Protein AF-A0A817XVI5-F1 (afdb_monomer)

Secondary structure (DSSP, 8-state):
-HHHHTTTT-EEE-SS-EEEES-HHHHHHTT--S---TT---EEEEEE--TTT-SS--EEE-TTTSSSTTS-EEEEPTT-EEEEEEEEE-TTS-EEEEEEEPPTT-HHHHHHHHHHHHHH-S----HHHHHHHHHHTT-HHHHHHHHHHHHHHS-TT-THHHHHHHHHHHHHHHHT-HHHHHHHHHHHHHHHHHHHHHTT-PPPPPP----------------------TTHHHHHHHHHHH-TTSPPPPHHHHHTS-HHHHHHHHHHIIIIIT-PEEEHHHIIIIIIT---B--TT--GGGGEEEETTEEEE-TT-BS-EEEEEPPTTS---HHHHHHHHHHTT--EEEEE-SSEEEEEE-TTSTT--EEEEEE-TTS--TTTSS--BGGGSEEE-TT-TT--EESS--SSTTT---HHHHHHHHHTTEE-B-S---SSHHHHHHHHHHHHHHHTT-EE-SSPPPP------S---EEEEEPPTTSHHHHHHHHHHHHHTTTS-------EEEEEHHHHHHHHHHHHHHHHHSSSTT-S---------HHHHHHHHHH-S-GGG---BTTB-

Solvent-accessible surface area (backbone atoms only — not comparable to full-atom values): 33348 Å² total; per-residue (Å²): 109,80,72,62,62,72,39,55,72,33,80,47,73,40,92,48,68,49,75,49,50,81,41,66,68,62,60,48,60,75,67,66,67,88,83,73,55,96,90,65,80,52,71,48,78,46,75,49,70,61,75,90,68,31,88,64,82,53,57,44,82,37,27,91,74,42,97,52,65,85,51,44,31,32,41,36,42,54,66,42,40,28,31,31,68,44,76,47,72,47,96,83,67,34,31,40,34,34,29,35,57,62,36,86,82,42,68,64,60,46,48,51,54,48,47,50,41,63,78,68,40,96,58,76,93,44,66,63,59,53,18,51,52,33,39,75,70,68,38,49,70,61,14,48,52,40,42,55,49,47,58,72,71,49,62,97,84,45,75,63,52,42,54,45,24,43,54,49,14,51,48,25,49,75,75,67,40,53,69,58,13,51,52,27,45,48,52,23,48,52,53,52,51,52,53,34,65,75,67,75,56,83,79,82,83,79,87,80,83,85,84,89,87,84,91,82,88,89,84,84,89,79,84,86,78,77,88,71,69,92,52,53,72,35,30,52,46,36,29,67,30,10,42,61,85,54,79,77,79,56,33,78,60,40,57,76,35,53,43,69,59,39,50,40,51,50,46,19,45,40,14,44,73,59,53,13,39,38,28,30,57,28,41,33,31,37,40,67,38,68,43,80,38,66,60,81,100,54,58,57,74,65,39,56,42,75,56,96,89,40,78,40,72,43,82,51,40,33,53,47,41,41,42,30,35,42,41,54,84,54,90,78,53,68,67,58,53,51,50,57,42,42,64,38,62,48,49,75,49,81,42,82,54,101,68,34,41,41,33,39,33,31,65,92,38,95,59,33,59,40,37,36,40,40,34,50,60,61,55,54,45,84,77,67,69,58,46,52,30,58,49,47,30,40,27,44,39,58,64,41,33,76,55,75,46,62,80,60,86,42,58,49,83,90,59,55,49,53,70,69,54,38,52,51,25,38,65,68,34,34,35,41,41,25,54,71,72,55,103,46,86,64,17,58,56,52,52,55,50,49,52,51,40,41,76,70,65,36,42,78,46,89,73,62,43,74,56,73,71,74,78,87,62,74,83,71,70,60,47,79,44,76,53,53,80,85,36,71,65,44,47,53,50,50,53,50,50,50,62,76,39,66,93,52,96,79,81,83,87,80,54,66,47,81,44,38,70,64,57,50,43,39,48,55,44,53,46,53,54,43,22,73,75,39,95,40,87,75,42,79,74,78,94,78,90,83,90,73,57,73,77,45,45,55,44,35,72,75,63,38,78,25,77,84,68,62,70,86,52,100,84,47,126

Structure (mmCIF, N/CA/C/O backbone):
data_AF-A0A817XVI5-F1
#
_entry.id   AF-A0A817XVI5-F1
#
loop_
_atom_site.group_PDB
_atom_site.id
_atom_site.type_symbol
_atom_site.label_atom_id
_atom_site.label_alt_id
_atom_site.label_comp_id
_atom_site.label_asym_id
_atom_site.label_entity_id
_atom_site.label_seq_id
_atom_site.pdbx_PDB_ins_code
_atom_site.Cartn_x
_atom_site.Cartn_y
_atom_site.Cartn_z
_atom_site.occupancy
_atom_site.B_iso_or_equiv
_atom_site.auth_seq_id
_atom_site.auth_comp_id
_atom_site.auth_asym_id
_atom_site.auth_atom_id
_atom_site.pdbx_PDB_model_num
ATOM 1 N N . MET A 1 1 ? -29.904 26.966 14.222 1.00 72.25 1 MET A N 1
ATOM 2 C CA . MET A 1 1 ? -31.316 26.604 14.518 1.00 72.25 1 MET A CA 1
ATOM 3 C C . MET A 1 1 ? -32.397 27.458 13.842 1.00 72.25 1 MET A C 1
ATOM 5 O O . MET A 1 1 ? -33.464 26.925 13.546 1.00 72.25 1 MET A O 1
ATOM 9 N N . SER A 1 2 ? -32.171 28.745 13.553 1.00 69.69 2 SER A N 1
ATOM 10 C CA . SER A 1 2 ? -33.170 29.629 12.912 1.00 69.69 2 SER A CA 1
ATOM 11 C C . SER A 1 2 ? -33.692 29.122 11.555 1.00 69.69 2 SER A C 1
ATOM 13 O O . SER A 1 2 ? -34.890 29.207 11.296 1.00 69.69 2 SER A O 1
ATOM 15 N N . SER A 1 3 ? -32.832 28.537 10.716 1.00 74.25 3 SER A N 1
ATOM 16 C CA . SER A 1 3 ? -33.233 27.940 9.430 1.00 74.25 3 SER A CA 1
ATOM 17 C C . SER A 1 3 ? -34.029 26.638 9.588 1.00 74.25 3 SER A C 1
ATOM 19 O O . SER A 1 3 ? -35.000 26.422 8.868 1.00 74.25 3 SER A O 1
ATOM 21 N N . LEU A 1 4 ? -33.682 25.795 10.567 1.00 79.44 4 LEU A N 1
ATOM 22 C CA . LEU A 1 4 ? -34.356 24.509 10.786 1.00 79.44 4 LEU A CA 1
ATOM 23 C C . LEU A 1 4 ? -35.785 24.699 11.317 1.00 79.44 4 LEU A C 1
ATOM 25 O O . LEU A 1 4 ? -36.696 24.001 10.890 1.00 79.44 4 LEU A O 1
ATOM 29 N N . ARG A 1 5 ? -36.019 25.719 12.157 1.00 81.12 5 ARG A N 1
ATOM 30 C CA . ARG A 1 5 ? -37.372 26.101 12.609 1.00 81.12 5 ARG A CA 1
ATOM 31 C C . ARG A 1 5 ? -38.315 26.470 11.455 1.00 81.12 5 ARG A C 1
ATOM 33 O O . ARG A 1 5 ? -39.514 26.245 11.569 1.00 81.12 5 ARG A O 1
ATOM 40 N N . LYS A 1 6 ? -37.795 26.983 10.331 1.00 85.44 6 LYS A N 1
ATOM 41 C CA . LYS A 1 6 ? -38.595 27.246 9.116 1.00 85.44 6 LYS A CA 1
ATOM 42 C C . LYS A 1 6 ? -39.004 25.964 8.377 1.00 85.44 6 LYS A C 1
ATOM 44 O O . LYS A 1 6 ? -39.845 26.025 7.492 1.00 85.44 6 LYS A O 1
ATOM 49 N N . SER A 1 7 ? -38.425 24.822 8.750 1.00 85.50 7 SER A N 1
ATOM 50 C CA . SER A 1 7 ? -38.657 23.513 8.129 1.00 85.50 7 SER A CA 1
ATOM 51 C C . SER A 1 7 ? -39.705 22.674 8.874 1.00 85.50 7 SER A C 1
ATOM 53 O O . SER A 1 7 ? -39.844 21.483 8.613 1.00 85.50 7 SER A O 1
ATOM 55 N N . ILE A 1 8 ? -40.464 23.265 9.806 1.00 90.88 8 ILE A N 1
ATOM 56 C CA . ILE A 1 8 ? -41.610 22.587 10.429 1.00 90.88 8 ILE A CA 1
ATOM 57 C C . ILE A 1 8 ? -42.630 22.221 9.338 1.00 90.88 8 ILE A C 1
ATOM 59 O O . ILE A 1 8 ? -42.925 23.020 8.451 1.00 90.88 8 ILE A O 1
ATOM 63 N N . ASN A 1 9 ? -43.155 20.999 9.411 1.00 85.94 9 ASN A N 1
ATOM 64 C CA . ASN A 1 9 ? -43.980 20.307 8.416 1.00 85.94 9 ASN A CA 1
ATOM 65 C C . ASN A 1 9 ? -43.289 19.963 7.087 1.00 85.94 9 ASN A C 1
ATOM 67 O O . ASN A 1 9 ? -43.934 19.374 6.219 1.00 85.94 9 ASN A O 1
ATOM 71 N N . GLN A 1 10 ? -41.994 20.255 6.934 1.00 86.12 10 GLN A N 1
ATOM 72 C CA . GLN A 1 10 ? -41.209 19.818 5.779 1.00 86.12 10 GLN A CA 1
ATOM 73 C C . GLN A 1 10 ? -40.643 18.408 5.988 1.00 86.12 10 GLN A C 1
ATOM 75 O O . GLN A 1 10 ? -40.609 17.879 7.106 1.00 86.12 10 GLN A O 1
ATOM 80 N N . LEU A 1 11 ? -40.215 17.802 4.880 1.00 85.50 11 LEU A N 1
ATOM 81 C CA . LEU A 1 11 ? -39.578 16.491 4.857 1.00 85.50 11 LEU A CA 1
ATOM 82 C C . LEU A 1 11 ? -38.071 16.619 5.101 1.00 85.50 11 LEU A C 1
ATOM 84 O O . LEU A 1 11 ? -37.419 17.513 4.565 1.00 85.50 11 LEU A O 1
ATOM 88 N N . ILE A 1 12 ? -37.522 15.689 5.875 1.00 85.81 12 ILE A N 1
ATOM 89 C CA . ILE A 1 12 ? -36.091 15.502 6.087 1.00 85.81 12 ILE A CA 1
ATOM 90 C C . ILE A 1 12 ? -35.729 14.053 5.761 1.00 85.81 12 ILE A C 1
ATOM 92 O O . ILE A 1 12 ? -36.416 13.123 6.176 1.00 85.81 12 ILE A O 1
ATOM 96 N N . SER A 1 13 ? -34.656 13.868 4.997 1.00 83.62 13 SER A N 1
ATOM 97 C CA . SER A 1 13 ? -34.097 12.553 4.680 1.00 83.62 13 SER A CA 1
ATOM 98 C C . SER A 1 13 ? -32.762 12.387 5.384 1.00 83.62 13 SER A C 1
ATOM 100 O O . SER A 1 13 ? -31.985 13.338 5.483 1.00 83.62 13 SER A O 1
ATOM 102 N N . ILE A 1 14 ? -32.481 11.167 5.826 1.00 81.31 14 ILE A N 1
ATOM 103 C CA . ILE A 1 14 ? -31.183 10.795 6.388 1.00 81.31 14 ILE A CA 1
ATOM 104 C C . ILE A 1 14 ? -30.305 10.080 5.359 1.00 81.31 14 ILE A C 1
ATOM 106 O O . ILE A 1 14 ? -30.768 9.234 4.594 1.00 81.31 14 ILE A O 1
ATOM 110 N N . ASN A 1 15 ? -29.012 10.405 5.368 1.00 74.62 15 ASN A N 1
ATOM 111 C CA . ASN A 1 15 ? -28.037 9.912 4.385 1.00 74.62 15 ASN A CA 1
ATOM 112 C C . ASN A 1 15 ? -27.099 8.829 4.948 1.00 74.62 15 ASN A C 1
ATOM 114 O O . ASN A 1 15 ? -26.115 8.473 4.307 1.00 74.62 15 ASN A O 1
ATOM 118 N N . SER A 1 16 ? -27.387 8.321 6.145 1.00 74.69 16 SER A N 1
ATOM 119 C CA . SER A 1 16 ? -26.633 7.260 6.814 1.00 74.69 16 SER A CA 1
ATOM 120 C C . SER A 1 16 ? -27.590 6.376 7.606 1.00 74.69 16 SER A C 1
ATOM 122 O O . SER A 1 16 ? -28.704 6.799 7.916 1.00 74.69 16 SER A O 1
ATOM 124 N N . PHE A 1 17 ? -27.146 5.172 7.956 1.00 80.44 17 PHE A N 1
ATOM 125 C CA . PHE A 1 17 ? -27.757 4.425 9.049 1.00 80.44 17 PHE A CA 1
ATOM 126 C C . PHE A 1 17 ? -27.572 5.204 10.354 1.00 80.44 17 PHE A C 1
ATOM 128 O O . PHE A 1 17 ? -26.506 5.787 10.575 1.00 80.44 17 PHE A O 1
ATOM 135 N N . PHE A 1 18 ? -28.590 5.201 11.208 1.00 84.69 18 PHE A N 1
ATOM 136 C CA . PHE A 1 18 ? -28.460 5.647 12.591 1.00 84.69 18 PHE A CA 1
ATOM 137 C C . PHE A 1 18 ? -29.233 4.700 13.502 1.00 84.69 18 PHE A C 1
ATOM 139 O O . PHE A 1 18 ? -30.298 4.200 13.125 1.00 84.69 18 PHE A O 1
ATOM 146 N N . SER A 1 19 ? -28.694 4.454 14.690 1.00 87.00 19 SER A N 1
ATOM 147 C CA . SER A 1 19 ? -29.403 3.747 15.747 1.00 87.00 19 SER A CA 1
ATOM 148 C C . SER A 1 19 ? -30.002 4.723 16.754 1.00 87.00 19 SER A C 1
ATOM 150 O O . SER A 1 19 ? -29.569 5.868 16.897 1.00 87.00 19 SER A O 1
ATOM 152 N N . THR A 1 20 ? -31.073 4.287 17.400 1.00 88.81 20 THR A N 1
ATOM 153 C CA . THR A 1 20 ? -31.781 5.011 18.454 1.00 88.81 20 THR A CA 1
ATOM 154 C C . THR A 1 20 ? -32.331 4.015 19.476 1.00 88.81 20 THR A C 1
ATOM 156 O O . THR A 1 20 ? -32.097 2.816 19.362 1.00 88.81 20 THR A O 1
ATOM 159 N N . SER A 1 21 ? -33.043 4.491 20.493 1.00 88.69 21 SER A N 1
ATOM 160 C CA . SER A 1 21 ? -33.540 3.673 21.599 1.00 88.69 21 SER A CA 1
ATOM 161 C C . SER A 1 21 ? -35.011 3.957 21.878 1.00 88.69 21 SER A C 1
ATOM 163 O O . SER A 1 21 ? -35.448 5.106 21.812 1.00 88.69 21 SER A O 1
ATOM 165 N N . PHE A 1 22 ? -35.761 2.930 22.291 1.00 85.50 22 PHE A N 1
ATOM 166 C CA . PHE A 1 22 ? -37.090 3.121 22.892 1.00 85.50 22 PHE A CA 1
ATOM 167 C C . PHE A 1 22 ? -37.042 3.854 24.243 1.00 85.50 22 PHE A C 1
ATOM 169 O O . PHE A 1 22 ? -38.059 4.367 24.712 1.00 85.50 22 PHE A O 1
ATOM 176 N N . LYS A 1 23 ? -35.880 3.885 24.906 1.00 85.94 23 LYS A N 1
ATOM 177 C CA . LYS A 1 23 ? -35.706 4.465 26.238 1.00 85.94 23 LYS A CA 1
ATOM 178 C C . LYS A 1 23 ? -35.180 5.890 26.131 1.00 85.94 23 LYS A C 1
ATOM 180 O O . LYS A 1 23 ? -34.004 6.114 25.850 1.00 85.94 23 LYS A O 1
ATOM 185 N N . GLN A 1 24 ? -36.039 6.855 26.454 1.00 83.50 24 GLN A N 1
ATOM 186 C CA . GLN A 1 24 ? -35.682 8.276 26.465 1.00 83.50 24 GLN A CA 1
ATOM 187 C C . GLN A 1 24 ? -34.466 8.575 27.360 1.00 83.50 24 GLN A C 1
ATOM 189 O O . GLN A 1 24 ? -33.627 9.394 26.996 1.00 83.50 24 GLN A O 1
ATOM 194 N N . GLU A 1 25 ? -34.341 7.896 28.504 1.00 82.62 25 GLU A N 1
ATOM 195 C CA . GLU A 1 25 ? -33.207 8.058 29.427 1.00 82.62 25 GLU A CA 1
ATOM 196 C C . GLU A 1 25 ? -31.865 7.712 28.768 1.00 82.62 25 GLU A C 1
ATOM 198 O O . GLU A 1 25 ? -30.892 8.438 28.953 1.00 82.62 25 GLU A O 1
ATOM 203 N N . GLN A 1 26 ? -31.831 6.670 27.928 1.00 82.38 26 GLN A N 1
ATOM 204 C CA . GLN A 1 26 ? -30.620 6.285 27.199 1.00 82.38 26 GLN A CA 1
ATOM 205 C C . GLN A 1 26 ? -30.260 7.329 26.143 1.00 82.38 26 GLN A C 1
ATOM 207 O O . GLN A 1 26 ? -29.107 7.736 26.054 1.00 82.38 26 GLN A O 1
ATOM 212 N N . ALA A 1 27 ? -31.246 7.839 25.398 1.00 82.12 27 ALA A N 1
ATOM 213 C CA . ALA A 1 27 ? -31.021 8.911 24.427 1.00 82.12 27 ALA A CA 1
ATOM 214 C C . ALA A 1 27 ? -30.511 10.208 25.090 1.00 82.12 27 ALA A C 1
ATOM 216 O O . ALA A 1 27 ? -29.664 10.901 24.530 1.00 82.12 27 ALA A O 1
ATOM 217 N N . LEU A 1 28 ? -30.993 10.526 26.297 1.00 82.12 28 LEU A N 1
ATOM 218 C CA . LEU A 1 28 ? -30.542 11.684 27.073 1.00 82.12 28 LEU A CA 1
ATOM 219 C C . LEU A 1 28 ? -29.136 11.499 27.662 1.00 82.12 28 LEU A C 1
ATOM 221 O O . LEU A 1 28 ? -28.400 12.480 27.742 1.00 82.12 28 LEU A O 1
ATOM 225 N N . ALA A 1 29 ? -28.738 10.277 28.027 1.00 80.19 29 ALA A N 1
ATOM 226 C CA . ALA A 1 29 ? -27.387 9.990 28.516 1.00 80.19 29 ALA A CA 1
ATOM 227 C C . ALA A 1 29 ? -26.299 10.275 27.458 1.00 80.19 29 ALA A C 1
ATOM 229 O O . ALA A 1 29 ? -25.194 10.699 27.795 1.00 80.19 29 ALA A O 1
ATOM 230 N N . TYR A 1 30 ? -26.616 10.142 26.164 1.00 76.94 30 TYR A N 1
ATOM 231 C CA . TYR A 1 30 ? -25.713 10.568 25.083 1.00 76.94 30 TYR A CA 1
ATOM 232 C C . TYR A 1 30 ? -25.605 12.095 24.939 1.00 76.94 30 TYR A C 1
ATOM 234 O O . TYR A 1 30 ? -24.698 12.587 24.274 1.00 76.94 30 TYR A O 1
ATOM 242 N N . LEU A 1 31 ? -26.507 12.863 25.560 1.00 75.50 31 LEU A N 1
ATOM 243 C CA . LEU A 1 31 ? -26.502 14.330 25.535 1.00 75.50 31 LEU A CA 1
ATOM 244 C C . LEU A 1 31 ? -25.814 14.957 26.758 1.00 75.50 31 LEU A C 1
ATOM 246 O O . LEU A 1 31 ? -25.713 16.185 26.820 1.00 75.50 31 LEU A O 1
ATOM 250 N N . SER A 1 32 ? -25.365 14.155 27.732 1.00 66.38 32 SER A N 1
ATOM 251 C CA . SER A 1 32 ? -24.735 14.616 28.981 1.00 66.38 32 SER A CA 1
ATOM 252 C C . SER A 1 32 ? -23.211 14.795 28.922 1.00 66.38 32 SER A C 1
ATOM 254 O O . SER A 1 32 ? -22.594 14.942 29.967 1.00 66.38 32 SER A O 1
ATOM 256 N N . ASP A 1 33 ? -22.600 14.830 27.735 1.00 61.56 33 ASP A N 1
ATOM 257 C CA . ASP A 1 33 ? -21.172 15.155 27.608 1.00 61.56 33 ASP A CA 1
ATOM 258 C C . ASP A 1 33 ? -20.900 16.627 27.998 1.00 61.56 33 ASP A C 1
ATOM 260 O O . ASP A 1 33 ? -21.613 17.550 27.577 1.00 61.56 33 ASP A O 1
ATOM 264 N N . ASP A 1 34 ? -19.878 16.847 28.824 1.00 58.00 34 ASP A N 1
ATOM 265 C CA . ASP A 1 34 ? -19.483 18.151 29.367 1.00 58.00 34 ASP A CA 1
ATOM 266 C C . ASP A 1 34 ? -18.552 18.937 28.418 1.00 58.00 34 ASP A C 1
ATOM 268 O O . ASP A 1 34 ? -18.284 20.118 28.648 1.00 58.00 34 ASP A O 1
ATOM 272 N N . HIS A 1 35 ? -18.095 18.338 27.310 1.00 59.19 35 HIS A N 1
ATOM 273 C CA . HIS A 1 35 ? -17.122 18.938 26.380 1.00 59.19 35 HIS A CA 1
ATOM 274 C C . HIS A 1 35 ? -17.714 19.546 25.097 1.00 59.19 35 HIS A C 1
ATOM 276 O O . HIS A 1 35 ? -17.078 19.553 24.041 1.00 59.19 35 HIS A O 1
ATOM 282 N N . ILE A 1 36 ? -18.920 20.112 25.161 1.00 61.41 36 ILE A N 1
ATOM 283 C CA . ILE A 1 36 ? -19.540 20.716 23.973 1.00 61.41 36 ILE A CA 1
ATOM 284 C C . ILE A 1 36 ? -18.884 22.064 23.644 1.00 61.41 36 ILE A C 1
ATOM 286 O O . ILE A 1 36 ? -18.916 23.012 24.431 1.00 61.41 36 ILE A O 1
ATOM 290 N N . SER A 1 37 ? -18.295 22.142 22.449 1.00 60.56 37 SER A N 1
ATOM 291 C CA . SER A 1 37 ? -17.772 23.382 21.873 1.00 60.56 37 SER A CA 1
ATOM 292 C C . SER A 1 37 ? -18.866 24.454 21.780 1.00 60.56 37 SER A C 1
ATOM 294 O O . SER A 1 37 ? -20.040 24.151 21.576 1.00 60.56 37 SER A O 1
ATOM 296 N N . HIS A 1 38 ? -18.492 25.726 21.928 1.00 61.56 38 HIS A N 1
ATOM 297 C CA . HIS A 1 38 ? -19.439 26.849 22.023 1.00 61.56 38 HIS A CA 1
ATOM 298 C C . HIS A 1 38 ? -20.243 27.106 20.731 1.00 61.56 38 HIS A C 1
ATOM 300 O O . HIS A 1 38 ? -21.156 27.928 20.729 1.00 61.56 38 HIS A O 1
ATOM 306 N N . ASP A 1 39 ? -19.909 26.423 19.635 1.00 74.75 39 ASP A N 1
ATOM 307 C CA . ASP A 1 39 ? -20.574 26.486 18.332 1.00 74.75 39 ASP A CA 1
ATOM 308 C C . ASP A 1 39 ? -21.577 25.341 18.084 1.00 74.75 39 ASP A C 1
ATOM 310 O O . ASP A 1 39 ? -22.225 25.315 17.034 1.00 74.75 39 ASP A O 1
ATOM 314 N N . LEU A 1 40 ? -21.742 24.414 19.035 1.00 77.44 40 LEU A N 1
ATOM 315 C CA . LEU A 1 40 ? -22.626 23.252 18.913 1.00 77.44 40 LEU A CA 1
ATOM 316 C C . LEU A 1 40 ? -23.834 23.328 19.858 1.00 77.44 40 LEU A C 1
ATOM 318 O O . LEU A 1 40 ? -23.761 23.807 20.985 1.00 77.44 40 LEU A O 1
ATOM 322 N N . GLU A 1 41 ? -24.968 22.806 19.388 1.00 81.44 41 GLU A N 1
ATOM 323 C CA . GLU A 1 41 ? -26.253 22.806 20.098 1.00 81.44 41 GLU A CA 1
ATOM 324 C C . GLU A 1 41 ? -26.665 21.369 20.441 1.00 81.44 41 GLU A C 1
ATOM 326 O O . GLU A 1 41 ? -26.560 20.473 19.600 1.00 81.44 41 GLU A O 1
ATOM 331 N N . ARG A 1 42 ? -27.187 21.134 21.653 1.00 85.94 42 ARG A N 1
ATOM 332 C CA . ARG A 1 42 ? -27.700 19.811 22.059 1.00 85.94 42 ARG A CA 1
ATOM 333 C C . ARG A 1 42 ? -29.065 19.572 21.427 1.00 85.94 42 ARG A C 1
ATOM 335 O O . ARG A 1 42 ? -29.965 20.393 21.600 1.00 85.94 42 ARG A O 1
ATOM 342 N N . VAL A 1 43 ? -29.246 18.444 20.740 1.00 88.12 43 VAL A N 1
ATOM 343 C CA . VAL A 1 43 ? -30.503 18.112 20.054 1.00 88.12 43 VAL A CA 1
ATOM 344 C C . VAL A 1 43 ? -30.956 16.699 20.411 1.00 88.12 43 VAL A C 1
ATOM 346 O O . VAL A 1 43 ? -30.223 15.741 20.202 1.00 88.12 43 VAL A O 1
ATOM 349 N N . LEU A 1 44 ? -32.186 16.575 20.901 1.00 90.19 44 LEU A N 1
ATOM 350 C CA . LEU A 1 44 ? -32.897 15.317 21.082 1.00 90.19 44 LEU A CA 1
ATOM 351 C C . LEU A 1 44 ? -33.910 15.140 19.947 1.00 90.19 44 LEU A C 1
ATOM 353 O O . LEU A 1 44 ? -34.781 15.993 19.755 1.00 90.19 44 LEU A O 1
ATOM 357 N N . PHE A 1 45 ? -33.819 14.022 19.232 1.00 91.38 45 PHE A N 1
ATOM 358 C CA . PHE A 1 45 ? -34.808 13.619 18.236 1.00 91.38 45 PHE A CA 1
ATOM 359 C C . PHE A 1 45 ? -35.791 12.618 18.849 1.00 91.38 45 PHE A C 1
ATOM 361 O O . PHE A 1 45 ? -35.383 11.576 19.351 1.00 91.38 45 PHE A O 1
ATOM 368 N N . GLU A 1 46 ? -37.083 12.928 18.780 1.00 92.44 46 GLU A N 1
ATOM 369 C CA . GLU A 1 46 ? -38.174 12.010 19.116 1.00 92.44 46 GLU A CA 1
ATOM 370 C C . GLU A 1 46 ? -38.824 11.558 17.810 1.00 92.44 46 GLU A C 1
ATOM 372 O O . GLU A 1 46 ? -39.337 12.381 17.043 1.00 92.44 46 GLU A O 1
ATOM 377 N N . ILE A 1 47 ? -38.760 10.255 17.542 1.00 92.62 47 ILE A N 1
ATOM 378 C CA . ILE A 1 47 ? -39.208 9.659 16.286 1.00 92.62 47 ILE A CA 1
ATOM 379 C C . ILE A 1 47 ? -40.481 8.859 16.541 1.00 92.62 47 ILE A C 1
ATOM 381 O O . ILE A 1 47 ? -40.462 7.863 17.257 1.00 92.62 47 ILE A O 1
ATOM 385 N N . ASP A 1 48 ? -41.570 9.275 15.909 1.00 90.88 48 ASP A N 1
ATOM 386 C CA . ASP A 1 48 ? -42.801 8.498 15.819 1.00 90.88 48 ASP A CA 1
ATOM 387 C C . ASP A 1 48 ? -42.750 7.637 14.549 1.00 90.88 48 ASP A C 1
ATOM 389 O O . ASP A 1 48 ? -42.743 8.152 13.424 1.00 90.88 48 ASP A O 1
ATOM 393 N N . ALA A 1 49 ? -42.631 6.324 14.730 1.00 88.12 49 ALA A N 1
ATOM 394 C CA . ALA A 1 49 ? -42.493 5.354 13.654 1.00 88.12 49 ALA A CA 1
ATOM 395 C C . ALA A 1 49 ? -43.468 4.192 13.864 1.00 88.12 49 ALA A C 1
ATOM 397 O O . ALA A 1 49 ? -43.175 3.238 14.583 1.00 88.12 49 ALA A O 1
ATOM 398 N N . ASP A 1 50 ? -44.624 4.269 13.206 1.00 84.88 50 ASP A N 1
ATOM 399 C CA . ASP A 1 50 ? -45.633 3.214 13.249 1.00 84.88 50 ASP A CA 1
ATOM 400 C C . ASP A 1 50 ? -45.358 2.146 12.166 1.00 84.88 50 ASP A C 1
ATOM 402 O O . ASP A 1 50 ? -45.518 2.423 10.967 1.00 84.88 50 ASP A O 1
ATOM 406 N N . PRO A 1 51 ? -44.971 0.910 12.544 1.00 79.81 51 PRO A N 1
ATOM 407 C CA . PRO A 1 51 ? -44.713 -0.164 11.588 1.00 79.81 51 PRO A CA 1
ATOM 408 C C . PRO A 1 51 ? -45.972 -0.612 10.827 1.00 79.81 51 PRO A C 1
ATOM 410 O O . PRO A 1 51 ? -45.844 -1.253 9.787 1.00 79.81 51 PRO A O 1
ATOM 413 N N . ALA A 1 52 ? -47.181 -0.288 11.302 1.00 79.50 52 ALA A N 1
ATOM 414 C CA . ALA A 1 52 ? -48.426 -0.594 10.597 1.00 79.50 52 ALA A CA 1
ATOM 415 C C . ALA A 1 52 ? -48.715 0.386 9.444 1.00 79.50 52 ALA A C 1
ATOM 417 O O . ALA A 1 52 ? -49.449 0.053 8.510 1.00 79.50 52 ALA A O 1
ATOM 418 N N . VAL A 1 53 ? -48.140 1.593 9.492 1.00 72.94 53 VAL A N 1
ATOM 419 C CA . VAL A 1 53 ? -48.351 2.649 8.488 1.00 72.94 53 VAL A CA 1
ATOM 420 C C . VAL A 1 53 ? -47.364 2.530 7.323 1.00 72.94 53 VAL A C 1
ATOM 422 O O . VAL A 1 53 ? -47.688 2.912 6.192 1.00 72.94 53 VAL A O 1
ATOM 425 N N . VAL A 1 54 ? -46.173 1.977 7.566 1.00 70.19 54 VAL A N 1
ATOM 426 C CA . VAL A 1 54 ? -45.093 1.896 6.575 1.00 70.19 54 VAL A CA 1
ATOM 427 C C . VAL A 1 54 ? -45.042 0.508 5.929 1.00 70.19 54 VAL A C 1
ATOM 429 O O . VAL A 1 54 ? -44.942 -0.512 6.598 1.00 70.19 54 VAL A O 1
ATOM 432 N N . THR A 1 55 ? -45.137 0.466 4.597 1.00 65.38 55 THR A N 1
ATOM 433 C CA . THR A 1 55 ? -45.154 -0.772 3.792 1.00 65.38 55 THR A CA 1
ATOM 434 C C . THR A 1 55 ? -43.765 -1.360 3.556 1.00 65.38 55 THR A C 1
ATOM 436 O O . THR A 1 55 ? -43.620 -2.570 3.385 1.00 65.38 55 THR A O 1
ATOM 439 N N . THR A 1 56 ? -42.738 -0.516 3.554 1.00 64.31 56 THR A N 1
ATOM 440 C CA . THR A 1 56 ? -41.331 -0.916 3.592 1.00 64.31 56 THR A CA 1
ATOM 441 C C . THR A 1 56 ? -40.909 -1.135 5.048 1.00 64.31 56 THR A C 1
ATOM 443 O O . THR A 1 56 ? -41.556 -0.630 5.960 1.00 64.31 56 THR A O 1
ATOM 446 N N . LYS A 1 57 ? -39.840 -1.898 5.308 1.00 65.06 57 LYS A N 1
ATOM 447 C CA . LYS A 1 57 ? -39.262 -2.039 6.660 1.00 65.06 57 LYS A CA 1
ATOM 448 C C . LYS A 1 57 ? -38.035 -1.125 6.808 1.00 65.06 57 LYS A C 1
ATOM 450 O O . LYS A 1 57 ? -36.920 -1.634 6.735 1.00 65.06 57 LYS A O 1
ATOM 455 N N . PRO A 1 58 ? -38.187 0.208 6.953 1.00 74.75 58 PRO A N 1
ATOM 456 C CA . PRO A 1 58 ? -37.046 1.118 7.019 1.00 74.75 58 PRO A CA 1
ATOM 457 C C . PRO A 1 58 ? -36.372 1.133 8.394 1.00 74.75 58 PRO A C 1
ATOM 459 O O . PRO A 1 58 ? -35.347 1.787 8.548 1.00 74.75 58 PRO A O 1
ATOM 462 N N . PHE A 1 59 ? -36.918 0.431 9.388 1.00 87.81 59 PHE A N 1
ATOM 463 C CA . PHE A 1 59 ? -36.290 0.263 10.691 1.00 87.81 59 PHE A CA 1
ATOM 464 C C . PHE A 1 59 ? -36.511 -1.143 11.247 1.00 87.81 59 PHE A C 1
ATOM 466 O O . PHE A 1 59 ? -37.443 -1.846 10.846 1.00 87.81 59 PHE A O 1
ATOM 473 N N . ALA A 1 60 ? -35.638 -1.546 12.165 1.00 87.00 60 ALA A N 1
ATOM 474 C CA . ALA A 1 60 ? -35.718 -2.818 12.866 1.00 87.00 60 ALA A CA 1
ATOM 475 C C . ALA A 1 60 ? -35.355 -2.644 14.341 1.00 87.00 60 ALA A C 1
ATOM 477 O O . ALA A 1 60 ? -34.401 -1.940 14.669 1.00 87.00 60 ALA A O 1
ATOM 478 N N . ASP A 1 61 ? -36.098 -3.324 15.213 1.00 87.81 61 ASP A N 1
ATOM 479 C CA . ASP A 1 61 ? -35.659 -3.583 16.581 1.00 87.81 61 ASP A CA 1
ATOM 480 C C . ASP A 1 61 ? -34.498 -4.584 16.523 1.00 87.81 61 ASP A C 1
ATOM 482 O O . ASP A 1 61 ? -34.661 -5.720 16.068 1.00 87.81 61 ASP A O 1
ATOM 486 N N . ILE A 1 62 ? -33.317 -4.128 16.931 1.00 88.56 62 ILE A N 1
ATOM 487 C CA . ILE A 1 62 ? -32.089 -4.921 16.964 1.00 88.56 62 ILE A CA 1
ATOM 488 C C . ILE A 1 62 ? -31.618 -5.157 18.398 1.00 88.56 62 ILE A C 1
ATOM 490 O O . ILE A 1 62 ? -30.470 -5.538 18.607 1.00 88.56 62 ILE A O 1
ATOM 494 N N . SER A 1 63 ? -32.498 -5.003 19.391 1.00 83.81 63 SER A N 1
ATOM 495 C CA . SER A 1 63 ? -32.174 -5.190 20.810 1.00 83.81 63 SER A CA 1
ATOM 496 C C . SER A 1 63 ? -31.518 -6.544 21.102 1.00 83.81 63 SER A C 1
ATOM 498 O O . SER A 1 63 ? -30.639 -6.629 21.954 1.00 83.81 63 SER A O 1
ATOM 500 N N . SER A 1 64 ? -31.897 -7.603 20.373 1.00 83.12 64 SER A N 1
ATOM 501 C CA . SER A 1 64 ? -31.307 -8.946 20.499 1.00 83.12 64 SER A CA 1
ATOM 502 C C . SER A 1 64 ? -29.897 -9.079 19.916 1.00 83.12 64 SER A C 1
ATOM 504 O O . SER A 1 64 ? -29.201 -10.043 20.223 1.00 83.12 64 SER A O 1
ATOM 506 N N . TYR A 1 65 ? -29.500 -8.154 19.044 1.00 79.31 65 TYR A N 1
ATOM 507 C CA . TYR A 1 65 ? -28.192 -8.108 18.387 1.00 79.31 65 TYR A CA 1
ATOM 508 C C . TYR A 1 65 ? -27.310 -6.973 18.917 1.00 79.31 65 TYR A C 1
ATOM 510 O O . TYR A 1 65 ? -26.127 -6.916 18.583 1.00 79.31 65 TYR A O 1
ATOM 518 N N . SER A 1 66 ? -27.876 -6.080 19.731 1.00 73.69 66 SER A N 1
ATOM 519 C CA . SER A 1 66 ? -27.150 -4.980 20.346 1.00 73.69 66 SER A CA 1
ATOM 520 C C . SER A 1 66 ? -26.087 -5.515 21.303 1.00 73.69 66 SER A C 1
ATOM 522 O O . SER A 1 66 ? -26.323 -6.449 22.074 1.00 73.69 66 SER A O 1
ATOM 524 N N . ALA A 1 67 ? -24.910 -4.887 21.292 1.00 69.19 67 ALA A N 1
ATOM 525 C CA . ALA A 1 67 ? -23.842 -5.183 22.246 1.00 69.19 67 ALA A CA 1
ATOM 526 C C . ALA A 1 67 ? -24.281 -4.925 23.703 1.00 69.19 67 ALA A C 1
ATOM 528 O O . ALA A 1 67 ? -23.697 -5.483 24.634 1.00 69.19 67 ALA A O 1
ATOM 529 N N . PHE A 1 68 ? -25.329 -4.115 23.893 1.00 68.81 68 PHE A N 1
ATOM 530 C CA . PHE A 1 68 ? -25.930 -3.795 25.179 1.00 68.81 68 PHE A CA 1
ATOM 531 C C . PHE A 1 68 ? -27.432 -4.090 25.127 1.00 68.81 68 PHE A C 1
ATOM 533 O O . PHE A 1 68 ? -28.248 -3.232 24.806 1.00 68.81 68 PHE A O 1
ATOM 540 N N . GLY A 1 69 ? -27.831 -5.305 25.512 1.00 67.62 69 GLY A N 1
ATOM 541 C CA . GLY A 1 69 ? -29.243 -5.728 25.477 1.00 67.62 69 GLY A CA 1
ATOM 542 C C . GLY A 1 69 ? -30.210 -4.866 26.311 1.00 67.62 69 GLY A C 1
ATOM 543 O O . GLY A 1 69 ? -31.425 -5.010 26.200 1.00 67.62 69 GLY A O 1
ATOM 544 N N . THR A 1 70 ? -29.703 -3.952 27.144 1.00 74.31 70 THR A N 1
ATOM 545 C CA . THR A 1 70 ? -30.498 -2.987 27.915 1.00 74.31 70 THR A CA 1
ATOM 546 C C . THR A 1 70 ? -30.847 -1.711 27.145 1.00 74.31 70 THR A C 1
ATOM 548 O O . THR A 1 70 ? -31.713 -0.967 27.613 1.00 74.31 70 THR A O 1
ATOM 551 N N . GLU A 1 71 ? -30.225 -1.448 25.993 1.00 77.88 71 GLU A N 1
ATOM 552 C CA . GLU A 1 71 ? -30.403 -0.212 25.218 1.00 77.88 71 GLU A CA 1
ATOM 553 C C . GLU A 1 71 ? -31.701 -0.178 24.413 1.00 77.88 71 GLU A C 1
ATOM 555 O O . GLU A 1 71 ? -32.119 0.907 24.025 1.00 77.88 71 GLU A O 1
ATOM 560 N N . ALA A 1 72 ? -32.395 -1.309 24.240 1.00 84.31 72 ALA A N 1
ATOM 561 C CA . ALA A 1 72 ? -33.633 -1.380 23.457 1.00 84.31 72 ALA A CA 1
ATOM 562 C C . ALA A 1 72 ? -33.464 -0.715 22.070 1.00 84.31 72 ALA A C 1
ATOM 564 O O . ALA A 1 72 ? -34.190 0.221 21.719 1.00 84.31 72 ALA A O 1
ATOM 565 N N . GLU A 1 73 ? -32.402 -1.119 21.370 1.00 87.81 73 GLU A N 1
ATOM 566 C CA . GLU A 1 73 ? -31.865 -0.433 20.199 1.00 87.81 73 GLU A CA 1
ATOM 567 C C . GLU A 1 73 ? -32.725 -0.664 18.949 1.00 87.81 73 GLU A C 1
ATOM 569 O O . GLU A 1 73 ? -33.082 -1.790 18.601 1.00 87.81 73 GLU A O 1
ATOM 574 N N . VAL A 1 74 ? -33.007 0.425 18.238 1.00 89.06 74 VAL A N 1
ATOM 575 C CA . VAL A 1 74 ? -33.730 0.449 16.967 1.00 89.06 74 VAL A CA 1
ATOM 576 C C . VAL A 1 74 ? -32.823 1.048 15.902 1.00 89.06 74 VAL A C 1
ATOM 578 O O . VAL A 1 74 ? -32.347 2.173 16.042 1.00 89.06 74 VAL A O 1
ATOM 581 N N . LEU A 1 75 ? -32.601 0.316 14.813 1.00 89.56 75 LEU A N 1
ATOM 582 C CA . LEU A 1 75 ? -31.775 0.757 13.691 1.00 89.56 75 LEU A CA 1
ATOM 583 C C . LEU A 1 75 ? -32.650 1.264 12.548 1.00 89.56 75 LEU A C 1
ATOM 585 O O . LEU A 1 75 ? -33.503 0.523 12.062 1.00 89.56 75 LEU A O 1
ATOM 589 N N . PHE A 1 76 ? -32.394 2.484 12.076 1.00 90.00 76 PHE A N 1
ATOM 590 C CA . PHE A 1 76 ? -33.013 3.047 10.876 1.00 90.00 76 PHE A CA 1
ATOM 591 C C . PHE A 1 76 ? -32.085 2.917 9.666 1.00 90.00 76 PHE A C 1
ATOM 593 O O . PHE A 1 76 ? -30.885 3.194 9.729 1.00 90.00 76 PHE A O 1
ATOM 600 N N . MET A 1 77 ? -32.660 2.514 8.536 1.00 82.19 77 MET A N 1
ATOM 601 C CA . MET A 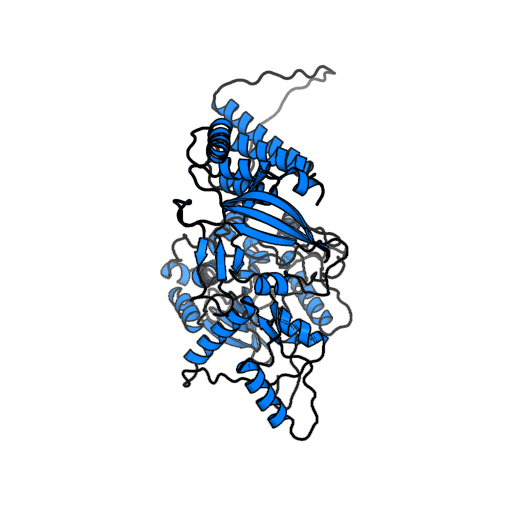1 77 ? -31.974 2.412 7.256 1.00 82.19 77 MET A CA 1
ATOM 602 C C . MET A 1 77 ? -31.721 3.790 6.647 1.00 82.19 77 MET A C 1
ATOM 604 O O . MET A 1 77 ? -32.570 4.684 6.730 1.00 82.19 77 MET A O 1
ATOM 608 N N . TYR A 1 78 ? -30.586 3.928 5.956 1.00 79.25 78 TYR A N 1
ATOM 609 C CA . TYR A 1 78 ? -30.319 5.082 5.097 1.00 79.25 78 TYR A CA 1
ATOM 610 C C . TYR A 1 78 ? -31.475 5.304 4.105 1.00 79.25 78 TYR A C 1
ATOM 612 O O . TYR A 1 78 ? -32.068 4.350 3.600 1.00 79.25 78 TYR A O 1
ATOM 620 N N . GLY A 1 79 ? -31.810 6.567 3.835 1.00 74.12 79 GLY A N 1
ATOM 621 C CA . GLY A 1 79 ? -32.945 6.921 2.979 1.00 74.12 79 GLY A CA 1
ATOM 622 C C . GLY A 1 79 ? -34.307 6.907 3.678 1.00 74.12 79 GLY A C 1
ATOM 623 O O . GLY A 1 79 ? -35.318 7.129 3.016 1.00 74.12 79 GLY A O 1
ATOM 624 N N . SER A 1 80 ? -34.363 6.690 4.998 1.00 85.44 80 SER A N 1
ATOM 625 C CA . SER A 1 80 ? -35.587 6.936 5.770 1.00 85.44 80 SER A CA 1
ATOM 626 C C . SER A 1 80 ? -35.960 8.421 5.713 1.00 85.44 80 SER A C 1
ATOM 628 O O . SER A 1 80 ? -35.115 9.298 5.923 1.00 85.44 80 SER A O 1
ATOM 630 N N . ILE A 1 81 ? -37.232 8.699 5.427 1.00 86.44 81 ILE A N 1
ATOM 631 C CA . ILE A 1 81 ? -37.766 10.056 5.289 1.00 86.44 81 ILE A CA 1
ATOM 632 C C . ILE A 1 81 ? -38.716 10.332 6.444 1.00 86.44 81 ILE A C 1
ATOM 634 O O . ILE A 1 81 ? -39.614 9.542 6.733 1.00 86.44 81 ILE A O 1
ATOM 638 N N . PHE A 1 82 ? -38.551 11.490 7.067 1.00 89.12 82 PHE A N 1
ATOM 639 C CA . PHE A 1 82 ? -39.356 11.921 8.194 1.00 89.12 82 PHE A CA 1
ATOM 640 C C . PHE A 1 82 ? -39.949 13.297 7.944 1.00 89.12 82 PHE A C 1
ATOM 642 O O . PHE A 1 82 ? -39.385 14.115 7.222 1.00 89.12 82 PHE A O 1
ATOM 649 N N . ARG A 1 83 ? -41.072 13.586 8.590 1.00 89.81 83 ARG A N 1
ATOM 650 C CA . ARG A 1 83 ? -41.651 14.925 8.630 1.00 89.81 83 ARG A CA 1
ATOM 651 C C . ARG A 1 83 ? -41.403 15.546 9.982 1.00 89.81 83 ARG A C 1
ATOM 653 O O . ARG A 1 83 ? -41.796 14.981 11.000 1.00 89.81 83 ARG A O 1
ATOM 660 N N . ILE A 1 84 ? -40.821 16.738 9.984 1.00 92.19 84 ILE A N 1
ATOM 661 C CA . ILE A 1 84 ? -40.599 17.506 11.208 1.00 92.19 84 ILE A CA 1
ATOM 662 C C . ILE A 1 84 ? -41.950 18.045 11.685 1.00 92.19 84 ILE A C 1
ATOM 664 O O . ILE A 1 84 ? -42.598 18.806 10.972 1.00 92.19 84 ILE A O 1
ATOM 668 N N . ARG A 1 85 ? -42.389 17.678 12.888 1.00 93.12 85 ARG A N 1
ATOM 669 C CA . ARG A 1 85 ? -43.659 18.144 13.472 1.00 93.12 85 ARG A CA 1
ATOM 670 C C . ARG A 1 85 ? -43.481 19.340 14.385 1.00 93.12 85 ARG A C 1
ATOM 672 O O . ARG A 1 85 ? -44.283 20.267 14.344 1.00 93.12 85 ARG A O 1
ATOM 679 N N . SER A 1 86 ? -42.426 19.341 15.188 1.00 93.00 86 SER A N 1
ATOM 680 C CA . SER A 1 86 ? -42.148 20.446 16.098 1.00 93.00 86 SER A CA 1
ATOM 681 C C . SER A 1 86 ? -40.667 20.544 16.403 1.00 93.00 86 SER A C 1
ATOM 683 O O . SER A 1 86 ? -39.989 19.528 16.524 1.00 93.00 86 SER A O 1
ATOM 685 N N . ILE A 1 87 ? -40.196 21.774 16.586 1.00 91.75 87 ILE A N 1
ATOM 686 C CA . ILE A 1 87 ? -38.857 22.083 17.085 1.00 91.75 87 ILE A CA 1
ATOM 687 C C . ILE A 1 87 ? -39.045 23.033 18.262 1.00 91.75 87 ILE A C 1
ATOM 689 O O . ILE A 1 87 ? -39.503 24.163 18.082 1.00 91.75 87 ILE A O 1
ATOM 693 N N . GLN A 1 88 ? -38.722 22.569 19.461 1.00 90.06 88 GLN A N 1
ATOM 694 C CA . GLN A 1 88 ? -38.871 23.323 20.706 1.00 90.06 88 GLN A CA 1
ATOM 695 C C . GLN A 1 88 ? -37.561 23.258 21.484 1.00 90.06 88 GLN A C 1
ATOM 697 O O . GLN A 1 88 ? -36.799 22.319 21.310 1.00 90.06 88 GLN A O 1
ATOM 702 N N . GLN A 1 89 ? -37.267 24.249 22.317 1.00 86.25 89 GLN A N 1
ATOM 703 C CA . GLN A 1 89 ? -36.116 24.186 23.217 1.00 86.25 89 GLN A CA 1
ATOM 704 C C . GLN A 1 89 ? -36.639 23.948 24.626 1.00 86.25 89 GLN A C 1
ATOM 706 O O . GLN A 1 89 ? -37.566 24.635 25.055 1.00 86.25 89 GLN A O 1
ATOM 711 N N . ASN A 1 90 ? -36.085 22.953 25.310 1.00 77.75 90 ASN A N 1
ATOM 712 C CA . ASN A 1 90 ? -36.433 22.673 26.694 1.00 77.75 90 ASN A CA 1
ATOM 713 C C . ASN A 1 90 ? -35.635 23.579 27.651 1.00 77.75 90 ASN A C 1
ATOM 715 O O . ASN A 1 90 ? -34.662 24.218 27.252 1.00 77.75 90 ASN A O 1
ATOM 719 N N . ILE A 1 91 ? -36.020 23.584 28.929 1.00 67.25 91 ILE A N 1
ATOM 720 C CA . ILE A 1 91 ? -35.438 24.403 30.007 1.00 67.25 91 ILE A CA 1
ATOM 721 C C . ILE A 1 91 ? -33.919 24.169 30.162 1.00 67.25 91 ILE A C 1
ATOM 723 O O . ILE A 1 91 ? -33.190 25.077 30.544 1.00 67.25 91 ILE A O 1
ATOM 727 N N . ASN A 1 92 ? -33.421 22.989 29.779 1.00 71.25 92 ASN A N 1
ATOM 728 C CA . ASN A 1 92 ? -32.005 22.606 29.872 1.00 71.25 92 ASN A CA 1
ATOM 729 C C . ASN A 1 92 ? -31.179 22.938 28.607 1.00 71.25 92 ASN A C 1
ATOM 731 O O . ASN A 1 92 ? -30.187 22.267 28.339 1.00 71.25 92 ASN A O 1
ATOM 735 N N . ASN A 1 93 ? -31.603 23.899 27.777 1.00 78.31 93 ASN A N 1
ATOM 736 C CA . ASN A 1 93 ? -30.974 24.243 26.487 1.00 78.31 93 ASN A CA 1
ATOM 737 C C . ASN A 1 93 ? -30.886 23.096 25.458 1.00 78.31 93 ASN A C 1
ATOM 739 O O . ASN A 1 93 ? -30.192 23.218 24.452 1.00 78.31 93 ASN A O 1
ATOM 743 N N . VAL A 1 94 ? -31.633 22.007 25.653 1.00 85.00 94 VAL A N 1
ATOM 744 C CA . VAL A 1 94 ? -31.725 20.911 24.681 1.00 85.00 94 VAL A CA 1
ATOM 745 C C . VAL A 1 94 ? -32.859 21.190 23.702 1.00 85.00 94 VAL A C 1
ATOM 747 O O . VAL A 1 94 ? -34.011 21.389 24.095 1.00 85.00 94 VAL A O 1
ATOM 750 N N . TRP A 1 95 ? -32.539 21.181 22.415 1.00 88.12 95 TRP A N 1
ATOM 751 C CA . TRP A 1 95 ? -33.509 21.267 21.335 1.00 88.12 95 TRP A CA 1
ATOM 752 C C . TRP A 1 95 ? -34.223 19.938 21.158 1.00 88.12 95 TRP A C 1
ATOM 754 O O . TRP A 1 95 ? -33.609 18.935 20.830 1.00 88.12 95 TRP A O 1
ATOM 764 N N . HIS A 1 96 ? -35.532 19.937 21.337 1.00 90.12 96 HIS A N 1
ATOM 765 C CA . HIS A 1 96 ? -36.382 18.788 21.121 1.00 90.12 96 HIS A CA 1
ATOM 766 C C . HIS A 1 96 ? -37.041 18.862 19.741 1.00 90.12 96 HIS A C 1
ATOM 768 O O . HIS A 1 96 ? -37.830 19.773 19.460 1.00 90.12 96 HIS A O 1
ATOM 774 N N . ILE A 1 97 ? -36.705 17.907 18.877 1.00 92.06 97 ILE A N 1
ATOM 775 C CA . ILE A 1 97 ? -37.222 17.804 17.514 1.00 92.06 97 ILE A CA 1
ATOM 776 C C . ILE A 1 97 ? -38.086 16.555 17.414 1.00 92.06 97 ILE A C 1
ATOM 778 O O . ILE A 1 97 ? -37.578 15.440 17.462 1.00 92.06 97 ILE A O 1
ATOM 782 N N . LYS A 1 98 ? -39.394 16.751 17.232 1.00 93.50 98 LYS A N 1
ATOM 783 C CA . LYS A 1 98 ? -40.327 15.652 16.973 1.00 93.50 98 LYS A CA 1
ATOM 784 C C . LYS A 1 98 ? -40.456 15.430 15.481 1.00 93.50 98 LYS A C 1
ATOM 786 O O . LYS A 1 98 ? -40.732 16.377 14.735 1.00 93.50 98 LYS A O 1
ATOM 791 N N . MET A 1 99 ? -40.307 14.188 15.054 1.00 92.44 99 MET A N 1
ATOM 792 C CA . MET A 1 99 ? -40.380 13.790 13.658 1.00 92.44 99 MET A CA 1
ATOM 793 C C . MET A 1 99 ? -41.201 12.514 13.499 1.00 92.44 99 MET A C 1
ATOM 795 O O . MET A 1 99 ? -41.164 11.637 14.350 1.00 92.44 99 MET A O 1
ATOM 799 N N . VAL A 1 100 ? -41.961 12.425 12.411 1.00 91.12 100 VAL A N 1
ATOM 800 C CA . VAL A 1 100 ? -42.811 11.264 12.104 1.00 91.12 100 VAL A CA 1
ATOM 801 C C . VAL A 1 100 ? -42.271 10.584 10.856 1.00 91.12 100 VAL A C 1
ATOM 803 O O . VAL A 1 100 ? -42.053 11.259 9.845 1.00 91.12 100 VAL A O 1
ATOM 806 N N . LEU A 1 101 ? -42.056 9.273 10.911 1.00 87.94 101 LEU A N 1
ATOM 807 C CA . LEU A 1 101 ? -41.631 8.474 9.765 1.00 87.94 101 LEU A CA 1
ATOM 808 C C . LEU A 1 101 ? -42.716 8.493 8.682 1.00 87.94 101 LEU A C 1
ATOM 810 O O . LEU A 1 101 ? -43.880 8.190 8.935 1.00 87.94 101 LEU A O 1
ATOM 814 N N . CYS A 1 102 ? -42.333 8.866 7.464 1.00 83.56 102 CYS A N 1
ATOM 815 C CA . CYS A 1 102 ? -43.263 8.993 6.347 1.00 83.56 102 CYS A CA 1
ATOM 816 C C . CYS A 1 102 ? -43.407 7.655 5.612 1.00 83.56 102 CYS A C 1
ATOM 818 O O . CYS A 1 102 ? -42.417 7.054 5.194 1.00 83.56 102 CYS A O 1
ATOM 820 N N . GLY A 1 103 ? -44.648 7.207 5.411 1.00 73.88 103 GLY A N 1
ATOM 821 C CA . GLY A 1 103 ? -44.958 6.041 4.581 1.00 73.88 103 GLY A CA 1
ATOM 822 C C . GLY A 1 103 ? -45.112 6.386 3.094 1.00 73.88 103 GLY A C 1
ATOM 823 O O . GLY A 1 103 ? -45.397 7.523 2.720 1.00 73.88 103 GLY A O 1
ATOM 824 N N . GLU A 1 104 ? -45.026 5.376 2.223 1.00 63.91 104 GLU A N 1
ATOM 825 C CA . GLU A 1 104 ? -45.125 5.527 0.755 1.00 63.91 104 GLU A CA 1
ATOM 826 C C . GLU A 1 104 ? -46.468 6.102 0.265 1.00 63.91 104 GLU A C 1
ATOM 828 O O . GLU A 1 104 ? -46.598 6.543 -0.880 1.00 63.91 104 GLU A O 1
ATOM 833 N N . LYS A 1 105 ? -47.505 6.069 1.110 1.00 61.41 105 LYS A N 1
ATOM 834 C CA . LYS A 1 105 ? -48.865 6.503 0.766 1.00 61.41 105 LYS A CA 1
ATOM 835 C C . LYS A 1 105 ? -49.104 8.000 0.958 1.00 61.41 105 LYS A C 1
ATOM 837 O O . LYS A 1 105 ? -50.144 8.481 0.512 1.00 61.41 105 LYS A O 1
ATOM 842 N N . GLU A 1 106 ? -48.177 8.735 1.566 1.00 68.25 106 GLU A N 1
ATOM 843 C CA . GLU A 1 106 ? -48.356 10.170 1.778 1.00 68.25 106 GLU A CA 1
ATOM 844 C C . GLU A 1 106 ? -48.358 10.952 0.458 1.00 68.25 106 GLU A C 1
ATOM 846 O O . GLU A 1 106 ? -47.441 10.847 -0.361 1.00 68.25 106 GLU A O 1
ATOM 851 N N . SER A 1 107 ? -49.396 11.769 0.257 1.00 62.84 107 SER A N 1
ATOM 852 C CA . SER A 1 107 ? -49.623 12.512 -0.988 1.00 62.84 107 SER A CA 1
ATOM 853 C C . SER A 1 107 ? -48.484 13.459 -1.338 1.00 62.84 107 SER A C 1
ATOM 855 O O . SER A 1 107 ? -48.178 13.638 -2.512 1.00 62.84 107 SER A O 1
ATOM 857 N N . ASP A 1 108 ? -47.852 14.060 -0.335 1.00 67.88 108 ASP A N 1
ATOM 858 C CA . ASP A 1 108 ? -46.831 15.081 -0.554 1.00 67.88 108 ASP A CA 1
ATOM 859 C C . ASP A 1 108 ? -45.473 14.454 -0.862 1.00 67.88 108 ASP A C 1
ATOM 861 O O . ASP A 1 108 ? -44.770 14.940 -1.742 1.00 67.88 108 ASP A O 1
ATOM 865 N N . LEU A 1 109 ? -45.152 13.308 -0.249 1.00 66.44 109 LEU A N 1
ATOM 866 C CA . LEU A 1 109 ? -43.990 12.511 -0.638 1.00 66.44 109 LEU A CA 1
ATOM 867 C C . LEU A 1 109 ? -44.152 11.989 -2.070 1.00 66.44 109 LEU A C 1
ATOM 869 O O . LEU A 1 109 ? -43.224 12.092 -2.865 1.00 66.44 109 LEU A O 1
ATOM 873 N N . LYS A 1 110 ? -45.351 11.515 -2.439 1.00 66.44 110 LYS A N 1
ATOM 874 C CA . LYS A 1 110 ? -45.653 11.138 -3.827 1.00 66.44 110 LYS A CA 1
ATOM 875 C C . LYS A 1 110 ? -45.490 12.307 -4.790 1.00 66.44 110 LYS A C 1
ATOM 877 O O . LYS A 1 110 ? -44.895 12.112 -5.836 1.00 66.44 110 LYS A O 1
ATOM 882 N N . LYS A 1 111 ? -45.969 13.507 -4.449 1.00 70.06 111 LYS A N 1
ATOM 883 C CA . LYS A 1 111 ? -45.781 14.706 -5.284 1.00 70.06 111 LYS A CA 1
ATOM 884 C C . LYS A 1 111 ? -44.311 15.079 -5.428 1.00 70.06 111 LYS A C 1
ATOM 886 O O . LYS A 1 111 ? -43.904 15.400 -6.531 1.00 70.06 111 LYS A O 1
ATOM 891 N N . VAL A 1 112 ? -43.517 15.015 -4.357 1.00 67.06 112 VAL A N 1
ATOM 892 C CA . VAL A 1 112 ? -42.071 15.292 -4.411 1.00 67.06 112 VAL A CA 1
ATOM 893 C C . VAL A 1 112 ? -41.350 14.250 -5.265 1.00 67.06 112 VAL A C 1
ATOM 895 O O . VAL A 1 112 ? -40.578 14.614 -6.145 1.00 67.06 112 VAL A O 1
ATOM 898 N N . LEU A 1 113 ? -41.639 12.963 -5.065 1.00 65.25 113 LEU A N 1
ATOM 899 C CA . LEU A 1 113 ? -41.056 11.879 -5.859 1.00 65.25 113 LEU A CA 1
ATOM 900 C C . LEU A 1 113 ? -41.494 11.940 -7.328 1.00 65.25 113 LEU A C 1
ATOM 902 O O . LEU A 1 113 ? -40.691 11.674 -8.217 1.00 65.25 113 LEU A O 1
ATOM 906 N N . GLU A 1 114 ? -42.744 12.313 -7.600 1.00 66.69 114 GLU A N 1
ATOM 907 C CA . GLU A 1 114 ? -43.264 12.465 -8.959 1.00 66.69 114 GLU A CA 1
ATOM 908 C C . GLU A 1 114 ? -42.719 13.728 -9.633 1.00 66.69 114 GLU A C 1
ATOM 910 O O . GLU A 1 114 ? -42.351 13.682 -10.798 1.00 66.69 114 GLU A O 1
ATOM 915 N N . GLN A 1 115 ? -42.558 14.827 -8.894 1.00 68.06 115 GLN A N 1
ATOM 916 C CA . GLN A 1 115 ? -41.883 16.031 -9.374 1.00 68.06 115 GLN A CA 1
ATOM 917 C C . GLN A 1 115 ? -40.420 15.733 -9.709 1.00 68.06 115 GLN A C 1
ATOM 919 O O . GLN A 1 115 ? -39.968 16.102 -10.785 1.00 68.06 115 GLN A O 1
ATOM 924 N N . MET A 1 116 ? -39.705 14.987 -8.860 1.00 63.31 116 MET A N 1
ATOM 925 C CA . MET A 1 116 ? -38.358 14.499 -9.177 1.00 63.31 116 MET A CA 1
ATOM 926 C C . MET A 1 116 ? -38.375 13.617 -10.436 1.00 63.31 116 MET A C 1
ATOM 928 O O . MET A 1 116 ? -37.531 13.774 -11.312 1.00 63.31 116 MET A O 1
ATOM 932 N N . ARG A 1 117 ? -39.360 12.727 -10.600 1.00 64.00 117 ARG A N 1
ATOM 933 C CA . ARG A 1 117 ? -39.505 11.930 -11.835 1.00 64.00 117 ARG A CA 1
ATOM 934 C C . ARG A 1 117 ? -39.795 12.778 -13.073 1.00 64.00 117 ARG A C 1
ATOM 936 O O . ARG A 1 117 ? -39.330 12.427 -14.153 1.00 64.00 117 ARG A O 1
ATOM 943 N N . ILE A 1 118 ? -40.543 13.870 -12.940 1.00 67.00 118 ILE A N 1
ATOM 944 C CA . ILE A 1 118 ? -40.851 14.796 -14.036 1.00 67.00 118 ILE A CA 1
ATOM 945 C C . ILE A 1 118 ? -39.621 15.646 -14.384 1.00 67.00 118 ILE A C 1
ATOM 947 O O . ILE A 1 118 ? -39.271 15.745 -15.558 1.00 67.00 118 ILE A O 1
ATOM 951 N N . GLU A 1 119 ? -38.934 16.204 -13.385 1.00 61.28 119 GLU A N 1
ATOM 952 C CA . GLU A 1 119 ? -37.736 17.042 -13.555 1.00 61.28 119 GLU A CA 1
ATOM 953 C C . GLU A 1 119 ? -36.561 16.268 -14.154 1.00 61.28 119 GLU A C 1
ATOM 955 O O . GLU A 1 119 ? -35.812 16.802 -14.971 1.00 61.28 119 GLU A O 1
ATOM 960 N N . TYR A 1 120 ? -36.420 14.995 -13.787 1.00 57.06 120 TYR A N 1
ATOM 961 C CA . TYR A 1 120 ? -35.304 14.155 -14.214 1.00 57.06 120 TYR A CA 1
ATOM 962 C C . TYR A 1 120 ? -35.666 13.126 -15.303 1.00 57.06 120 TYR A C 1
ATOM 964 O O . TYR A 1 120 ? -34.787 12.476 -15.877 1.00 57.06 120 TYR A O 1
ATOM 972 N N . GLY A 1 121 ? -36.950 13.048 -15.659 1.00 51.28 121 GLY A N 1
ATOM 973 C CA . GLY A 1 121 ? -37.508 12.225 -16.727 1.00 51.28 121 GLY A CA 1
ATOM 974 C C . GLY A 1 121 ? -37.622 10.735 -16.390 1.00 51.28 121 GLY A C 1
ATOM 975 O O . GLY A 1 121 ? -36.898 10.188 -15.563 1.00 51.28 121 GLY A O 1
ATOM 976 N N . ASN A 1 122 ? -38.488 10.036 -17.131 1.00 48.12 122 ASN A N 1
ATOM 977 C CA . ASN A 1 122 ? -38.689 8.576 -17.099 1.00 48.12 122 ASN A CA 1
ATOM 978 C C . ASN A 1 122 ? -37.484 7.786 -17.679 1.00 48.12 122 ASN A C 1
ATOM 980 O O . ASN A 1 122 ? -37.635 6.757 -18.340 1.00 48.12 122 ASN A O 1
ATOM 984 N N . LYS A 1 123 ? -36.265 8.309 -17.511 1.00 51.78 123 LYS A N 1
ATOM 985 C CA . LYS A 1 123 ? -35.018 7.677 -17.935 1.00 51.78 123 LYS A CA 1
ATOM 986 C C . LYS A 1 123 ? -34.665 6.621 -16.889 1.00 51.78 123 LYS A C 1
ATOM 988 O O . LYS A 1 123 ? -34.750 6.885 -15.693 1.00 51.78 123 LYS A O 1
ATOM 993 N N . LYS A 1 124 ? -34.284 5.413 -17.327 1.00 50.53 124 LYS A N 1
ATOM 994 C CA . LYS A 1 124 ? -33.739 4.378 -16.428 1.00 50.53 124 LYS A CA 1
ATOM 995 C C . LYS A 1 124 ? -32.716 5.028 -15.497 1.00 50.53 124 LYS A C 1
ATOM 997 O O . LYS A 1 124 ? -31.857 5.759 -15.988 1.00 50.53 124 LYS A O 1
ATOM 1002 N N . ALA A 1 125 ? -32.810 4.743 -14.196 1.00 54.59 125 ALA A N 1
ATOM 1003 C CA . ALA A 1 125 ? -31.818 5.173 -13.220 1.00 54.59 125 ALA A CA 1
ATOM 1004 C C . ALA A 1 125 ? -30.416 4.860 -13.767 1.00 54.59 125 ALA A C 1
ATOM 1006 O O . ALA A 1 125 ? -30.077 3.698 -13.997 1.00 54.59 125 ALA A O 1
ATOM 1007 N N . ASN A 1 126 ? -29.645 5.903 -14.058 1.00 66.12 126 ASN A N 1
ATOM 1008 C CA . ASN A 1 126 ? -28.297 5.806 -14.597 1.00 66.12 126 ASN A CA 1
ATOM 1009 C C . ASN A 1 126 ? -27.357 6.667 -13.744 1.00 66.12 126 ASN A C 1
ATOM 1011 O O . ASN A 1 126 ? -27.801 7.542 -12.996 1.00 66.12 126 ASN A O 1
ATOM 1015 N N . LEU A 1 127 ? -26.052 6.395 -13.813 1.00 70.88 127 LEU A N 1
ATOM 1016 C CA . LEU A 1 127 ? -25.063 7.103 -12.992 1.00 70.88 127 LEU A CA 1
ATOM 1017 C C . LEU A 1 127 ? -25.076 8.625 -13.229 1.00 70.88 127 LEU A C 1
ATOM 1019 O O . LEU A 1 127 ? -24.694 9.369 -12.328 1.00 70.88 127 LEU A O 1
ATOM 1023 N N . HIS A 1 128 ? -25.534 9.085 -14.401 1.00 76.62 128 HIS A N 1
ATOM 1024 C CA . HIS A 1 128 ? -25.564 10.509 -14.750 1.00 76.62 128 HIS A CA 1
ATOM 1025 C C . HIS A 1 128 ? -26.598 11.211 -13.895 1.00 76.62 128 HIS A C 1
ATOM 1027 O O . HIS A 1 128 ? -26.267 12.158 -13.193 1.00 76.62 128 HIS A O 1
ATOM 1033 N N . LEU A 1 129 ? -27.804 10.647 -13.843 1.00 75.06 129 LEU A N 1
ATOM 1034 C CA . LEU A 1 129 ? -28.868 11.137 -12.986 1.00 75.06 129 LEU A CA 1
ATOM 1035 C C . LEU A 1 129 ? -28.447 11.166 -11.510 1.00 75.06 129 LEU A C 1
ATOM 1037 O O . LEU A 1 129 ? -28.673 12.162 -10.825 1.00 75.06 129 LEU A O 1
ATOM 1041 N N . LEU A 1 130 ? -27.790 10.108 -11.025 1.00 77.19 130 LEU A N 1
ATOM 1042 C CA . LEU A 1 130 ? -27.281 10.074 -9.653 1.00 77.19 130 LEU A CA 1
ATOM 1043 C C . LEU A 1 130 ? -26.265 11.201 -9.397 1.00 77.19 130 LEU A C 1
ATOM 1045 O O . LEU A 1 130 ? -26.371 11.904 -8.392 1.00 77.19 130 LEU A O 1
ATOM 1049 N N . GLY A 1 131 ? -25.311 11.402 -10.311 1.00 82.94 131 GLY A N 1
ATOM 1050 C CA . GLY A 1 131 ? -24.336 12.491 -10.234 1.00 82.94 131 GLY A CA 1
ATOM 1051 C C . GLY A 1 131 ? -24.994 13.875 -10.250 1.00 82.94 131 GLY A C 1
ATOM 1052 O O . GLY A 1 131 ? -24.648 14.726 -9.432 1.00 82.94 131 GLY A O 1
ATOM 1053 N N . THR A 1 132 ? -25.998 14.086 -11.105 1.00 80.38 132 THR A N 1
ATOM 1054 C CA . THR A 1 132 ? -26.749 15.347 -11.191 1.00 80.38 132 T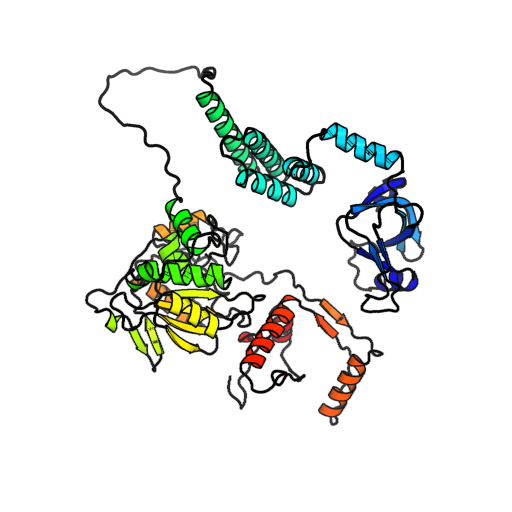HR A CA 1
ATOM 1055 C C . THR A 1 132 ? -27.523 15.635 -9.908 1.00 80.38 132 THR A C 1
ATOM 1057 O O . THR A 1 132 ? -27.493 16.763 -9.419 1.00 80.38 132 THR A O 1
ATOM 1060 N N . VAL A 1 133 ? -28.181 14.630 -9.322 1.00 77.31 133 VAL A N 1
ATOM 1061 C CA . VAL A 1 133 ? -28.884 14.787 -8.039 1.00 77.31 133 VAL A CA 1
ATOM 1062 C C . VAL A 1 133 ? -27.895 15.156 -6.930 1.00 77.31 133 VAL A C 1
ATOM 1064 O O . VAL A 1 133 ? -28.122 16.125 -6.208 1.00 77.31 133 VAL A O 1
ATOM 1067 N N . LEU A 1 134 ? -26.758 14.459 -6.838 1.00 78.50 134 LEU A N 1
ATOM 1068 C CA . LEU A 1 134 ? -25.710 14.755 -5.851 1.00 78.50 134 LEU A CA 1
ATOM 1069 C C . LEU A 1 134 ? -25.151 16.173 -6.002 1.00 78.50 134 LEU A C 1
ATOM 1071 O O . LEU A 1 134 ? -24.934 16.861 -5.004 1.00 78.50 134 LEU A O 1
ATOM 1075 N N . TRP A 1 135 ? -24.968 16.632 -7.239 1.00 82.31 135 TRP A N 1
ATOM 1076 C CA . TRP A 1 135 ? -24.539 17.996 -7.526 1.00 82.31 135 TRP A CA 1
ATOM 1077 C C . TRP A 1 135 ? -25.568 19.020 -7.038 1.00 82.31 135 TRP A C 1
ATOM 1079 O O . TRP A 1 135 ? -25.205 19.962 -6.334 1.00 82.31 135 TRP A O 1
ATOM 1089 N N . LYS A 1 136 ? -26.857 18.819 -7.337 1.00 77.00 136 LYS A N 1
ATOM 1090 C CA . LYS A 1 136 ? -27.936 19.710 -6.874 1.00 77.00 136 LYS A CA 1
ATOM 1091 C C . LYS A 1 136 ? -28.092 19.715 -5.351 1.00 77.00 136 LYS A C 1
ATOM 1093 O O . LYS A 1 136 ? -28.485 20.735 -4.795 1.00 77.00 136 LYS A O 1
ATOM 1098 N N . MET A 1 137 ? -27.719 18.629 -4.675 1.00 72.12 137 MET A N 1
ATOM 1099 C CA . MET A 1 137 ? -27.639 18.560 -3.210 1.00 72.12 137 MET A CA 1
ATOM 1100 C C . MET A 1 137 ? -26.419 19.296 -2.621 1.00 72.12 137 MET A C 1
ATOM 1102 O O . MET A 1 137 ? -26.227 19.273 -1.408 1.00 72.12 137 MET A O 1
ATOM 1106 N N . GLY A 1 138 ? -25.575 19.921 -3.450 1.00 74.00 138 GLY A N 1
ATOM 1107 C CA . GLY A 1 138 ? -24.338 20.582 -3.023 1.00 74.00 138 GLY A CA 1
ATOM 1108 C C . GLY A 1 138 ? -23.201 19.611 -2.701 1.00 74.00 138 GLY A C 1
ATOM 1109 O O . GLY A 1 138 ? -22.145 20.025 -2.227 1.00 74.00 138 GLY A O 1
ATOM 1110 N N . ASN A 1 139 ? -23.378 18.314 -2.969 1.00 79.38 139 ASN A N 1
ATOM 1111 C CA . ASN A 1 139 ? -22.357 17.299 -2.739 1.00 79.38 139 ASN A CA 1
ATOM 1112 C C . ASN A 1 139 ? -21.422 17.189 -3.951 1.00 79.38 139 ASN A C 1
ATOM 1114 O O . ASN A 1 139 ? -21.383 16.182 -4.666 1.00 79.38 139 ASN A O 1
ATOM 1118 N N . PHE A 1 140 ? -20.679 18.271 -4.191 1.00 83.94 140 PHE A N 1
ATOM 1119 C CA . PHE A 1 140 ? -19.825 18.446 -5.365 1.00 83.94 140 PHE A CA 1
ATOM 1120 C C . PHE A 1 140 ? -18.766 17.344 -5.503 1.00 83.94 140 PHE A C 1
ATOM 1122 O O . PHE A 1 140 ? -18.530 16.857 -6.607 1.00 83.94 140 PHE A O 1
ATOM 1129 N N . GLY A 1 141 ? -18.175 16.891 -4.390 1.00 83.81 141 GLY A N 1
ATOM 1130 C CA . GLY A 1 141 ? -17.139 15.853 -4.396 1.00 83.81 141 GLY A CA 1
ATOM 1131 C C . GLY A 1 141 ? -17.648 14.494 -4.885 1.00 83.81 141 GLY A C 1
ATOM 1132 O O . GLY A 1 141 ? -17.032 13.869 -5.751 1.00 83.81 141 GLY A O 1
ATOM 1133 N N . LEU A 1 142 ? -18.804 14.044 -4.382 1.00 78.06 142 LEU A N 1
ATOM 1134 C CA . LEU A 1 142 ? -19.411 12.788 -4.831 1.00 78.06 142 LEU A CA 1
ATOM 1135 C C . LEU A 1 142 ? -19.963 12.904 -6.255 1.00 78.06 142 LEU A C 1
ATOM 1137 O O . LEU A 1 142 ? -19.761 11.984 -7.045 1.00 78.06 142 LEU A O 1
ATOM 1141 N N . ALA A 1 143 ? -20.583 14.031 -6.612 1.00 86.56 143 ALA A N 1
ATOM 1142 C CA . ALA A 1 143 ? -21.045 14.275 -7.978 1.00 86.56 143 ALA A CA 1
ATOM 1143 C C . ALA A 1 143 ? -19.896 14.186 -8.995 1.00 86.56 143 ALA A C 1
ATOM 1145 O O . ALA A 1 143 ? -19.972 13.418 -9.956 1.00 86.56 143 ALA A O 1
ATOM 1146 N N . LYS A 1 144 ? -18.782 14.879 -8.718 1.00 89.62 144 LYS A N 1
ATOM 1147 C CA . LYS A 1 144 ? -17.554 14.833 -9.521 1.00 89.62 144 LYS A CA 1
ATOM 1148 C C . LYS A 1 144 ? -17.019 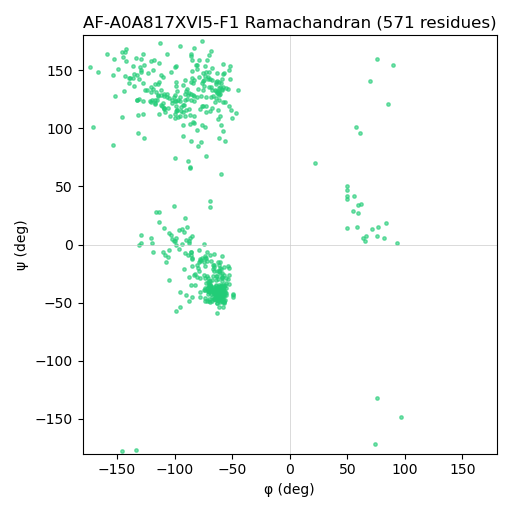13.407 -9.657 1.00 89.62 144 LYS A C 1
ATOM 1150 O O . LYS A 1 144 ? -16.691 12.981 -10.762 1.00 89.62 144 LYS A O 1
ATOM 1155 N N . LYS A 1 145 ? -16.999 12.633 -8.565 1.00 89.19 145 LYS A N 1
ATOM 1156 C CA . LYS A 1 145 ? -16.576 11.222 -8.577 1.00 89.19 145 LYS A CA 1
ATOM 1157 C C . LYS A 1 145 ? -17.429 10.364 -9.519 1.00 89.19 145 LYS A C 1
ATOM 1159 O O . LYS A 1 145 ? -16.873 9.573 -10.280 1.00 89.19 145 LYS A O 1
ATOM 1164 N N . TYR A 1 146 ? -18.755 10.510 -9.489 1.00 84.25 146 TYR A N 1
ATOM 1165 C CA . TYR A 1 146 ? -19.644 9.736 -10.361 1.00 84.25 146 TYR A CA 1
ATOM 1166 C C . TYR A 1 146 ? -19.555 10.167 -11.828 1.00 84.25 146 TYR A C 1
ATOM 1168 O O . TYR A 1 146 ? -19.506 9.300 -12.699 1.00 84.25 146 TYR A O 1
ATOM 1176 N N . PHE A 1 147 ? -19.452 11.467 -12.116 1.00 87.44 147 PHE A N 1
ATOM 1177 C CA . PHE A 1 147 ? -19.268 11.949 -13.487 1.00 87.44 147 PHE A CA 1
ATOM 1178 C C . PHE A 1 147 ? -17.933 11.501 -14.092 1.00 87.44 147 PHE A C 1
ATOM 1180 O O . PHE A 1 147 ? -17.910 11.011 -15.219 1.00 87.44 147 PHE A O 1
ATOM 1187 N N . LEU A 1 148 ? -16.832 11.567 -13.334 1.00 88.44 148 LEU A N 1
ATOM 1188 C CA . LEU A 1 148 ? -15.532 11.053 -13.781 1.00 88.44 148 LEU A CA 1
ATOM 1189 C C . LEU A 1 148 ? -15.555 9.537 -13.999 1.00 88.44 148 LEU A C 1
ATOM 1191 O O . LEU A 1 148 ? -15.000 9.046 -14.979 1.00 88.44 148 LEU A O 1
ATOM 1195 N N . ARG A 1 149 ? -16.241 8.789 -13.126 1.00 86.75 149 ARG A N 1
ATOM 1196 C CA . ARG A 1 149 ? -16.450 7.352 -13.323 1.00 86.75 149 ARG A CA 1
ATOM 1197 C C . ARG A 1 149 ? -17.192 7.064 -14.629 1.00 86.75 149 ARG A C 1
ATOM 1199 O O . ARG A 1 149 ? -16.764 6.189 -15.369 1.00 86.75 149 ARG A O 1
ATOM 1206 N N . MET A 1 150 ? -18.252 7.811 -14.938 1.00 82.25 150 MET A N 1
ATOM 1207 C CA . MET A 1 150 ? -18.977 7.639 -16.200 1.00 82.25 150 MET A CA 1
ATOM 1208 C C . MET A 1 150 ? -18.125 7.953 -17.420 1.00 82.25 150 MET A C 1
ATOM 1210 O O . MET A 1 150 ? -18.166 7.205 -18.387 1.00 82.25 150 MET A O 1
ATOM 1214 N N . ILE A 1 151 ? -17.329 9.020 -17.371 1.00 85.62 151 ILE A N 1
ATOM 1215 C CA . ILE A 1 151 ? -16.393 9.351 -18.452 1.00 85.62 151 ILE A CA 1
ATOM 1216 C C . ILE A 1 151 ? -15.432 8.182 -18.718 1.00 85.62 151 ILE A C 1
ATOM 1218 O O . ILE A 1 151 ? -15.109 7.914 -19.870 1.00 85.62 151 ILE A O 1
ATOM 1222 N N . ASN A 1 152 ? -15.014 7.460 -17.674 1.00 81.38 152 ASN A N 1
ATOM 1223 C CA . ASN A 1 152 ? -14.137 6.295 -17.807 1.00 81.38 152 ASN A CA 1
ATOM 1224 C C . ASN A 1 152 ? -14.844 5.044 -18.355 1.00 81.38 152 ASN A C 1
ATOM 1226 O O . ASN A 1 152 ? -14.181 4.173 -18.914 1.00 81.38 152 ASN A O 1
ATOM 1230 N N . GLU A 1 153 ? -16.159 4.928 -18.160 1.00 80.25 153 GLU A N 1
ATOM 1231 C CA . GLU A 1 153 ? -16.963 3.777 -18.591 1.00 80.25 153 GLU A CA 1
ATOM 1232 C C . GLU A 1 153 ? -17.574 3.971 -19.994 1.00 80.25 153 GLU A C 1
ATOM 1234 O O . GLU A 1 153 ? -17.918 2.988 -20.653 1.00 80.25 153 GLU A O 1
ATOM 1239 N N . LEU A 1 154 ? -17.702 5.215 -20.473 1.00 78.31 154 LEU A N 1
ATOM 1240 C CA . LEU A 1 154 ? -18.293 5.528 -21.775 1.00 78.31 154 LEU A CA 1
ATOM 1241 C C . LEU A 1 154 ? -17.279 5.425 -22.933 1.00 78.31 154 LEU A C 1
ATOM 1243 O O . LEU A 1 154 ? -16.120 5.825 -22.791 1.00 78.31 154 LEU A O 1
ATOM 1247 N N . PRO A 1 155 ? -17.704 4.948 -24.119 1.00 78.56 155 PRO A N 1
ATOM 1248 C CA . PRO A 1 155 ? -16.900 5.026 -25.335 1.00 78.56 155 PRO A CA 1
ATOM 1249 C C . PRO A 1 155 ? -16.537 6.473 -25.682 1.00 78.56 155 PRO A C 1
ATOM 1251 O O . PRO A 1 155 ? -17.342 7.382 -25.504 1.00 78.56 155 PRO A O 1
ATOM 1254 N N . PHE A 1 156 ? -15.357 6.686 -26.270 1.00 73.56 156 PHE A N 1
ATOM 1255 C CA . PHE A 1 156 ? -14.826 8.020 -26.597 1.00 73.56 156 PHE A CA 1
ATOM 1256 C C . PHE A 1 156 ? -15.731 8.876 -27.514 1.00 73.56 156 PHE A C 1
ATOM 1258 O O . PHE A 1 156 ? -15.584 10.093 -27.573 1.00 73.56 156 PHE A O 1
ATOM 1265 N N . ASN A 1 157 ? -16.666 8.258 -28.236 1.00 72.94 157 ASN A N 1
ATOM 1266 C CA . ASN A 1 157 ? -17.611 8.921 -29.135 1.00 72.94 157 ASN A CA 1
ATOM 1267 C C . ASN A 1 157 ? -19.033 9.050 -28.562 1.00 72.94 157 ASN A C 1
ATOM 1269 O O . ASN A 1 157 ? -19.944 9.420 -29.306 1.00 72.94 157 ASN A O 1
ATOM 1273 N N . ASP A 1 158 ? -19.247 8.729 -27.284 1.00 77.38 158 ASP A N 1
ATOM 1274 C CA . ASP A 1 158 ? -20.572 8.813 -26.678 1.00 77.38 158 ASP A CA 1
ATOM 1275 C C . ASP A 1 158 ? -21.026 10.284 -26.546 1.00 77.38 158 ASP A C 1
ATOM 1277 O O . ASP A 1 158 ? -20.303 11.101 -25.964 1.00 77.38 158 ASP A O 1
ATOM 1281 N N . PRO A 1 159 ? -22.220 10.653 -27.053 1.00 78.19 159 PRO A N 1
ATOM 1282 C CA . PRO A 1 159 ? -22.749 12.013 -26.943 1.00 78.19 159 PRO A CA 1
ATOM 1283 C C . PRO A 1 159 ? -22.832 12.543 -25.504 1.00 78.19 159 PRO A C 1
ATOM 1285 O O . PRO A 1 159 ? -22.703 13.752 -25.298 1.00 78.19 159 PRO A O 1
ATOM 1288 N N . LEU A 1 160 ? -23.003 11.661 -24.510 1.00 83.06 160 LEU A N 1
ATOM 1289 C CA . LEU A 1 160 ? -23.088 12.027 -23.093 1.00 83.06 160 LEU A CA 1
ATOM 1290 C C . LEU A 1 160 ? -21.773 12.582 -22.539 1.00 83.06 160 LEU A C 1
ATOM 1292 O O . LEU A 1 160 ? -21.802 13.308 -21.547 1.00 83.06 160 LEU A O 1
ATOM 1296 N N . LEU A 1 161 ? -20.625 12.303 -23.169 1.00 84.25 161 LEU A N 1
ATOM 1297 C CA . LEU A 1 161 ? -19.335 12.847 -22.732 1.00 84.25 161 LEU A CA 1
ATOM 1298 C C . LEU A 1 161 ? -19.320 14.378 -22.759 1.00 84.25 161 LEU A C 1
ATOM 1300 O O . LEU A 1 161 ? -18.744 15.004 -21.871 1.00 84.25 161 LEU A O 1
ATOM 1304 N N . ILE A 1 162 ? -19.978 14.989 -23.750 1.00 86.25 162 ILE A N 1
ATOM 1305 C CA . ILE A 1 162 ? -20.059 16.450 -23.864 1.00 86.25 162 ILE A CA 1
ATOM 1306 C C . ILE A 1 162 ? -20.798 17.031 -22.657 1.00 86.25 162 ILE A C 1
ATOM 1308 O O . ILE A 1 162 ? -20.366 18.041 -22.103 1.00 86.25 162 ILE A O 1
ATOM 1312 N N . ASP A 1 163 ? -21.901 16.404 -22.255 1.00 86.44 163 ASP A N 1
ATOM 1313 C CA . ASP A 1 163 ? -22.713 16.880 -21.139 1.00 86.44 163 ASP A CA 1
ATOM 1314 C C . ASP A 1 163 ? -22.017 16.616 -19.797 1.00 86.44 163 ASP A C 1
ATOM 1316 O O . ASP A 1 163 ? -21.949 17.520 -18.971 1.00 86.44 163 ASP A O 1
ATOM 1320 N N . LEU A 1 164 ? -21.347 15.470 -19.633 1.00 90.00 164 LEU A N 1
ATOM 1321 C CA . LEU A 1 164 ? -20.540 15.167 -18.443 1.00 90.00 164 LEU A CA 1
ATOM 1322 C C . LEU A 1 164 ? -19.389 16.160 -18.231 1.00 90.00 164 LEU A C 1
ATOM 1324 O O . LEU A 1 164 ? -19.140 16.594 -17.107 1.00 90.00 164 LEU A O 1
ATOM 1328 N N . TYR A 1 165 ? -18.684 16.551 -19.297 1.00 91.75 165 TYR A N 1
ATOM 1329 C CA . TYR A 1 165 ? -17.626 17.557 -19.189 1.00 91.75 165 TYR A CA 1
ATOM 1330 C C . TYR A 1 165 ? -18.173 18.964 -18.916 1.00 91.75 165 TYR A C 1
ATOM 1332 O O . TYR A 1 165 ? -17.525 19.734 -18.207 1.00 91.75 165 TYR A O 1
ATOM 1340 N N . LYS A 1 166 ? -19.369 19.311 -19.409 1.00 90.12 166 LYS A N 1
ATOM 1341 C CA . LYS A 1 166 ? -20.028 20.566 -19.013 1.00 90.12 166 LYS A CA 1
ATOM 1342 C C . LYS A 1 166 ? -20.423 20.543 -17.540 1.00 90.12 166 LYS A C 1
ATOM 1344 O O . LYS A 1 166 ? -20.079 21.486 -16.833 1.00 90.12 166 LYS A O 1
ATOM 1349 N N . ASP A 1 167 ? -21.045 19.462 -17.075 1.00 90.50 167 ASP A N 1
ATOM 1350 C CA . ASP A 1 167 ? -21.456 19.298 -15.677 1.00 90.50 167 ASP A CA 1
ATOM 1351 C C . ASP A 1 167 ? -20.241 19.406 -14.734 1.00 90.50 167 ASP A C 1
ATOM 1353 O O . ASP A 1 167 ? -20.286 20.105 -13.721 1.00 90.50 167 ASP A O 1
ATOM 1357 N N . LEU A 1 168 ? -19.103 18.803 -15.102 1.00 92.31 168 LEU A N 1
ATOM 1358 C CA . LEU A 1 168 ? -17.838 18.957 -14.373 1.00 92.31 168 LEU A CA 1
ATOM 1359 C C . LEU A 1 168 ? -17.288 20.387 -14.408 1.00 92.31 168 LEU A C 1
ATOM 1361 O O . LEU A 1 168 ? -16.756 20.854 -13.401 1.00 92.31 168 LEU A O 1
ATOM 1365 N N . SER A 1 169 ? -17.417 21.091 -15.537 1.00 91.69 169 SER A N 1
ATOM 1366 C CA . SER A 1 169 ? -16.974 22.485 -15.640 1.00 91.69 169 SER A CA 1
ATOM 1367 C C . SER A 1 169 ? -17.790 23.419 -14.746 1.00 91.69 169 SER A C 1
ATOM 1369 O O . SER A 1 169 ? -17.231 24.337 -14.146 1.00 91.69 169 SER A O 1
ATOM 1371 N N . GLU A 1 170 ? -19.093 23.167 -14.619 1.00 89.50 170 GLU A N 1
ATOM 1372 C CA . GLU A 1 170 ? -19.977 23.937 -13.749 1.00 89.50 170 GLU A CA 1
ATOM 1373 C C . GLU A 1 170 ? -19.696 23.639 -12.279 1.00 89.50 170 GLU A C 1
ATOM 1375 O O . GLU A 1 170 ? -19.578 24.575 -11.490 1.00 89.50 170 GLU A O 1
ATOM 1380 N N . ILE A 1 171 ? -19.486 22.368 -11.916 1.00 90.62 171 ILE A N 1
ATOM 1381 C CA . ILE A 1 171 ? -19.048 22.002 -10.563 1.00 90.62 171 ILE A CA 1
ATOM 1382 C C . ILE A 1 171 ? -17.737 22.712 -10.212 1.00 90.62 171 ILE A C 1
ATOM 1384 O O . ILE A 1 171 ? -17.677 23.357 -9.171 1.00 90.62 171 ILE A O 1
ATOM 1388 N N . ALA A 1 172 ? -16.727 22.649 -11.084 1.00 87.56 172 ALA A N 1
ATOM 1389 C CA . ALA A 1 172 ? -15.434 23.294 -10.855 1.00 87.56 172 ALA A CA 1
ATOM 1390 C C . ALA A 1 172 ? -15.557 24.824 -10.720 1.00 87.56 172 ALA A C 1
ATOM 1392 O O . ALA A 1 172 ? -14.932 25.431 -9.856 1.00 87.56 172 ALA A O 1
ATOM 1393 N N . ALA A 1 173 ? -16.422 25.463 -11.515 1.00 85.81 173 ALA A N 1
ATOM 1394 C CA . ALA A 1 173 ? -16.702 26.891 -11.366 1.00 85.81 173 ALA A CA 1
ATOM 1395 C C . ALA A 1 173 ? -17.388 27.211 -10.026 1.00 85.81 173 ALA A C 1
ATOM 1397 O O . ALA A 1 173 ? -17.064 28.214 -9.393 1.00 85.81 173 ALA A O 1
ATOM 1398 N N . MET A 1 174 ? -18.315 26.357 -9.579 1.00 82.50 174 MET A N 1
ATOM 1399 C CA . MET A 1 174 ? -19.014 26.512 -8.300 1.00 82.50 174 MET A CA 1
ATOM 1400 C C . MET A 1 174 ? -18.111 26.248 -7.086 1.00 82.50 174 MET A C 1
ATOM 1402 O O . MET A 1 174 ? -18.349 26.839 -6.035 1.00 82.50 174 MET A O 1
ATOM 1406 N N . THR A 1 175 ? -17.086 25.397 -7.210 1.00 84.19 175 THR A N 1
ATOM 1407 C CA . THR A 1 175 ? -16.108 25.123 -6.140 1.00 84.19 175 THR A CA 1
ATOM 1408 C C . THR A 1 175 ? -14.943 26.113 -6.104 1.00 84.19 175 THR A C 1
ATOM 1410 O O . THR A 1 175 ? -14.174 26.095 -5.148 1.00 84.19 175 THR A O 1
ATOM 1413 N N . GLY A 1 176 ? -14.844 27.018 -7.086 1.00 82.75 176 GLY A N 1
ATOM 1414 C CA . GLY A 1 176 ? -13.789 28.035 -7.179 1.00 82.75 176 GLY A CA 1
ATOM 1415 C C . GLY A 1 176 ? -12.573 27.620 -8.017 1.00 82.75 176 GLY A C 1
ATOM 1416 O O . GLY A 1 176 ? -11.653 28.418 -8.192 1.00 82.75 176 GLY A O 1
ATOM 1417 N N . ASP A 1 177 ? -12.588 26.421 -8.600 1.00 85.06 177 ASP A N 1
ATOM 1418 C CA . ASP A 1 177 ? -11.517 25.851 -9.421 1.00 85.06 177 ASP A CA 1
ATOM 1419 C C . ASP A 1 177 ? -11.659 26.280 -10.893 1.00 85.06 177 ASP A C 1
ATOM 1421 O O . ASP A 1 177 ? -11.953 25.488 -11.794 1.00 85.06 177 ASP A O 1
ATOM 1425 N N . LEU A 1 178 ? -11.474 27.578 -11.154 1.00 78.94 178 LEU A N 1
ATOM 1426 C CA . LEU A 1 178 ? -11.692 28.177 -12.479 1.00 78.94 178 LEU A CA 1
ATOM 1427 C C . LEU A 1 178 ? -10.806 27.565 -13.577 1.00 78.94 178 LEU A C 1
ATOM 1429 O O . LEU A 1 178 ? -11.270 27.386 -14.704 1.00 78.94 178 LEU A O 1
ATOM 1433 N N . ASP A 1 179 ? -9.567 27.191 -13.253 1.00 83.81 179 ASP A N 1
ATOM 1434 C CA . ASP A 1 179 ? -8.654 26.549 -14.206 1.00 83.81 179 ASP A CA 1
ATOM 1435 C C . ASP A 1 179 ? -9.161 25.166 -14.633 1.00 83.81 179 ASP A C 1
ATOM 1437 O O . ASP A 1 179 ? -9.141 24.820 -15.816 1.00 83.81 179 ASP A O 1
ATOM 1441 N N . GLU A 1 180 ? -9.681 24.383 -13.686 1.00 81.88 180 GLU A N 1
ATOM 1442 C CA . GLU A 1 180 ? -10.253 23.067 -13.966 1.00 81.88 180 GLU A CA 1
ATOM 1443 C C . GLU A 1 180 ? -11.562 23.198 -14.762 1.00 81.88 180 GLU A C 1
ATOM 1445 O O . GLU A 1 180 ? -11.806 22.444 -15.708 1.00 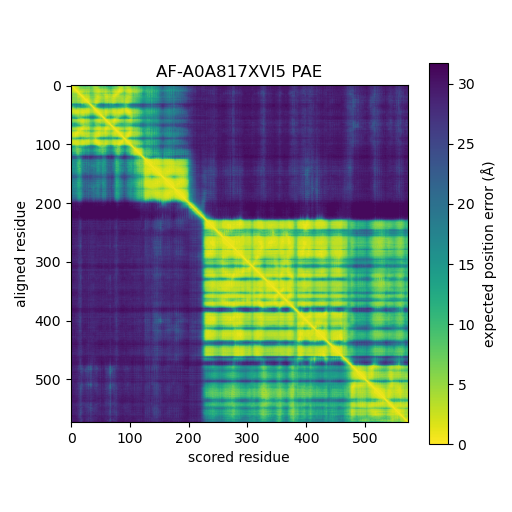81.88 180 GLU A O 1
ATOM 1450 N N . SER A 1 181 ? -12.363 24.223 -14.452 1.00 88.12 181 SER A N 1
ATOM 1451 C CA . SER A 1 181 ? -13.566 24.568 -15.212 1.00 88.12 181 SER A CA 1
ATOM 1452 C C . SER A 1 181 ? -13.250 24.844 -16.685 1.00 88.12 181 SER A C 1
ATOM 1454 O O . SER A 1 181 ? -13.890 24.278 -17.578 1.00 88.12 181 SER A O 1
ATOM 1456 N N . ILE A 1 182 ? -12.217 25.650 -16.956 1.00 86.75 182 ILE A N 1
ATOM 1457 C CA . ILE A 1 182 ? -11.760 25.952 -18.320 1.00 86.75 182 ILE A CA 1
ATOM 1458 C C . ILE A 1 182 ? -11.299 24.678 -19.032 1.00 86.75 182 ILE A C 1
ATOM 1460 O O . ILE A 1 182 ? -11.681 24.450 -20.182 1.00 86.75 182 ILE A O 1
ATOM 1464 N N . GLN A 1 183 ? -10.531 23.818 -18.359 1.00 89.25 183 GLN A N 1
ATOM 1465 C CA . GLN A 1 183 ? -10.052 22.565 -18.947 1.00 89.25 183 GLN A CA 1
ATOM 1466 C C . GLN A 1 183 ? -11.199 21.626 -19.334 1.00 89.25 183 GLN A C 1
ATOM 1468 O O . GLN A 1 183 ? -11.198 21.072 -20.435 1.00 89.25 183 GLN A O 1
ATOM 1473 N N . TYR A 1 184 ? -12.200 21.452 -18.468 1.00 90.56 184 TYR A N 1
ATOM 1474 C CA . TYR A 1 184 ? -13.360 20.620 -18.789 1.00 90.56 184 TYR A CA 1
ATOM 1475 C C . TYR A 1 184 ? -14.206 21.217 -19.914 1.00 90.56 184 TYR A C 1
ATOM 1477 O O . TYR A 1 184 ? -14.637 20.496 -20.816 1.00 90.56 184 TYR A O 1
ATOM 1485 N N . LYS A 1 185 ? -14.372 22.542 -19.930 1.00 90.19 185 LYS A N 1
ATOM 1486 C CA . LYS A 1 185 ? -15.066 23.239 -21.016 1.00 90.19 185 LYS A CA 1
ATOM 1487 C C . LYS A 1 185 ? -14.345 23.063 -22.353 1.00 90.19 185 LYS A C 1
ATOM 1489 O O . LYS A 1 185 ? -15.003 22.832 -23.366 1.00 90.19 185 LYS A O 1
ATOM 1494 N N . GLN A 1 186 ? -13.012 23.100 -22.355 1.00 87.75 186 GLN A N 1
ATOM 1495 C CA . GLN A 1 186 ? -12.207 22.840 -23.547 1.00 87.75 186 GLN A CA 1
ATOM 1496 C C . GLN A 1 186 ? -12.383 21.397 -24.040 1.00 87.75 186 GLN A C 1
ATOM 1498 O O . GLN A 1 186 ? -12.669 21.194 -25.215 1.00 87.75 186 GLN A O 1
ATOM 1503 N N . LYS A 1 187 ? -12.346 20.404 -23.140 1.00 87.81 187 LYS A N 1
ATOM 1504 C CA . LYS A 1 187 ? -12.600 18.993 -23.490 1.00 87.81 187 LYS A CA 1
ATOM 1505 C C . LYS A 1 187 ? -13.981 18.784 -24.120 1.00 87.81 187 LYS A C 1
ATOM 1507 O O . LYS A 1 187 ? -14.098 18.084 -25.124 1.00 87.81 187 LYS A O 1
ATOM 1512 N N . ALA A 1 188 ? -15.022 19.425 -23.584 1.00 88.06 188 ALA A N 1
ATOM 1513 C CA . ALA A 1 188 ? -16.365 19.367 -24.165 1.00 88.06 188 ALA A CA 1
ATOM 1514 C C . ALA A 1 188 ? -16.419 19.970 -25.585 1.00 88.06 188 ALA A C 1
ATOM 1516 O O . ALA A 1 188 ? -17.112 19.444 -26.460 1.00 88.06 188 ALA A O 1
ATOM 1517 N N . LEU A 1 189 ? -15.690 21.068 -25.825 1.00 87.56 189 LEU A N 1
ATOM 1518 C CA . LEU A 1 189 ? -15.600 21.716 -27.138 1.00 87.56 189 LEU A CA 1
ATOM 1519 C C . LEU A 1 189 ? -14.816 20.875 -28.149 1.00 87.56 189 LEU A C 1
ATOM 1521 O O . LEU A 1 189 ? -15.255 20.763 -29.293 1.00 87.56 189 LEU A O 1
ATOM 1525 N N . ASP A 1 190 ? -13.717 20.251 -27.731 1.00 86.06 190 ASP A N 1
ATOM 1526 C CA . ASP A 1 190 ? -12.886 19.409 -28.593 1.00 86.06 190 ASP A CA 1
ATOM 1527 C C . ASP A 1 190 ? -13.669 18.182 -29.085 1.00 86.06 190 ASP A C 1
ATOM 1529 O O . ASP A 1 190 ? -13.668 17.882 -30.280 1.00 86.06 190 ASP A O 1
ATOM 1533 N N . ILE A 1 191 ? -14.430 17.529 -28.198 1.00 83.50 191 ILE A N 1
ATOM 1534 C CA . ILE A 1 191 ? -15.308 16.402 -28.559 1.00 83.50 191 ILE A CA 1
ATOM 1535 C C . ILE A 1 191 ? -16.410 16.863 -29.520 1.00 83.50 191 ILE A C 1
ATOM 1537 O O . ILE A 1 191 ? -16.687 16.203 -30.524 1.00 83.50 191 ILE A O 1
ATOM 1541 N N . LYS A 1 192 ? -17.008 18.035 -29.270 1.00 84.06 192 LYS A N 1
ATOM 1542 C CA . LYS A 1 192 ? -18.022 18.617 -30.161 1.00 84.06 192 LYS A CA 1
ATOM 1543 C C . LYS A 1 192 ? -17.452 18.940 -31.550 1.00 84.06 192 LYS A C 1
ATOM 1545 O O . LYS A 1 192 ? -18.128 18.710 -32.552 1.00 84.06 192 LYS A O 1
ATOM 1550 N N . ALA A 1 193 ? -16.221 19.444 -31.623 1.00 81.38 193 ALA A N 1
ATOM 1551 C CA . ALA A 1 193 ? -15.532 19.739 -32.878 1.00 81.38 193 ALA A CA 1
ATOM 1552 C C . ALA A 1 193 ? -15.175 18.459 -33.655 1.00 81.38 193 ALA A C 1
ATOM 1554 O O . ALA A 1 193 ? -15.381 18.398 -34.867 1.00 81.38 193 ALA A O 1
ATOM 1555 N N . GLN A 1 194 ? -14.715 17.412 -32.964 1.00 77.62 194 GLN A N 1
ATOM 1556 C CA . GLN A 1 194 ? -14.430 16.105 -33.565 1.00 77.62 194 GLN A CA 1
ATOM 1557 C C . GLN A 1 194 ? -15.704 15.424 -34.091 1.00 77.62 194 GLN A C 1
ATOM 1559 O O . GLN A 1 194 ? -15.702 14.884 -35.198 1.00 77.62 194 GLN A O 1
ATOM 1564 N N . ALA A 1 195 ? -16.819 15.516 -33.361 1.00 74.12 195 ALA A N 1
ATOM 1565 C CA . ALA A 1 195 ? -18.117 15.020 -33.821 1.00 74.12 195 ALA A CA 1
ATOM 1566 C C . ALA A 1 195 ? -18.624 15.764 -35.076 1.00 74.12 195 ALA A C 1
ATOM 1568 O O . ALA A 1 195 ? -19.169 15.137 -35.986 1.00 74.12 195 ALA A O 1
ATOM 1569 N N . ALA A 1 196 ? -18.400 17.082 -35.171 1.00 65.56 196 ALA A N 1
ATOM 1570 C CA . ALA A 1 196 ? -18.733 17.885 -36.355 1.00 65.56 196 ALA A CA 1
ATOM 1571 C C . ALA A 1 196 ? -17.861 17.531 -37.579 1.00 65.56 196 ALA A C 1
ATOM 1573 O O . ALA A 1 196 ? -18.363 17.430 -38.698 1.00 65.56 196 ALA A O 1
ATOM 1574 N N . HIS A 1 197 ? -16.569 17.265 -37.361 1.00 60.59 197 HIS A N 1
ATOM 1575 C CA . HIS A 1 197 ? -15.636 16.870 -38.420 1.00 60.59 197 HIS A CA 1
ATOM 1576 C C . HIS A 1 197 ? -15.922 15.459 -38.968 1.00 60.59 197 HIS A C 1
ATOM 1578 O O . HIS A 1 197 ? -15.732 15.208 -40.157 1.00 60.59 197 HIS A O 1
ATOM 1584 N N . ASN A 1 198 ? -16.432 14.554 -38.124 1.00 58.56 198 ASN A N 1
ATOM 1585 C CA . ASN A 1 198 ? -16.836 13.196 -38.510 1.00 58.56 198 ASN A CA 1
ATOM 1586 C C . ASN A 1 198 ? -18.230 13.126 -39.166 1.00 58.56 198 ASN A C 1
ATOM 1588 O O . ASN A 1 198 ? -18.540 12.141 -39.828 1.00 58.56 198 ASN A O 1
ATOM 1592 N N . SER A 1 199 ? -19.065 14.159 -39.012 1.00 50.62 199 SER A N 1
ATOM 1593 C CA . SER A 1 199 ? -20.413 14.240 -39.603 1.00 50.62 199 SER A CA 1
ATOM 1594 C C . SER A 1 199 ? -20.478 15.066 -40.899 1.00 50.62 199 SER A C 1
ATOM 1596 O O . SER A 1 199 ? -21.558 15.257 -41.451 1.00 50.62 199 SER A O 1
ATOM 1598 N N . GLY A 1 200 ? -19.335 15.529 -41.426 1.00 44.06 200 GLY A N 1
ATOM 1599 C CA . GLY A 1 200 ? -19.258 16.232 -42.714 1.00 44.06 200 GLY A CA 1
ATOM 1600 C C . GLY A 1 200 ? -19.834 17.654 -42.720 1.00 44.06 200 GLY A C 1
ATOM 1601 O O . GLY A 1 200 ? -20.015 18.229 -43.793 1.00 44.06 200 GLY A O 1
ATOM 1602 N N . ALA A 1 201 ? -20.110 18.250 -41.557 1.00 37.88 201 ALA A N 1
ATOM 1603 C CA . ALA A 1 201 ? -20.614 19.618 -41.469 1.00 37.88 201 ALA A CA 1
ATOM 1604 C C . ALA A 1 201 ? -19.456 20.618 -41.306 1.00 37.88 201 ALA A C 1
ATOM 1606 O O . ALA A 1 201 ? -18.759 20.637 -40.292 1.00 37.88 201 ALA A O 1
ATOM 1607 N N . ILE A 1 202 ? -19.263 21.470 -42.315 1.00 35.16 202 ILE A N 1
ATOM 1608 C CA . ILE A 1 202 ? -18.278 22.560 -42.316 1.00 35.16 202 ILE A CA 1
ATOM 1609 C C . ILE A 1 202 ? -18.658 23.586 -41.226 1.00 35.16 202 ILE A C 1
ATOM 1611 O O . ILE A 1 202 ? -19.761 24.136 -41.294 1.00 35.16 202 ILE A O 1
ATOM 1615 N N . PRO A 1 203 ? -17.790 23.907 -40.246 1.00 34.81 203 PRO A N 1
ATOM 1616 C CA . PRO A 1 203 ? -18.069 24.981 -39.296 1.00 34.81 203 PRO A CA 1
ATOM 1617 C C . PRO A 1 203 ? -17.873 26.366 -39.950 1.00 34.81 203 PRO A C 1
ATOM 1619 O O . PRO A 1 203 ? -17.003 26.527 -40.813 1.00 34.81 203 PRO A O 1
ATOM 1622 N N . PRO A 1 204 ? -18.652 27.393 -39.557 1.00 31.91 204 PRO A N 1
ATOM 1623 C CA . PRO A 1 204 ? -18.554 28.720 -40.151 1.00 31.91 204 PRO A CA 1
ATOM 1624 C C . PRO A 1 204 ? -17.248 29.416 -39.747 1.00 31.91 204 PRO A C 1
ATOM 1626 O O . PRO A 1 204 ? -16.852 29.422 -38.582 1.00 31.91 204 PRO A O 1
ATOM 1629 N N . LYS A 1 205 ? -16.597 30.037 -40.739 1.00 31.70 205 LYS A N 1
ATOM 1630 C CA . LYS A 1 205 ? -15.450 30.941 -40.574 1.00 31.70 205 LYS A CA 1
ATOM 1631 C C . LYS A 1 205 ? -15.784 32.049 -39.573 1.00 31.70 205 LYS A C 1
ATOM 1633 O O . LYS A 1 205 ? -16.642 32.885 -39.848 1.00 31.70 205 LYS A O 1
ATOM 1638 N N . VAL A 1 206 ? -15.030 32.122 -38.480 1.00 30.48 206 VAL A N 1
ATOM 1639 C CA . VAL A 1 206 ? -14.912 33.357 -37.699 1.00 30.48 206 VAL A CA 1
ATOM 1640 C C . VAL A 1 206 ? -13.944 34.279 -38.441 1.00 30.48 206 VAL A C 1
ATOM 1642 O O . VAL A 1 206 ? -12.781 33.938 -38.659 1.00 30.48 206 VAL A O 1
ATOM 1645 N N . LEU A 1 207 ? -14.463 35.423 -38.889 1.00 26.30 207 LEU A N 1
ATOM 1646 C CA . LEU A 1 207 ? -13.694 36.539 -39.433 1.00 26.30 207 LEU A CA 1
ATOM 1647 C C . LEU A 1 207 ? -12.761 37.097 -38.350 1.00 26.30 207 LEU A C 1
ATOM 1649 O O . LEU A 1 207 ? -13.225 37.473 -37.277 1.00 26.30 207 LEU A O 1
ATOM 1653 N N . VAL A 1 208 ? -11.482 37.263 -38.680 1.00 27.38 208 VAL A N 1
ATOM 1654 C CA . VAL A 1 208 ? -10.603 38.232 -38.013 1.00 27.38 208 VAL A CA 1
ATOM 1655 C C . VAL A 1 208 ? -10.177 39.246 -39.085 1.00 27.38 208 VAL A C 1
ATOM 1657 O O . VAL A 1 208 ? -9.643 38.817 -40.111 1.00 27.38 208 VAL A O 1
ATOM 1660 N N . PRO A 1 209 ? -10.450 40.557 -38.938 1.00 27.80 209 PRO A N 1
ATOM 1661 C CA . PRO A 1 209 ? -10.067 41.553 -39.935 1.00 27.80 209 PRO A CA 1
ATOM 1662 C C . PRO A 1 209 ? -8.668 42.143 -39.688 1.00 27.80 209 PRO A C 1
ATOM 1664 O O . PRO A 1 209 ? -8.407 42.635 -38.597 1.00 27.80 209 PRO A O 1
ATOM 1667 N N . GLY A 1 210 ? -7.854 42.185 -40.759 1.00 26.77 210 GLY A N 1
ATOM 1668 C CA . GLY A 1 210 ? -6.683 43.066 -40.978 1.00 26.77 210 GLY A CA 1
ATOM 1669 C C . GLY A 1 210 ? -5.448 42.780 -40.104 1.00 26.77 210 GLY A C 1
ATOM 1670 O O . GLY A 1 210 ? -5.574 42.507 -38.927 1.00 26.77 210 GLY A O 1
ATOM 1671 N N . LEU A 1 211 ? -4.197 42.858 -40.567 1.00 23.81 211 LEU A N 1
ATOM 1672 C CA . LEU A 1 211 ? -3.651 43.722 -41.605 1.00 23.81 211 LEU A CA 1
ATOM 1673 C C . LEU A 1 211 ? -2.239 43.232 -42.031 1.00 23.81 211 LEU A C 1
ATOM 1675 O O . LEU A 1 211 ? -1.445 42.794 -41.206 1.00 23.81 211 LEU A O 1
ATOM 1679 N N . ILE A 1 212 ? -1.943 43.465 -43.312 1.00 27.62 212 ILE A N 1
ATOM 1680 C CA . ILE A 1 212 ? -0.646 43.630 -44.003 1.00 27.62 212 ILE A CA 1
ATOM 1681 C C . ILE A 1 212 ? 0.129 42.396 -44.504 1.00 27.62 212 ILE A C 1
ATOM 1683 O O . ILE A 1 212 ? 0.567 41.493 -43.806 1.00 27.62 212 ILE A O 1
ATOM 1687 N N . THR A 1 213 ? 0.301 42.491 -45.818 1.00 24.89 213 THR A N 1
ATOM 1688 C CA . THR A 1 213 ? 0.888 41.667 -46.864 1.00 24.89 213 THR A CA 1
ATOM 1689 C C . THR A 1 213 ? 2.415 41.591 -46.859 1.00 24.89 213 THR A C 1
ATOM 1691 O O . THR A 1 213 ? 3.087 42.597 -46.643 1.00 24.89 213 THR A O 1
ATOM 1694 N N . GLY A 1 214 ? 2.952 40.450 -47.299 1.00 25.41 214 GLY A N 1
ATOM 1695 C CA . GLY A 1 214 ? 4.339 40.319 -47.754 1.00 25.41 214 GLY A CA 1
ATOM 1696 C C . GLY A 1 214 ? 4.605 38.960 -48.406 1.00 25.41 214 GLY A C 1
ATOM 1697 O O . GLY A 1 214 ? 4.748 37.951 -47.732 1.00 25.41 214 GLY A O 1
ATOM 1698 N N . THR A 1 215 ? 4.626 38.927 -49.734 1.00 24.66 215 THR A N 1
ATOM 1699 C CA . THR A 1 215 ? 4.756 37.746 -50.606 1.00 24.66 215 THR A CA 1
ATOM 1700 C C . THR A 1 215 ? 6.175 37.153 -50.662 1.00 24.66 215 THR A C 1
ATOM 1702 O O . THR A 1 215 ? 7.105 37.909 -50.939 1.00 24.66 215 THR A O 1
ATOM 1705 N N . LYS A 1 216 ? 6.328 35.814 -50.591 1.00 26.89 216 LYS A N 1
ATOM 1706 C CA . LYS A 1 216 ? 7.124 34.982 -51.538 1.00 26.89 216 LYS A CA 1
ATOM 1707 C C . LYS A 1 216 ? 6.977 33.461 -51.288 1.00 26.89 216 LYS A C 1
ATOM 1709 O O . LYS A 1 216 ? 6.628 33.023 -50.204 1.00 26.89 216 LYS A O 1
ATOM 1714 N N . LYS A 1 217 ? 7.168 32.716 -52.385 1.00 25.25 217 LYS A N 1
ATOM 1715 C CA . LYS A 1 217 ? 6.789 31.327 -52.749 1.00 25.25 217 LYS A CA 1
ATOM 1716 C C . LYS A 1 217 ? 7.641 30.188 -52.097 1.00 25.25 217 LYS A C 1
ATOM 1718 O O . LYS A 1 217 ? 8.600 30.505 -51.407 1.00 25.25 217 LYS A O 1
ATOM 1723 N N . PRO A 1 218 ? 7.296 28.889 -52.310 1.00 31.77 218 PRO A N 1
ATOM 1724 C CA . PRO A 1 218 ? 7.357 27.801 -51.322 1.00 31.77 218 PRO A CA 1
ATOM 1725 C C . PRO A 1 218 ? 8.500 26.793 -51.533 1.00 31.77 218 PRO A C 1
ATOM 1727 O O . PRO A 1 218 ? 8.962 26.633 -52.658 1.00 31.77 218 PRO A O 1
ATOM 1730 N N . THR A 1 219 ? 8.811 25.993 -50.504 1.00 24.42 219 THR A N 1
ATOM 1731 C CA . THR A 1 219 ? 9.411 24.653 -50.668 1.00 24.42 219 THR A CA 1
ATOM 1732 C C . THR A 1 219 ? 9.060 23.699 -49.515 1.00 24.42 219 THR A C 1
ATOM 1734 O O . THR A 1 219 ? 9.280 24.012 -48.351 1.00 24.42 219 THR A O 1
ATOM 1737 N N . SER A 1 220 ? 8.544 22.529 -49.917 1.00 27.02 220 SER A N 1
ATOM 1738 C CA . SER A 1 220 ? 8.617 21.186 -49.304 1.00 27.02 220 SER A CA 1
ATOM 1739 C C . SER A 1 220 ? 8.117 20.939 -47.868 1.00 27.02 220 SER A C 1
ATOM 1741 O O . SER A 1 220 ? 8.845 21.105 -46.898 1.00 27.02 220 SER A O 1
ATOM 1743 N N . GLY A 1 221 ? 6.907 20.369 -47.792 1.00 31.02 221 GLY A N 1
ATOM 1744 C CA . GLY A 1 221 ? 6.656 19.032 -47.231 1.00 31.02 221 GLY A CA 1
ATOM 1745 C C . GLY A 1 221 ? 7.004 18.767 -45.764 1.00 31.02 221 GLY A C 1
ATOM 1746 O O . GLY A 1 221 ? 8.096 18.300 -45.465 1.00 31.02 221 GLY A O 1
ATOM 1747 N N . ALA A 1 222 ? 6.007 18.894 -44.888 1.00 26.28 222 ALA A N 1
ATOM 1748 C CA . ALA A 1 222 ? 5.965 18.181 -43.616 1.00 26.28 222 ALA A CA 1
ATOM 1749 C C . ALA A 1 222 ? 4.577 17.545 -43.457 1.00 26.28 222 ALA A C 1
ATOM 1751 O O . ALA A 1 222 ? 3.563 18.230 -43.338 1.00 26.28 222 ALA A O 1
ATOM 1752 N N . THR A 1 223 ? 4.545 16.217 -43.522 1.00 30.69 223 THR A N 1
ATOM 1753 C CA . THR A 1 223 ? 3.410 15.374 -43.142 1.00 30.69 223 THR A CA 1
ATOM 1754 C C . THR A 1 223 ? 3.088 15.580 -41.664 1.00 30.69 223 THR A C 1
ATOM 1756 O O . THR A 1 223 ? 3.976 15.496 -40.816 1.00 30.69 223 THR A O 1
ATOM 1759 N N . SER A 1 224 ? 1.818 15.840 -41.367 1.00 32.28 224 SER A N 1
ATOM 1760 C CA . SER A 1 224 ? 1.263 15.985 -40.025 1.00 32.28 224 SER A CA 1
ATOM 1761 C C . SER A 1 224 ? 1.398 14.689 -39.217 1.00 32.28 224 SER A C 1
ATOM 1763 O O . SER A 1 224 ? 0.796 13.668 -39.547 1.00 32.28 224 SER A O 1
ATOM 1765 N N . SER A 1 225 ? 2.173 14.731 -38.134 1.00 35.03 225 SER A N 1
ATOM 1766 C CA . SER A 1 225 ? 2.179 13.698 -37.102 1.00 35.03 225 SER A CA 1
ATOM 1767 C C . SER A 1 225 ? 1.002 13.911 -36.146 1.00 35.03 225 SER A C 1
ATOM 1769 O O . SER A 1 225 ? 0.804 14.987 -35.585 1.00 35.03 225 SER A O 1
ATOM 1771 N N . SER A 1 226 ? 0.208 12.858 -35.968 1.00 40.72 226 SER A N 1
ATOM 1772 C CA . SER A 1 226 ? -0.804 12.735 -34.920 1.00 40.72 226 SER A CA 1
ATOM 1773 C C . SER A 1 226 ? -0.165 12.885 -33.536 1.00 40.72 226 SER A C 1
ATOM 1775 O O . SER A 1 226 ? 0.869 12.270 -33.266 1.00 40.72 226 SER A O 1
ATOM 1777 N N . SER A 1 227 ? -0.790 13.652 -32.645 1.00 37.69 227 SER A N 1
ATOM 1778 C CA . SER A 1 227 ? -0.368 13.824 -31.252 1.00 37.69 227 SER A CA 1
ATOM 1779 C C . SER A 1 227 ? -0.347 12.483 -30.503 1.00 37.69 227 SER A C 1
ATOM 1781 O O . SER A 1 227 ? -1.387 11.955 -30.117 1.00 37.69 227 SER A O 1
ATOM 1783 N N . SER A 1 228 ? 0.849 11.927 -30.317 1.00 51.16 228 SER A N 1
ATOM 1784 C CA . SER A 1 228 ? 1.121 10.755 -29.481 1.00 51.16 228 SER A CA 1
ATOM 1785 C C . SER A 1 228 ? 0.754 11.041 -28.016 1.00 51.16 228 SER A C 1
ATOM 1787 O O . SER A 1 228 ? 1.158 12.074 -27.478 1.00 51.16 228 SER A O 1
ATOM 1789 N N . ASN A 1 229 ? 0.005 10.143 -27.360 1.00 72.69 229 ASN A N 1
ATOM 1790 C CA . ASN A 1 229 ? -0.205 10.195 -25.909 1.00 72.69 229 ASN A CA 1
ATOM 1791 C C . ASN A 1 229 ? 1.162 10.061 -25.208 1.00 72.69 229 ASN A C 1
ATOM 1793 O O . ASN A 1 229 ? 1.779 8.996 -25.219 1.00 72.69 229 ASN A O 1
ATOM 1797 N N . MET A 1 230 ? 1.621 11.155 -24.593 1.00 79.12 230 MET A N 1
ATOM 1798 C CA . MET A 1 230 ? 2.957 11.318 -24.003 1.00 79.12 230 MET A CA 1
ATOM 1799 C C . MET A 1 230 ? 3.283 10.317 -22.874 1.00 79.12 230 MET A C 1
ATOM 1801 O O . MET A 1 230 ? 4.456 10.176 -22.502 1.00 79.12 230 MET A O 1
ATOM 1805 N N . TYR A 1 231 ? 2.273 9.633 -22.327 1.00 89.25 231 TYR A N 1
ATOM 1806 C CA . TYR A 1 231 ? 2.408 8.684 -21.216 1.00 89.25 231 TYR A CA 1
ATOM 1807 C C . TYR A 1 231 ? 1.944 7.259 -21.540 1.00 89.25 231 TYR A C 1
ATOM 1809 O O . TYR A 1 231 ? 1.965 6.407 -20.653 1.00 89.25 231 TYR A O 1
ATOM 1817 N N . ALA A 1 232 ? 1.569 6.965 -22.791 1.00 90.62 232 ALA A N 1
ATOM 1818 C CA . ALA A 1 232 ? 1.042 5.651 -23.170 1.00 90.62 232 ALA A CA 1
ATOM 1819 C C . ALA A 1 232 ? 1.993 4.492 -22.821 1.00 90.62 232 ALA A C 1
ATOM 1821 O O . ALA A 1 232 ? 1.551 3.413 -22.435 1.00 90.62 232 ALA A O 1
ATOM 1822 N N . ASP A 1 233 ? 3.304 4.722 -22.916 1.00 92.38 233 ASP A N 1
ATOM 1823 C CA . ASP A 1 233 ? 4.318 3.727 -22.579 1.00 92.38 233 ASP A CA 1
ATOM 1824 C C . ASP A 1 233 ? 4.369 3.422 -21.069 1.00 92.38 233 ASP A C 1
ATOM 1826 O O . ASP A 1 233 ? 4.584 2.275 -20.675 1.00 92.38 233 ASP A O 1
ATOM 1830 N N . ILE A 1 234 ? 4.142 4.434 -20.225 1.00 95.00 234 ILE A N 1
ATOM 1831 C CA . ILE A 1 234 ? 4.079 4.287 -18.766 1.00 95.00 234 ILE A CA 1
ATOM 1832 C C . ILE A 1 234 ? 2.790 3.561 -18.385 1.00 95.00 234 ILE A C 1
ATOM 1834 O O . ILE A 1 234 ? 2.850 2.585 -17.643 1.00 95.00 234 ILE A O 1
ATOM 1838 N N . GLU A 1 235 ? 1.643 3.985 -18.924 1.00 94.25 235 GLU A N 1
ATOM 1839 C CA . GLU A 1 235 ? 0.348 3.330 -18.686 1.00 94.25 235 GLU A CA 1
ATOM 1840 C C . GLU A 1 235 ? 0.398 1.842 -19.053 1.00 94.25 235 GLU A C 1
ATOM 1842 O O . GLU A 1 235 ? -0.068 0.994 -18.295 1.00 94.25 235 GLU A O 1
ATOM 1847 N N . GLN A 1 236 ? 1.044 1.499 -20.171 1.00 93.75 236 GLN A N 1
ATOM 1848 C CA . GLN A 1 236 ? 1.228 0.107 -20.567 1.00 93.75 236 GLN A CA 1
ATOM 1849 C C . GLN A 1 236 ? 2.030 -0.692 -19.527 1.00 93.75 236 GLN A C 1
ATOM 1851 O O . GLN A 1 236 ? 1.655 -1.823 -19.209 1.00 93.75 236 GLN A O 1
ATOM 1856 N N . ARG A 1 237 ? 3.116 -0.126 -18.982 1.00 94.56 237 ARG A N 1
ATOM 1857 C CA . ARG A 1 237 ? 3.925 -0.785 -17.941 1.00 94.56 237 ARG A CA 1
ATOM 1858 C C . ARG A 1 237 ? 3.197 -0.876 -16.601 1.00 94.56 237 ARG A C 1
ATOM 1860 O O . ARG A 1 237 ? 3.362 -1.876 -15.908 1.00 94.56 237 ARG A O 1
ATOM 1867 N N . ILE A 1 238 ? 2.367 0.109 -16.252 1.00 95.81 238 ILE A N 1
ATOM 1868 C CA . ILE A 1 238 ? 1.491 0.035 -15.073 1.00 95.81 238 ILE A CA 1
ATOM 1869 C C . ILE A 1 238 ? 0.521 -1.137 -15.241 1.00 95.81 238 ILE A C 1
ATOM 1871 O O . ILE A 1 238 ? 0.512 -2.043 -14.412 1.00 95.81 238 ILE A O 1
ATOM 1875 N N . ALA A 1 239 ? -0.218 -1.182 -16.353 1.00 93.62 239 ALA A N 1
ATOM 1876 C CA . ALA A 1 239 ? -1.182 -2.244 -16.630 1.00 93.62 239 ALA A CA 1
ATOM 1877 C C . ALA A 1 239 ? -0.550 -3.647 -16.623 1.00 93.62 239 ALA A C 1
ATOM 1879 O O . ALA A 1 239 ? -1.165 -4.602 -16.155 1.00 93.62 239 ALA A O 1
ATOM 1880 N N . GLN A 1 240 ? 0.696 -3.792 -17.089 1.00 92.81 240 GLN A N 1
ATOM 1881 C CA . GLN A 1 240 ? 1.421 -5.068 -17.041 1.00 92.81 240 GLN A CA 1
ATOM 1882 C C . GLN A 1 240 ? 1.636 -5.611 -15.620 1.00 92.81 240 GLN A C 1
ATOM 1884 O O . GLN A 1 240 ? 1.795 -6.820 -15.464 1.00 92.81 240 GLN A O 1
ATOM 1889 N N . VAL A 1 241 ? 1.643 -4.742 -14.607 1.00 94.50 241 VAL A N 1
ATOM 1890 C CA . VAL A 1 241 ? 1.881 -5.102 -13.203 1.00 94.50 241 VAL A CA 1
ATOM 1891 C C . VAL A 1 241 ? 0.587 -5.091 -12.385 1.00 94.50 241 VAL A C 1
ATOM 1893 O O . VAL A 1 241 ? 0.464 -5.868 -11.443 1.00 94.50 241 VAL A O 1
ATOM 1896 N N . THR A 1 242 ? -0.386 -4.247 -12.732 1.00 95.69 242 THR A N 1
ATOM 1897 C CA . THR A 1 242 ? -1.568 -4.009 -11.887 1.00 95.69 242 THR A CA 1
ATOM 1898 C C . THR A 1 242 ? -2.867 -4.620 -12.403 1.00 95.69 242 THR A C 1
ATOM 1900 O O . THR A 1 242 ? -3.823 -4.710 -11.635 1.00 95.69 242 THR A O 1
ATOM 1903 N N . ASP A 1 243 ? -2.949 -5.043 -13.666 1.00 94.38 243 ASP A N 1
ATOM 1904 C CA . ASP A 1 243 ? -4.180 -5.616 -14.216 1.00 94.38 243 ASP A CA 1
ATOM 1905 C C . ASP A 1 243 ? -4.397 -7.058 -13.729 1.00 94.38 243 ASP A C 1
ATOM 1907 O O . ASP A 1 243 ? -3.776 -8.000 -14.227 1.00 94.38 243 ASP A O 1
ATOM 1911 N N . SER A 1 244 ? -5.308 -7.241 -12.767 1.00 91.75 244 SER A N 1
ATOM 1912 C CA . SER A 1 244 ? -5.639 -8.571 -12.238 1.00 91.75 244 SER A CA 1
ATOM 1913 C C . SER A 1 244 ? -6.491 -9.422 -13.181 1.00 91.75 244 SER A C 1
ATOM 1915 O O . SER A 1 244 ? -6.592 -10.628 -12.969 1.00 91.75 244 SER A O 1
ATOM 1917 N N . GLN A 1 245 ? -7.105 -8.817 -14.204 1.00 89.12 245 GLN A N 1
ATOM 1918 C CA . GLN A 1 245 ? -7.880 -9.533 -15.223 1.00 89.12 245 GLN A CA 1
ATOM 1919 C C . GLN A 1 245 ? -6.992 -10.070 -16.347 1.00 89.12 245 GLN A C 1
ATOM 1921 O O . GLN A 1 245 ? -7.428 -10.890 -17.158 1.00 89.12 245 GLN A O 1
ATOM 1926 N N . ARG A 1 246 ? -5.731 -9.633 -16.397 1.00 84.12 246 ARG A N 1
ATOM 1927 C CA . ARG A 1 246 ? -4.740 -10.184 -17.311 1.00 84.12 246 ARG A CA 1
ATOM 1928 C C . ARG A 1 246 ? -4.518 -11.666 -17.009 1.00 84.12 246 ARG A C 1
ATOM 1930 O O . ARG A 1 246 ? -4.414 -12.072 -15.853 1.00 84.12 246 ARG A O 1
ATOM 1937 N N . LEU A 1 247 ? -4.371 -12.465 -18.068 1.00 76.06 247 LEU A N 1
ATOM 1938 C CA . LEU A 1 247 ? -3.927 -13.849 -17.927 1.00 76.06 247 LEU A CA 1
ATOM 1939 C C . LEU A 1 247 ? -2.587 -13.898 -17.167 1.00 76.06 247 LEU A C 1
ATOM 1941 O O . LEU A 1 247 ? -1.685 -13.114 -17.497 1.00 76.06 247 LEU A O 1
ATOM 1945 N N . PRO A 1 248 ? -2.438 -14.812 -16.187 1.00 72.50 248 PRO A N 1
ATOM 1946 C CA . PRO A 1 248 ? -1.170 -15.025 -15.507 1.00 72.50 248 PRO A CA 1
ATOM 1947 C C . PRO A 1 248 ? -0.043 -15.279 -16.508 1.00 72.50 248 PRO A C 1
ATOM 1949 O O . PRO A 1 248 ? -0.262 -15.834 -17.587 1.00 72.50 248 PRO A O 1
ATOM 1952 N N . PHE A 1 249 ? 1.173 -14.884 -16.139 1.00 79.31 249 PHE A N 1
ATOM 1953 C CA . PHE A 1 249 ? 2.342 -15.135 -16.970 1.00 79.31 249 PHE A CA 1
ATOM 1954 C C . PHE A 1 249 ? 2.528 -16.637 -17.219 1.00 79.31 249 PHE A C 1
ATOM 1956 O O . PHE A 1 249 ? 2.479 -17.444 -16.291 1.00 79.31 249 PHE A O 1
ATOM 1963 N N . ASP A 1 250 ? 2.770 -16.999 -18.479 1.00 77.19 250 ASP A N 1
ATOM 1964 C CA . ASP A 1 250 ? 3.111 -18.365 -18.870 1.00 77.19 250 ASP A CA 1
ATOM 1965 C C . ASP A 1 250 ? 4.498 -18.721 -18.315 1.00 77.19 250 ASP A C 1
ATOM 1967 O O . ASP A 1 250 ? 5.510 -18.112 -18.678 1.00 77.19 250 ASP A O 1
ATOM 1971 N N . SER A 1 251 ? 4.548 -19.719 -17.434 1.00 75.88 251 SER A N 1
ATOM 1972 C CA . SER A 1 251 ? 5.771 -20.140 -16.747 1.00 75.88 251 SER A CA 1
ATOM 1973 C C . SER A 1 251 ? 6.875 -20.579 -17.709 1.00 75.88 251 SER A C 1
ATOM 1975 O O . SER A 1 251 ? 8.056 -20.345 -17.444 1.00 75.88 251 SER A O 1
ATOM 1977 N N . THR A 1 252 ? 6.514 -21.142 -18.865 1.00 75.00 252 THR A N 1
ATOM 1978 C CA . THR A 1 252 ? 7.481 -21.570 -19.884 1.00 75.00 252 THR A CA 1
ATOM 1979 C C . THR A 1 252 ? 8.146 -20.381 -20.579 1.00 75.00 252 THR A C 1
ATOM 1981 O O . THR A 1 252 ? 9.331 -20.444 -20.919 1.00 75.00 252 THR A O 1
ATOM 1984 N N . GLN A 1 253 ? 7.413 -19.273 -20.733 1.00 79.81 253 GLN A N 1
ATOM 1985 C CA . GLN A 1 253 ? 7.932 -18.020 -21.279 1.00 79.81 253 GLN A CA 1
ATOM 1986 C C . GLN A 1 253 ? 8.811 -17.301 -20.256 1.00 79.81 253 GLN A C 1
ATOM 1988 O O . GLN A 1 253 ? 9.865 -16.779 -20.616 1.00 79.81 253 GLN A O 1
ATOM 1993 N N . ILE A 1 254 ? 8.418 -17.317 -18.979 1.00 84.25 254 ILE A N 1
ATOM 1994 C CA . ILE A 1 254 ? 9.156 -16.650 -17.898 1.00 84.25 254 ILE A CA 1
ATOM 1995 C C . ILE A 1 254 ? 10.487 -17.329 -17.585 1.00 84.25 254 ILE A C 1
ATOM 1997 O O . ILE A 1 254 ? 11.479 -16.638 -17.355 1.00 84.25 254 ILE A O 1
ATOM 2001 N N . HIS A 1 255 ? 10.567 -18.656 -17.645 1.00 76.69 255 HIS A N 1
ATOM 2002 C CA . HIS A 1 255 ? 11.819 -19.359 -17.362 1.00 76.69 255 HIS A CA 1
ATOM 2003 C C . HIS A 1 255 ? 12.986 -18.898 -18.252 1.00 76.69 255 HIS A C 1
ATOM 2005 O O . HIS A 1 255 ? 14.105 -18.701 -17.777 1.00 76.69 255 HIS A O 1
ATOM 2011 N N . LYS A 1 256 ? 12.702 -18.670 -19.541 1.00 77.81 256 LYS A N 1
ATOM 2012 C CA . LYS A 1 256 ? 13.672 -18.213 -20.552 1.00 77.81 256 LYS A CA 1
ATOM 2013 C C . LYS A 1 256 ? 13.705 -16.692 -20.719 1.00 77.81 256 LYS A C 1
ATOM 2015 O O . LYS A 1 256 ? 14.434 -16.186 -21.571 1.00 77.81 256 LYS A O 1
ATOM 2020 N N . ALA A 1 257 ? 12.896 -15.969 -19.953 1.00 85.69 257 ALA A N 1
ATOM 2021 C CA . ALA A 1 257 ? 12.782 -14.527 -20.055 1.00 85.69 257 ALA A CA 1
ATOM 2022 C C . ALA A 1 257 ? 14.020 -13.810 -19.510 1.00 85.69 257 ALA A C 1
ATOM 2024 O O . ALA A 1 257 ? 14.758 -14.331 -18.675 1.00 85.69 257 ALA A O 1
ATOM 2025 N N . ASN A 1 258 ? 14.209 -12.565 -19.944 1.00 90.25 258 ASN A N 1
ATOM 2026 C CA . ASN A 1 258 ? 15.183 -11.678 -19.324 1.00 90.25 258 ASN A CA 1
ATOM 2027 C C . ASN A 1 258 ? 14.756 -11.286 -17.895 1.00 90.25 258 ASN A C 1
ATOM 2029 O O . ASN A 1 258 ? 13.612 -11.476 -17.472 1.00 90.25 258 ASN A O 1
ATOM 2033 N N . ARG A 1 259 ? 15.701 -10.708 -17.152 1.00 91.81 259 ARG A N 1
ATOM 2034 C CA . ARG A 1 259 ? 15.510 -10.285 -15.762 1.00 91.81 259 ARG A CA 1
ATOM 2035 C C . ARG A 1 259 ? 14.331 -9.335 -15.580 1.00 91.81 259 ARG A C 1
ATOM 2037 O O . ARG A 1 259 ? 13.564 -9.502 -14.644 1.00 91.81 259 ARG A O 1
ATOM 2044 N N . GLU A 1 260 ? 14.173 -8.355 -16.460 1.00 91.62 260 GLU A N 1
ATOM 2045 C CA . GLU A 1 260 ? 13.106 -7.353 -16.391 1.00 91.62 260 GLU A CA 1
ATOM 2046 C C . GLU A 1 260 ? 11.714 -7.984 -16.503 1.00 91.62 260 GLU A C 1
ATOM 2048 O O . GLU A 1 260 ? 10.820 -7.651 -15.727 1.00 91.62 260 GLU A O 1
ATOM 2053 N N . LEU A 1 261 ? 11.531 -8.929 -17.428 1.00 90.75 261 LEU A N 1
ATOM 2054 C CA . LEU A 1 261 ? 10.268 -9.646 -17.596 1.00 90.75 261 LEU A CA 1
ATOM 2055 C C . LEU A 1 261 ? 9.994 -10.582 -16.406 1.00 90.75 261 LEU A C 1
ATOM 2057 O O . LEU A 1 261 ? 8.853 -10.657 -15.952 1.00 90.75 261 LEU A O 1
ATOM 2061 N N . LYS A 1 262 ? 11.028 -11.210 -15.828 1.00 93.31 262 LYS A N 1
ATOM 2062 C CA . LYS A 1 262 ? 10.902 -11.947 -14.558 1.00 93.31 262 LYS A CA 1
ATOM 2063 C C . LYS A 1 262 ? 10.496 -11.030 -13.400 1.00 93.31 262 LYS A C 1
ATOM 2065 O O . LYS A 1 262 ? 9.552 -11.343 -12.682 1.00 93.31 262 LYS A O 1
ATOM 2070 N N . MET A 1 263 ? 11.139 -9.871 -13.254 1.00 95.00 263 MET A N 1
ATOM 2071 C CA . MET A 1 263 ? 10.769 -8.873 -12.242 1.00 95.00 263 MET A CA 1
ATOM 2072 C C . MET A 1 263 ? 9.333 -8.387 -12.427 1.00 95.00 263 MET A C 1
ATOM 2074 O O . MET A 1 263 ? 8.614 -8.229 -11.449 1.00 95.00 263 MET A O 1
ATOM 2078 N N . MET A 1 264 ? 8.893 -8.186 -13.668 1.00 93.56 264 MET A N 1
ATOM 2079 C CA . MET A 1 264 ? 7.522 -7.783 -13.969 1.00 93.56 264 MET A CA 1
ATOM 2080 C C . MET A 1 264 ? 6.506 -8.873 -13.606 1.00 93.56 264 MET A C 1
ATOM 2082 O O . MET A 1 264 ? 5.468 -8.560 -13.030 1.00 93.56 264 MET A O 1
ATOM 2086 N N . ALA A 1 265 ? 6.816 -10.144 -13.876 1.00 94.38 265 ALA A N 1
ATOM 2087 C CA . ALA A 1 265 ? 5.971 -11.269 -13.480 1.00 94.38 265 ALA A CA 1
ATOM 2088 C C . ALA A 1 265 ? 5.893 -11.429 -11.953 1.00 94.38 265 ALA A C 1
ATOM 2090 O O . ALA A 1 265 ? 4.808 -11.641 -11.406 1.00 94.38 265 ALA A O 1
ATOM 2091 N N . ALA A 1 266 ? 7.017 -11.255 -11.254 1.00 95.62 266 ALA A N 1
ATOM 2092 C CA . ALA A 1 266 ? 7.051 -11.234 -9.795 1.00 95.62 266 ALA A CA 1
ATOM 2093 C C . ALA A 1 266 ? 6.245 -10.050 -9.233 1.00 95.62 266 ALA A C 1
ATOM 2095 O O . ALA A 1 266 ? 5.409 -10.241 -8.354 1.00 95.62 266 ALA A O 1
ATOM 2096 N N . ALA A 1 267 ? 6.420 -8.847 -9.789 1.00 96.56 267 ALA A N 1
ATOM 2097 C CA . ALA A 1 267 ? 5.677 -7.652 -9.398 1.00 96.56 267 ALA A CA 1
ATOM 2098 C C . ALA A 1 267 ? 4.165 -7.834 -9.584 1.00 96.56 267 ALA A C 1
ATOM 2100 O O . ALA A 1 267 ? 3.402 -7.553 -8.664 1.00 96.56 267 ALA A O 1
ATOM 2101 N N . TRP A 1 268 ? 3.732 -8.364 -10.732 1.00 95.94 268 TRP A N 1
ATOM 2102 C CA . TRP A 1 268 ? 2.324 -8.679 -10.974 1.00 95.94 268 TRP A CA 1
ATOM 2103 C C . TRP A 1 268 ? 1.793 -9.713 -9.988 1.00 95.94 268 TRP A C 1
ATOM 2105 O O . TRP A 1 268 ? 0.695 -9.553 -9.471 1.00 95.94 268 TRP A O 1
ATOM 2115 N N . THR A 1 269 ? 2.575 -10.748 -9.676 1.00 94.81 269 THR A N 1
ATOM 2116 C CA . THR A 1 269 ? 2.187 -11.762 -8.687 1.00 94.81 269 THR A CA 1
ATOM 2117 C C . THR A 1 269 ? 1.962 -11.112 -7.323 1.00 94.81 269 THR A C 1
ATOM 2119 O O . THR A 1 269 ? 0.909 -11.304 -6.719 1.00 94.81 269 THR A O 1
ATOM 2122 N N . MET A 1 270 ? 2.899 -10.274 -6.871 1.00 95.06 270 MET A N 1
ATOM 2123 C CA . MET A 1 270 ? 2.785 -9.578 -5.587 1.00 95.06 270 MET A CA 1
ATOM 2124 C C . MET A 1 270 ? 1.576 -8.635 -5.556 1.00 95.06 270 MET A C 1
ATOM 2126 O O . MET A 1 270 ? 0.795 -8.671 -4.612 1.00 95.06 270 MET A O 1
ATOM 2130 N N . VAL A 1 271 ? 1.382 -7.821 -6.594 1.00 94.81 271 VAL A N 1
ATOM 2131 C CA . VAL A 1 271 ? 0.299 -6.828 -6.635 1.00 94.81 271 VAL A CA 1
ATOM 2132 C C . VAL A 1 271 ? -1.066 -7.482 -6.862 1.00 94.81 271 VAL A C 1
ATOM 2134 O O . VAL A 1 271 ? -2.023 -7.195 -6.154 1.00 94.81 271 VAL A O 1
ATOM 2137 N N . CYS A 1 272 ? -1.196 -8.374 -7.841 1.00 93.31 272 CYS A N 1
ATOM 2138 C CA . CYS A 1 272 ? -2.495 -8.895 -8.261 1.00 93.31 272 CYS A CA 1
ATOM 2139 C C . CYS A 1 272 ? -2.969 -10.099 -7.438 1.00 93.31 272 CYS A C 1
ATOM 2141 O O . CYS A 1 272 ? -4.179 -10.211 -7.205 1.00 93.31 272 CYS A O 1
ATOM 2143 N N . LYS A 1 273 ? -2.062 -10.984 -6.989 1.00 91.50 273 LYS A N 1
ATOM 2144 C CA . LYS A 1 273 ? -2.432 -12.153 -6.168 1.00 91.50 273 LYS A CA 1
ATOM 2145 C C . LYS A 1 273 ? -2.399 -11.859 -4.674 1.00 91.50 273 LYS A C 1
ATOM 2147 O O . LYS A 1 273 ? -3.339 -12.232 -3.985 1.00 91.50 273 LYS A O 1
ATOM 2152 N N . PHE A 1 274 ? -1.371 -11.154 -4.207 1.00 91.44 274 PHE A N 1
ATOM 2153 C CA . PHE A 1 274 ? -1.158 -10.898 -2.776 1.00 91.44 274 PHE A CA 1
ATOM 2154 C C . PHE A 1 274 ? -1.567 -9.492 -2.322 1.00 91.44 274 PHE A C 1
ATOM 2156 O O . PHE A 1 274 ? -1.366 -9.142 -1.163 1.00 91.44 274 PHE A O 1
ATOM 2163 N N . ASP A 1 275 ? -2.158 -8.699 -3.221 1.00 91.25 275 ASP A N 1
ATOM 2164 C CA . ASP A 1 275 ? -2.668 -7.350 -2.944 1.00 91.25 275 ASP A CA 1
ATOM 2165 C C . ASP A 1 275 ? -1.609 -6.406 -2.344 1.00 91.25 275 ASP A C 1
ATOM 2167 O O . ASP A 1 275 ? -1.902 -5.484 -1.580 1.00 91.25 275 ASP A O 1
ATOM 2171 N N . CYS A 1 276 ? -0.339 -6.642 -2.690 1.00 91.38 276 CYS A N 1
ATOM 2172 C CA . CYS A 1 276 ? 0.753 -5.785 -2.266 1.00 91.38 276 CYS A CA 1
ATOM 2173 C C . CYS A 1 276 ? 0.659 -4.425 -2.956 1.00 91.38 276 CYS A C 1
ATOM 2175 O O . CYS A 1 276 ? 0.425 -4.330 -4.164 1.00 91.38 276 CYS A O 1
ATOM 2177 N N . ARG A 1 277 ? 0.990 -3.363 -2.221 1.00 91.69 277 ARG A N 1
ATOM 2178 C CA . ARG A 1 277 ? 1.353 -2.084 -2.842 1.00 91.69 277 ARG A CA 1
ATOM 2179 C C . ARG A 1 277 ? 2.834 -2.106 -3.187 1.00 91.69 277 ARG A C 1
ATOM 2181 O O . ARG A 1 277 ? 3.662 -2.430 -2.336 1.00 91.69 277 ARG A O 1
ATOM 2188 N N . LEU A 1 278 ? 3.168 -1.760 -4.426 1.00 93.75 278 LEU A N 1
ATOM 2189 C CA . LEU A 1 278 ? 4.545 -1.761 -4.911 1.00 93.75 278 LEU A CA 1
ATOM 2190 C C . LEU A 1 278 ? 5.091 -0.334 -4.947 1.00 93.75 278 LEU A C 1
ATOM 2192 O O . LEU A 1 278 ? 4.540 0.528 -5.631 1.00 93.75 278 LEU A O 1
ATOM 2196 N N . TYR A 1 279 ? 6.185 -0.099 -4.227 1.00 90.44 279 TYR A N 1
ATOM 2197 C CA . TYR A 1 279 ? 6.790 1.214 -4.019 1.00 90.44 279 TYR A CA 1
ATOM 2198 C C . TYR A 1 279 ? 8.167 1.351 -4.685 1.00 90.44 279 TYR A C 1
ATOM 2200 O O . TYR A 1 279 ? 8.764 0.397 -5.186 1.00 90.44 279 TYR A O 1
ATOM 2208 N N . GLY A 1 280 ? 8.695 2.576 -4.645 1.00 83.44 280 GLY A N 1
ATOM 2209 C CA . GLY A 1 280 ? 10.136 2.802 -4.597 1.00 83.44 280 GLY A CA 1
ATOM 2210 C C . GLY A 1 280 ? 10.873 2.588 -5.916 1.00 83.44 280 GLY A C 1
ATOM 2211 O O . GLY A 1 280 ? 10.525 3.177 -6.944 1.00 83.44 280 GLY A O 1
ATOM 2212 N N . GLY A 1 281 ? 11.974 1.833 -5.853 1.00 89.06 281 GLY A N 1
ATOM 2213 C CA . GLY A 1 281 ? 12.985 1.773 -6.912 1.00 89.06 281 GLY A CA 1
ATOM 2214 C C . GLY A 1 281 ? 12.445 1.269 -8.247 1.00 89.06 281 GLY A C 1
ATOM 2215 O O . GLY A 1 281 ? 12.703 1.888 -9.276 1.00 89.06 281 GLY A O 1
ATOM 2216 N N . PHE A 1 282 ? 11.658 0.193 -8.236 1.00 94.69 282 PHE A N 1
ATOM 2217 C CA . PHE A 1 282 ? 11.085 -0.389 -9.451 1.00 94.69 282 PHE A CA 1
ATOM 2218 C C . PHE A 1 282 ? 10.077 0.536 -10.140 1.00 94.69 282 PHE A C 1
ATOM 2220 O O . PHE A 1 282 ? 10.123 0.702 -11.359 1.00 94.69 282 PHE A O 1
ATOM 2227 N N . VAL A 1 283 ? 9.201 1.188 -9.370 1.00 95.69 283 VAL A N 1
ATOM 2228 C CA . VAL A 1 283 ? 8.216 2.133 -9.920 1.00 95.69 283 VAL A CA 1
ATOM 2229 C C . VAL A 1 283 ? 8.930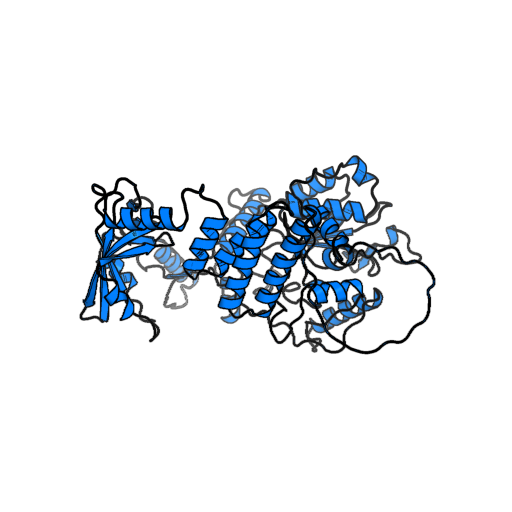 3.310 -10.583 1.00 95.69 283 VAL A C 1
ATOM 2231 O O . VAL A 1 283 ? 8.650 3.650 -11.732 1.00 95.69 283 VAL A O 1
ATOM 2234 N N . ARG A 1 284 ? 9.915 3.888 -9.889 1.00 95.44 284 ARG A N 1
ATOM 2235 C CA . ARG A 1 284 ? 10.727 4.995 -10.401 1.00 95.44 284 ARG A CA 1
ATOM 2236 C C . ARG A 1 284 ? 11.538 4.588 -11.630 1.00 95.44 284 ARG A C 1
ATOM 2238 O O . ARG A 1 284 ? 11.425 5.205 -12.685 1.00 95.44 284 ARG A O 1
ATOM 2245 N N . ASP A 1 285 ? 12.390 3.582 -11.480 1.00 94.88 285 ASP A N 1
ATOM 2246 C CA . ASP A 1 285 ? 13.414 3.267 -12.467 1.00 94.88 285 ASP A CA 1
ATOM 2247 C C . ASP A 1 285 ? 12.837 2.532 -13.674 1.00 94.88 285 ASP A C 1
ATOM 2249 O O . ASP A 1 285 ? 13.223 2.844 -14.793 1.00 94.88 285 ASP A O 1
ATOM 2253 N N . TRP A 1 286 ? 11.914 1.588 -13.478 1.00 95.44 286 TRP A N 1
ATOM 2254 C CA . TRP A 1 286 ? 11.396 0.744 -14.556 1.00 95.44 286 TRP A CA 1
ATOM 2255 C C . TRP A 1 286 ? 10.048 1.227 -15.091 1.00 95.44 286 TRP A C 1
ATOM 2257 O O . TRP A 1 286 ? 9.943 1.540 -16.275 1.00 95.44 286 TRP A O 1
ATOM 2267 N N . ILE A 1 287 ? 9.025 1.344 -14.237 1.00 96.06 287 ILE A N 1
ATOM 2268 C CA . ILE A 1 287 ? 7.668 1.701 -14.691 1.00 96.06 287 ILE A CA 1
ATOM 2269 C C . ILE A 1 287 ? 7.662 3.102 -15.313 1.00 96.06 287 ILE A C 1
ATOM 2271 O O . ILE A 1 287 ? 7.207 3.277 -16.444 1.00 96.06 287 ILE A O 1
ATOM 2275 N N . VAL A 1 288 ? 8.217 4.096 -14.621 1.00 96.50 288 VAL A N 1
ATOM 2276 C CA . VAL A 1 288 ? 8.229 5.480 -15.114 1.00 96.50 288 VAL A CA 1
ATOM 2277 C C . VAL A 1 288 ? 9.449 5.759 -15.995 1.00 96.50 288 VAL A C 1
ATOM 2279 O O . VAL A 1 288 ? 9.298 6.307 -17.087 1.00 96.50 288 VAL A O 1
ATOM 2282 N N . GLY A 1 289 ? 10.649 5.386 -15.538 1.00 94.69 289 GLY A N 1
ATOM 2283 C CA . GLY A 1 289 ? 11.911 5.718 -16.208 1.00 94.69 289 GLY A CA 1
ATOM 2284 C C . GLY A 1 289 ? 12.308 4.808 -17.374 1.00 94.69 289 GLY A C 1
ATOM 2285 O O . GLY A 1 289 ? 13.035 5.257 -18.257 1.00 94.69 289 GLY A O 1
ATOM 2286 N N . ASN A 1 290 ? 11.846 3.552 -17.400 1.00 95.25 290 ASN A N 1
ATOM 2287 C CA . ASN A 1 290 ? 12.317 2.511 -18.325 1.00 95.25 290 ASN A CA 1
ATOM 2288 C C . ASN A 1 290 ? 13.861 2.388 -18.372 1.00 95.25 290 ASN A C 1
ATOM 2290 O O . ASN A 1 290 ? 14.480 2.235 -19.426 1.00 95.25 290 ASN A O 1
ATOM 2294 N N . PHE A 1 291 ? 14.506 2.520 -17.213 1.00 94.75 291 PHE A N 1
ATOM 2295 C CA . PHE A 1 291 ? 15.952 2.482 -17.055 1.00 94.75 291 PHE A CA 1
ATOM 2296 C C . PHE A 1 291 ? 16.450 1.060 -16.818 1.00 94.75 291 PHE A C 1
ATOM 2298 O O . PHE A 1 291 ? 15.955 0.347 -15.947 1.00 94.75 291 PHE A O 1
ATOM 2305 N N . ILE A 1 292 ? 17.514 0.699 -17.535 1.00 92.62 292 ILE A N 1
ATOM 2306 C CA . ILE A 1 292 ? 18.276 -0.528 -17.310 1.00 92.62 292 ILE A CA 1
ATOM 2307 C C . ILE A 1 292 ? 19.722 -0.136 -17.021 1.00 92.62 292 ILE A C 1
ATOM 2309 O O . ILE A 1 292 ? 20.363 0.566 -17.803 1.00 92.62 292 ILE A O 1
ATOM 2313 N N . GLY A 1 293 ? 20.227 -0.579 -15.875 1.00 90.56 293 GLY A N 1
ATOM 2314 C CA . GLY A 1 293 ? 21.604 -0.371 -15.437 1.00 90.56 293 GLY A CA 1
ATOM 2315 C C . GLY A 1 293 ? 22.234 -1.698 -15.051 1.00 90.56 293 GLY A C 1
ATOM 2316 O O . GLY A 1 293 ? 21.567 -2.536 -14.437 1.00 90.56 293 GLY A O 1
ATOM 2317 N N . ARG A 1 294 ? 23.498 -1.894 -15.438 1.00 89.69 294 ARG A N 1
ATOM 2318 C CA . ARG A 1 294 ? 24.314 -3.075 -15.135 1.00 89.69 294 ARG A CA 1
ATOM 2319 C C . ARG A 1 294 ? 25.760 -2.653 -14.876 1.00 89.69 294 ARG A C 1
ATOM 2321 O O . ARG A 1 294 ? 26.228 -1.736 -15.554 1.00 89.69 294 ARG A O 1
ATOM 2328 N N . PRO A 1 295 ? 26.471 -3.320 -13.952 1.00 88.00 295 PRO A N 1
ATOM 2329 C CA . PRO A 1 295 ? 27.880 -3.045 -13.733 1.00 88.00 295 PRO A CA 1
ATOM 2330 C C . PRO A 1 295 ? 28.710 -3.392 -14.966 1.00 88.00 295 PRO A C 1
ATOM 2332 O O . PRO A 1 295 ? 28.591 -4.481 -15.531 1.00 88.00 295 PRO A O 1
ATOM 2335 N N . LYS A 1 296 ? 29.582 -2.469 -15.374 1.00 84.88 296 LYS A N 1
ATOM 2336 C CA . LYS A 1 296 ? 30.540 -2.724 -16.456 1.00 84.88 296 LYS A CA 1
ATOM 2337 C C . LYS A 1 296 ? 31.620 -3.696 -15.975 1.00 84.88 296 LYS A C 1
ATOM 2339 O O . LYS A 1 296 ? 32.078 -3.598 -14.840 1.00 84.88 296 LYS A O 1
ATOM 2344 N N . ASN A 1 297 ? 32.054 -4.601 -16.854 1.00 86.00 297 ASN A N 1
ATOM 2345 C CA . ASN A 1 297 ? 33.146 -5.555 -16.604 1.00 86.00 297 ASN A CA 1
ATOM 2346 C C . ASN A 1 297 ? 32.916 -6.511 -15.415 1.00 86.00 297 ASN A C 1
ATOM 2348 O O . ASN A 1 297 ? 33.879 -6.975 -14.808 1.00 86.00 297 ASN A O 1
ATOM 2352 N N . LYS A 1 298 ? 31.656 -6.808 -15.074 1.00 85.31 298 LYS A N 1
ATOM 2353 C CA . LYS A 1 298 ? 31.301 -7.796 -14.048 1.00 85.31 298 LYS A CA 1
ATOM 2354 C C . LYS A 1 298 ? 30.370 -8.856 -14.618 1.00 85.31 298 LYS A C 1
ATOM 2356 O O . LYS A 1 298 ? 29.381 -8.532 -15.275 1.00 85.31 298 LYS A O 1
ATOM 2361 N N . THR A 1 299 ? 30.686 -10.112 -14.338 1.00 86.19 299 THR A N 1
ATOM 2362 C CA . THR A 1 299 ? 29.814 -11.258 -14.621 1.00 86.19 299 THR A CA 1
ATOM 2363 C C . THR A 1 299 ? 28.595 -11.246 -13.700 1.00 86.19 299 THR A C 1
ATOM 2365 O O . THR A 1 299 ? 28.585 -10.544 -12.688 1.00 86.19 299 THR A O 1
ATOM 2368 N N . VAL A 1 300 ? 27.558 -12.004 -14.057 1.00 85.19 300 VAL A N 1
ATOM 2369 C CA . VAL A 1 300 ? 26.298 -12.058 -13.301 1.00 85.19 300 VAL A CA 1
ATOM 2370 C C . VAL A 1 300 ? 26.515 -12.511 -11.855 1.00 85.19 300 VAL A C 1
ATOM 2372 O O . VAL A 1 300 ? 25.952 -11.915 -10.946 1.00 85.19 300 VAL A O 1
ATOM 2375 N N . ASP A 1 301 ? 27.417 -13.458 -11.610 1.00 82.75 301 ASP A N 1
ATOM 2376 C CA . ASP A 1 301 ? 27.716 -13.927 -10.249 1.00 82.75 301 ASP A CA 1
ATOM 2377 C C . ASP A 1 301 ? 28.375 -12.835 -9.383 1.00 82.75 301 ASP A C 1
ATOM 2379 O O . ASP A 1 301 ? 28.272 -12.833 -8.159 1.00 82.75 301 ASP A O 1
ATOM 2383 N N . GLN A 1 302 ? 29.006 -11.841 -10.017 1.00 85.94 302 GLN A N 1
ATOM 2384 C CA . GLN A 1 302 ? 29.619 -10.683 -9.356 1.00 85.94 302 GLN A CA 1
ATOM 2385 C C . GLN A 1 302 ? 28.630 -9.527 -9.133 1.00 85.94 302 GLN A C 1
ATOM 2387 O O . GLN A 1 302 ? 29.022 -8.445 -8.678 1.00 85.94 302 GLN A O 1
ATOM 2392 N N . TRP A 1 303 ? 27.355 -9.716 -9.489 1.00 89.56 303 TRP A N 1
ATOM 2393 C CA . TRP A 1 303 ? 26.283 -8.757 -9.221 1.00 89.56 303 TRP A CA 1
ATOM 2394 C C . TRP A 1 303 ? 25.797 -8.829 -7.775 1.00 89.56 303 TRP A C 1
ATOM 2396 O O . TRP A 1 303 ? 25.143 -7.891 -7.319 1.00 89.56 303 TRP A O 1
ATOM 2406 N N . ILE A 1 304 ? 26.143 -9.896 -7.054 1.00 86.81 304 ILE A N 1
ATOM 2407 C CA . ILE A 1 304 ? 25.889 -10.047 -5.624 1.00 86.81 304 ILE A CA 1
ATOM 2408 C C . ILE A 1 304 ? 27.174 -9.720 -4.865 1.00 86.81 304 ILE A C 1
ATOM 2410 O O . ILE A 1 304 ? 28.250 -10.233 -5.165 1.00 86.81 304 ILE A O 1
ATOM 2414 N N . GLN A 1 305 ? 27.058 -8.839 -3.881 1.00 82.88 305 GLN A N 1
ATOM 2415 C CA . GLN A 1 305 ? 28.118 -8.478 -2.950 1.00 82.88 305 GLN A CA 1
ATOM 2416 C C . GLN A 1 305 ? 27.725 -8.965 -1.561 1.00 82.88 305 GLN A C 1
ATOM 2418 O O . GLN A 1 305 ? 26.561 -8.867 -1.186 1.00 82.88 305 GLN A O 1
ATOM 2423 N N . TYR A 1 306 ? 28.682 -9.489 -0.803 1.00 80.00 306 TYR A N 1
ATOM 2424 C CA . TYR A 1 306 ? 28.444 -9.976 0.551 1.00 80.00 306 TYR A CA 1
ATOM 2425 C C . TYR A 1 306 ? 29.136 -9.049 1.549 1.00 80.00 306 TYR A C 1
ATOM 2427 O O . TYR A 1 306 ? 30.357 -8.913 1.519 1.00 80.00 306 TYR A O 1
ATOM 2435 N N . GLU A 1 307 ? 28.360 -8.434 2.438 1.00 73.88 307 GLU A N 1
ATOM 2436 C CA . GLU A 1 307 ? 28.859 -7.658 3.577 1.00 73.88 307 GLU A CA 1
ATOM 2437 C C . GLU A 1 307 ? 28.329 -8.292 4.865 1.00 73.88 307 GLU A C 1
ATOM 2439 O O . GLU A 1 307 ? 27.125 -8.467 5.026 1.00 73.88 307 GLU A O 1
ATOM 2444 N N . ASN A 1 308 ? 29.217 -8.685 5.787 1.00 70.69 308 ASN A N 1
ATOM 2445 C CA . ASN A 1 308 ? 28.846 -9.324 7.061 1.00 70.69 308 ASN A CA 1
ATOM 2446 C C . ASN A 1 308 ? 27.868 -10.510 6.907 1.00 70.69 308 ASN A C 1
ATOM 2448 O O . ASN A 1 308 ? 26.916 -10.645 7.672 1.00 70.69 308 ASN A O 1
ATOM 2452 N N . SER A 1 309 ? 28.089 -11.365 5.901 1.00 65.69 309 SER A N 1
ATOM 2453 C CA . SER A 1 309 ? 27.207 -12.495 5.537 1.00 65.69 309 SER A CA 1
ATOM 2454 C C . SER A 1 309 ? 25.822 -12.104 4.998 1.00 65.69 309 SER A C 1
ATOM 2456 O O . SER A 1 309 ? 24.988 -12.974 4.764 1.00 65.69 309 SER A O 1
ATOM 2458 N N . THR A 1 310 ? 25.581 -10.815 4.752 1.00 66.88 310 THR A N 1
ATOM 2459 C CA . THR A 1 310 ? 24.364 -10.312 4.111 1.00 66.88 310 THR A CA 1
ATOM 2460 C C . THR A 1 310 ? 24.642 -10.063 2.635 1.00 66.88 310 THR A C 1
ATOM 2462 O O . THR A 1 310 ? 25.572 -9.341 2.275 1.00 66.88 310 THR A O 1
ATOM 2465 N N . ALA A 1 311 ? 23.852 -10.691 1.769 1.00 75.88 311 ALA A N 1
ATOM 2466 C CA . ALA A 1 311 ? 23.913 -10.446 0.338 1.00 75.88 311 ALA A CA 1
ATOM 2467 C C . ALA A 1 311 ? 23.276 -9.086 0.002 1.00 75.88 311 ALA A C 1
ATOM 2469 O O . ALA A 1 311 ? 22.247 -8.705 0.561 1.00 75.88 311 ALA A O 1
ATOM 2470 N N . HIS A 1 312 ? 23.864 -8.372 -0.951 1.00 83.00 312 HIS A N 1
ATOM 2471 C CA . HIS A 1 312 ? 23.380 -7.109 -1.492 1.00 83.00 312 HIS A CA 1
ATOM 2472 C C . HIS A 1 312 ? 23.583 -7.082 -3.007 1.00 83.00 312 HIS A C 1
ATOM 2474 O O . HIS A 1 312 ? 24.583 -7.577 -3.525 1.00 83.00 312 HIS A O 1
ATOM 2480 N N . LEU A 1 313 ? 22.645 -6.480 -3.738 1.00 88.25 313 LEU A N 1
ATOM 2481 C CA . LEU A 1 313 ? 22.816 -6.259 -5.172 1.00 88.25 313 LEU A CA 1
ATOM 2482 C C . LEU A 1 313 ? 23.784 -5.106 -5.429 1.00 88.25 313 LEU A C 1
ATOM 2484 O O . LEU A 1 313 ? 23.717 -4.062 -4.775 1.00 88.25 313 LEU A O 1
ATOM 2488 N N . HIS A 1 314 ? 24.630 -5.269 -6.445 1.00 88.62 314 HIS A N 1
ATOM 2489 C CA . HIS A 1 314 ? 25.569 -4.245 -6.876 1.00 88.62 314 HIS A CA 1
ATOM 2490 C C . HIS A 1 314 ? 24.840 -2.914 -7.150 1.00 88.62 314 HIS A C 1
ATOM 2492 O O . HIS A 1 314 ? 23.823 -2.896 -7.854 1.00 88.62 314 HIS A O 1
ATOM 2498 N N . PRO A 1 315 ? 25.349 -1.767 -6.664 1.00 86.06 315 PRO A N 1
ATOM 2499 C CA . PRO A 1 315 ? 24.614 -0.501 -6.678 1.00 86.06 315 PRO A CA 1
ATOM 2500 C C . PRO A 1 315 ? 24.275 0.023 -8.080 1.00 86.06 315 PRO A C 1
ATOM 2502 O O . PRO A 1 315 ? 23.321 0.786 -8.213 1.00 86.06 315 PRO A O 1
ATOM 2505 N N . GLU A 1 316 ? 25.005 -0.385 -9.118 1.00 88.62 316 GLU A N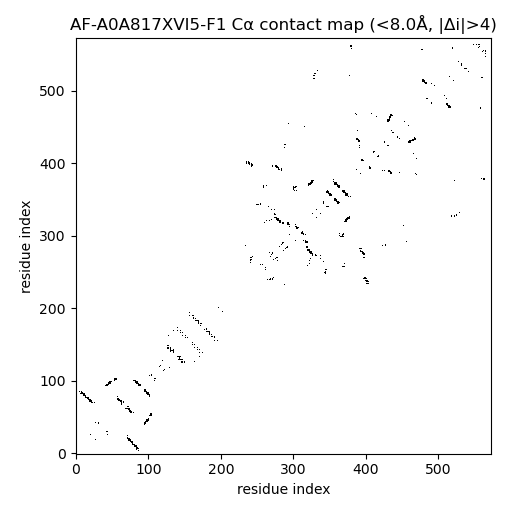 1
ATOM 2506 C CA . GLU A 1 316 ? 24.742 -0.022 -10.525 1.00 88.62 316 GLU A CA 1
ATOM 2507 C C . GLU A 1 316 ? 23.570 -0.784 -11.167 1.00 88.62 316 GLU A C 1
ATOM 2509 O O . GLU A 1 316 ? 23.125 -0.411 -12.252 1.00 88.62 316 GLU A O 1
ATOM 2514 N N . ILE A 1 317 ? 23.053 -1.832 -10.519 1.00 90.06 317 ILE A N 1
ATOM 2515 C CA . ILE A 1 317 ? 21.929 -2.612 -11.044 1.00 90.06 317 ILE A CA 1
ATOM 2516 C C . ILE A 1 317 ? 20.640 -1.804 -10.917 1.00 90.06 317 ILE A C 1
ATOM 2518 O O . ILE A 1 317 ? 20.295 -1.312 -9.838 1.00 90.06 317 ILE A O 1
ATOM 2522 N N . VAL A 1 318 ? 19.939 -1.668 -12.041 1.00 91.00 318 VAL A N 1
ATOM 2523 C CA . VAL A 1 318 ? 18.675 -0.939 -12.168 1.00 91.00 318 VAL A CA 1
ATOM 2524 C C . VAL A 1 318 ? 17.770 -1.669 -13.177 1.00 91.00 318 VAL A C 1
ATOM 2526 O O . VAL A 1 318 ? 18.271 -2.003 -14.254 1.00 91.00 318 VAL A O 1
ATOM 2529 N N . PRO A 1 319 ? 16.480 -1.914 -12.868 1.00 92.31 319 PRO A N 1
ATOM 2530 C CA . PRO A 1 319 ? 15.871 -1.841 -11.530 1.00 92.31 319 PRO A CA 1
ATOM 2531 C C . PRO A 1 319 ? 16.493 -2.882 -10.584 1.00 92.31 319 PRO A C 1
ATOM 2533 O O . PRO A 1 319 ? 16.904 -3.942 -11.042 1.00 92.31 319 PRO A O 1
ATOM 2536 N N . ALA A 1 320 ? 16.611 -2.606 -9.285 1.00 89.56 320 ALA A N 1
ATOM 2537 C CA . ALA A 1 320 ? 17.301 -3.509 -8.350 1.00 89.56 320 ALA A CA 1
ATOM 2538 C C . ALA A 1 320 ? 16.333 -4.457 -7.628 1.00 89.56 320 ALA A C 1
ATOM 2540 O O . ALA A 1 320 ? 16.506 -5.674 -7.682 1.00 89.56 320 ALA A O 1
ATOM 2541 N N . ASP A 1 321 ? 15.321 -3.873 -7.002 1.00 91.50 321 ASP A N 1
ATOM 2542 C CA . ASP A 1 321 ? 14.472 -4.459 -5.975 1.00 91.50 321 ASP A CA 1
ATOM 2543 C C . ASP A 1 321 ? 12.988 -4.137 -6.205 1.00 91.50 321 ASP A C 1
ATOM 2545 O O . ASP A 1 321 ? 12.645 -3.133 -6.834 1.00 91.50 321 ASP A O 1
ATOM 2549 N N . LEU A 1 322 ? 12.112 -5.010 -5.704 1.00 94.75 322 LEU A N 1
ATOM 2550 C CA . LEU A 1 322 ? 10.672 -4.787 -5.589 1.00 94.75 322 LEU A CA 1
ATOM 2551 C C . LEU A 1 322 ? 10.329 -4.480 -4.126 1.00 94.75 322 LEU A C 1
ATOM 2553 O O . LEU A 1 322 ? 10.403 -5.373 -3.286 1.00 94.75 322 LEU A O 1
ATOM 2557 N N . ASP A 1 323 ? 9.939 -3.238 -3.830 1.00 92.06 323 ASP A N 1
ATOM 2558 C CA . ASP A 1 323 ? 9.506 -2.826 -2.488 1.00 92.06 323 ASP A CA 1
ATOM 2559 C C . ASP A 1 323 ? 8.007 -3.125 -2.307 1.00 92.06 323 ASP A C 1
ATOM 2561 O O . ASP A 1 323 ? 7.152 -2.293 -2.628 1.00 92.06 323 ASP A O 1
ATOM 2565 N N . CYS A 1 324 ? 7.673 -4.324 -1.832 1.00 92.31 324 CYS A N 1
ATOM 2566 C CA . CYS A 1 324 ? 6.298 -4.809 -1.715 1.00 92.31 324 CYS A CA 1
ATOM 2567 C C . CYS A 1 324 ? 5.778 -4.658 -0.283 1.00 92.31 324 CYS A C 1
ATOM 2569 O O . CYS A 1 324 ? 6.213 -5.350 0.636 1.00 92.31 324 CYS A O 1
ATOM 2571 N N . TYR A 1 325 ? 4.801 -3.777 -0.094 1.00 88.12 325 TYR A N 1
ATOM 2572 C CA . TYR A 1 325 ? 4.117 -3.625 1.184 1.00 88.12 325 TYR A CA 1
ATOM 2573 C C . TYR A 1 325 ? 2.888 -4.521 1.224 1.00 88.12 325 TYR A C 1
ATOM 2575 O O . TYR A 1 325 ? 1.983 -4.375 0.399 1.00 88.12 325 TYR A O 1
ATOM 2583 N N . LEU A 1 326 ? 2.870 -5.436 2.186 1.00 85.38 326 LEU A N 1
ATOM 2584 C CA . LEU A 1 326 ? 1.781 -6.384 2.364 1.00 85.38 326 LEU A CA 1
ATOM 2585 C C . LEU A 1 326 ? 0.523 -5.671 2.887 1.00 85.38 326 LEU A C 1
ATOM 2587 O O . LEU A 1 326 ? 0.634 -4.728 3.682 1.00 85.38 326 LEU A O 1
ATOM 2591 N N . PRO A 1 327 ? -0.678 -6.092 2.457 1.00 79.75 327 PRO A N 1
ATOM 2592 C CA . PRO A 1 327 ? -1.921 -5.462 2.878 1.00 79.75 327 PRO A CA 1
ATOM 2593 C C . PRO A 1 327 ? -2.132 -5.630 4.386 1.00 79.75 327 PRO A C 1
ATOM 2595 O O . PRO A 1 327 ? -1.941 -6.705 4.946 1.00 79.75 327 PRO A O 1
ATOM 2598 N N . ALA A 1 328 ? -2.594 -4.570 5.051 1.00 70.94 328 ALA A N 1
ATOM 2599 C CA . ALA A 1 328 ? -2.936 -4.617 6.476 1.00 70.94 328 ALA A CA 1
ATOM 2600 C C . ALA A 1 328 ? -4.172 -5.483 6.780 1.00 70.94 328 ALA A C 1
ATOM 2602 O O . ALA A 1 328 ? -4.424 -5.793 7.938 1.00 70.94 328 ALA A O 1
ATOM 2603 N N . HIS A 1 329 ? -4.955 -5.841 5.760 1.00 67.38 329 HIS A N 1
ATOM 2604 C CA . HIS A 1 329 ? -6.233 -6.554 5.860 1.00 67.38 329 HIS A CA 1
ATOM 2605 C C . HIS A 1 329 ? -6.232 -7.913 5.130 1.00 67.38 329 HIS A C 1
ATOM 2607 O O . HIS A 1 329 ? -7.265 -8.580 5.090 1.00 67.38 329 HIS A O 1
ATOM 2613 N N . GLY A 1 330 ? -5.108 -8.316 4.527 1.00 65.94 330 GLY A N 1
ATOM 2614 C CA . GLY A 1 330 ? -5.005 -9.533 3.724 1.00 65.94 330 GLY A CA 1
ATOM 2615 C C . GLY A 1 330 ? -4.131 -10.580 4.401 1.00 65.94 330 GLY A C 1
ATOM 2616 O O . GLY A 1 330 ? -2.992 -10.302 4.763 1.00 65.94 330 GLY A O 1
ATOM 2617 N N . LEU A 1 331 ? -4.643 -11.807 4.532 1.00 65.75 331 LEU A N 1
ATOM 2618 C CA . LEU A 1 331 ? -3.812 -12.939 4.935 1.00 65.75 331 LEU A CA 1
ATOM 2619 C C . LEU A 1 331 ? -2.717 -13.145 3.887 1.00 65.75 331 LEU A C 1
ATOM 2621 O O . LEU A 1 331 ? -3.020 -13.338 2.713 1.00 65.75 331 LEU A O 1
ATOM 2625 N N . TYR A 1 332 ? -1.465 -13.130 4.328 1.00 73.81 332 TYR A N 1
ATOM 2626 C CA . TYR A 1 332 ? -0.331 -13.525 3.508 1.00 73.81 332 TYR A CA 1
ATOM 2627 C C . TYR A 1 332 ? 0.387 -14.686 4.181 1.00 73.81 332 TYR A C 1
ATOM 2629 O O . TYR A 1 332 ? 0.683 -14.656 5.377 1.00 73.81 332 TYR A O 1
ATOM 2637 N N . ASP A 1 333 ? 0.643 -15.718 3.392 1.00 79.56 333 ASP A N 1
ATOM 2638 C CA . ASP A 1 333 ? 1.458 -16.856 3.770 1.00 79.56 333 ASP A CA 1
ATOM 2639 C C . ASP A 1 333 ? 2.703 -16.837 2.891 1.00 79.56 333 ASP A C 1
ATOM 2641 O O . ASP A 1 333 ? 2.622 -16.691 1.670 1.00 79.56 333 ASP A O 1
ATOM 2645 N N . ILE A 1 334 ? 3.873 -16.907 3.512 1.00 84.50 334 ILE A N 1
ATOM 2646 C CA . ILE A 1 334 ? 5.122 -16.810 2.757 1.00 84.50 334 ILE A CA 1
ATOM 2647 C C . ILE A 1 334 ? 5.317 -18.055 1.930 1.00 84.50 334 ILE A C 1
ATOM 2649 O O . ILE A 1 334 ? 5.764 -17.936 0.797 1.00 84.50 334 ILE A O 1
ATOM 2653 N N . ASP A 1 335 ? 4.911 -19.209 2.442 1.00 86.38 335 ASP A N 1
ATOM 2654 C CA . ASP A 1 335 ? 4.997 -20.449 1.688 1.00 86.38 335 ASP A CA 1
ATOM 2655 C C . ASP A 1 335 ? 4.116 -20.369 0.429 1.00 86.38 335 ASP A C 1
ATOM 2657 O O . ASP A 1 335 ? 4.555 -20.748 -0.652 1.00 86.38 335 ASP A O 1
ATOM 2661 N N . GLU A 1 336 ? 2.944 -19.727 0.509 1.00 89.31 336 GLU A N 1
ATOM 2662 C CA . GLU A 1 336 ? 2.091 -19.468 -0.660 1.00 89.31 336 GLU A CA 1
ATOM 2663 C C . GLU A 1 336 ? 2.749 -18.502 -1.663 1.00 89.31 336 GLU A C 1
ATOM 2665 O O . GLU A 1 336 ? 2.692 -18.718 -2.876 1.00 89.31 336 GLU A O 1
ATOM 2670 N N . ILE A 1 337 ? 3.425 -17.454 -1.178 1.00 92.00 337 ILE A N 1
ATOM 2671 C CA . ILE A 1 337 ? 4.213 -16.547 -2.028 1.00 92.00 337 ILE A CA 1
ATOM 2672 C C . ILE A 1 337 ? 5.337 -17.308 -2.740 1.00 92.00 337 ILE A C 1
ATOM 2674 O O . ILE A 1 337 ? 5.548 -17.122 -3.942 1.00 92.00 337 ILE A O 1
ATOM 2678 N N . LEU A 1 338 ? 6.058 -18.164 -2.016 1.00 93.50 338 LEU A N 1
ATOM 2679 C CA . LEU A 1 338 ? 7.146 -18.968 -2.565 1.00 93.50 338 LEU A CA 1
ATOM 2680 C C . LEU A 1 338 ? 6.633 -19.975 -3.593 1.00 93.50 338 LEU A C 1
ATOM 2682 O O . LEU A 1 338 ? 7.244 -20.111 -4.653 1.00 93.50 338 LEU A O 1
ATOM 2686 N N . ASP A 1 339 ? 5.491 -20.608 -3.336 1.00 92.25 339 ASP A N 1
ATOM 2687 C CA . ASP A 1 339 ? 4.836 -21.517 -4.274 1.00 92.25 339 ASP A CA 1
ATOM 2688 C C . ASP A 1 339 ? 4.458 -20.804 -5.575 1.00 92.25 339 ASP A C 1
ATOM 2690 O O . ASP A 1 339 ? 4.696 -21.321 -6.668 1.00 92.25 339 ASP A O 1
ATOM 2694 N N . GLU A 1 340 ? 3.902 -19.596 -5.490 1.00 92.88 340 GLU A N 1
ATOM 2695 C CA . GLU A 1 340 ? 3.551 -18.803 -6.670 1.00 92.88 340 GLU A CA 1
ATOM 2696 C C . GLU A 1 340 ? 4.777 -18.365 -7.483 1.00 92.88 340 GLU A C 1
ATOM 2698 O O . GLU A 1 340 ? 4.761 -18.439 -8.714 1.00 92.88 340 GLU A O 1
ATOM 2703 N N . LEU A 1 341 ? 5.871 -17.979 -6.824 1.00 93.62 341 LEU A N 1
ATOM 2704 C CA . LEU A 1 341 ? 7.131 -17.665 -7.508 1.00 93.62 341 LEU A CA 1
ATOM 2705 C C . LEU A 1 341 ? 7.781 -18.922 -8.117 1.00 93.62 341 LEU A C 1
ATOM 2707 O O . LEU A 1 341 ? 8.308 -18.873 -9.231 1.00 93.62 341 LEU A O 1
ATOM 2711 N N . SER A 1 342 ? 7.680 -20.066 -7.440 1.00 92.19 342 SER A N 1
ATOM 2712 C CA . SER A 1 342 ? 8.155 -21.363 -7.932 1.00 92.19 342 SER A CA 1
ATOM 2713 C C . SER A 1 342 ? 7.384 -21.826 -9.174 1.00 92.19 342 SER A C 1
ATOM 2715 O O . SER A 1 342 ? 7.989 -22.299 -10.138 1.00 92.19 342 SER A O 1
ATOM 2717 N N . LYS A 1 343 ? 6.062 -21.587 -9.238 1.00 91.69 343 LYS A N 1
ATOM 2718 C CA . LYS A 1 343 ? 5.245 -21.835 -10.447 1.00 91.69 343 LYS A CA 1
ATOM 2719 C C . LYS A 1 343 ? 5.738 -21.044 -11.661 1.00 91.69 343 LYS A C 1
ATOM 2721 O O . LYS A 1 343 ? 5.577 -21.508 -12.788 1.00 91.69 343 LYS A O 1
ATOM 2726 N N . LEU A 1 344 ? 6.372 -19.889 -11.449 1.00 90.75 344 LEU A N 1
ATOM 2727 C CA . LEU A 1 344 ? 7.023 -19.087 -12.492 1.00 90.75 344 LEU A CA 1
ATOM 2728 C C . LEU A 1 344 ? 8.463 -19.537 -12.805 1.00 90.75 344 LEU A C 1
ATOM 2730 O O . LEU A 1 344 ? 9.156 -18.879 -13.579 1.00 90.75 344 LEU A O 1
ATOM 2734 N N . GLN A 1 345 ? 8.904 -20.663 -12.236 1.00 90.19 345 GLN A N 1
ATOM 2735 C CA . GLN A 1 345 ? 10.246 -21.233 -12.380 1.00 90.19 345 GLN A CA 1
ATOM 2736 C C . GLN A 1 345 ? 11.356 -20.288 -11.898 1.00 90.19 345 GLN A C 1
ATOM 2738 O O . GLN A 1 345 ? 12.449 -20.262 -12.470 1.00 90.19 345 GLN A O 1
ATOM 2743 N N . MET A 1 346 ? 11.064 -19.500 -10.860 1.00 92.25 346 MET A N 1
ATOM 2744 C CA . MET A 1 346 ? 12.033 -18.636 -10.189 1.00 92.25 346 MET A CA 1
ATOM 2745 C C . MET A 1 346 ? 12.655 -19.367 -9.000 1.00 92.25 346 MET A C 1
ATOM 2747 O O . MET A 1 346 ? 11.958 -20.012 -8.219 1.00 92.25 346 MET A O 1
ATOM 2751 N N . THR A 1 347 ? 13.969 -19.238 -8.839 1.00 91.81 347 THR A N 1
ATOM 2752 C CA . THR A 1 347 ? 14.669 -19.741 -7.648 1.00 91.81 347 THR A CA 1
ATOM 2753 C C . THR A 1 347 ? 14.652 -18.673 -6.561 1.00 91.81 347 THR A C 1
ATOM 2755 O O . THR A 1 347 ? 14.973 -17.520 -6.840 1.00 91.81 347 THR A O 1
ATOM 2758 N N . VAL A 1 348 ? 14.262 -19.030 -5.333 1.00 93.44 348 VAL A N 1
ATOM 2759 C CA . VAL A 1 348 ? 14.064 -18.062 -4.241 1.00 93.44 348 VAL A CA 1
ATOM 2760 C C . VAL A 1 348 ? 14.845 -18.473 -2.999 1.00 93.44 348 VAL A C 1
ATOM 2762 O O . VAL A 1 348 ? 14.629 -19.554 -2.462 1.00 93.44 348 VAL A O 1
ATOM 2765 N N . ASN A 1 349 ? 15.707 -17.578 -2.514 1.00 90.88 349 ASN A N 1
ATOM 2766 C CA . ASN A 1 349 ? 16.383 -17.697 -1.223 1.00 90.88 349 ASN A CA 1
ATOM 2767 C C . ASN A 1 349 ? 15.806 -16.665 -0.251 1.00 90.88 349 ASN A C 1
ATOM 2769 O O . ASN A 1 349 ? 15.886 -15.459 -0.493 1.00 90.88 349 ASN A O 1
ATOM 2773 N N . VAL A 1 350 ? 15.203 -17.133 0.841 1.00 90.31 350 VAL A N 1
ATOM 2774 C CA . VAL A 1 350 ? 14.518 -16.270 1.812 1.00 90.31 350 VAL A CA 1
ATOM 2775 C C . VAL A 1 350 ? 15.445 -15.931 2.968 1.00 90.31 350 VAL A C 1
ATOM 2777 O O . VAL A 1 350 ? 15.967 -16.812 3.644 1.00 90.31 350 VAL A O 1
ATOM 2780 N N . HIS A 1 351 ? 15.590 -14.638 3.237 1.00 86.00 351 HIS A N 1
ATOM 2781 C CA . HIS A 1 351 ? 16.278 -14.121 4.410 1.00 86.00 351 HIS A CA 1
ATOM 2782 C C . HIS A 1 351 ? 15.288 -13.334 5.264 1.00 86.00 351 HIS A C 1
ATOM 2784 O O . HIS A 1 351 ? 14.646 -12.392 4.793 1.00 86.00 351 HIS A O 1
ATOM 2790 N N . ARG A 1 352 ? 15.161 -13.704 6.539 1.00 79.44 352 ARG A N 1
ATOM 2791 C CA . ARG A 1 352 ? 14.358 -12.948 7.500 1.00 79.44 352 ARG A CA 1
ATOM 2792 C C . ARG A 1 352 ? 15.236 -11.895 8.169 1.00 79.44 352 ARG A C 1
ATOM 2794 O O . ARG A 1 352 ? 16.184 -12.239 8.865 1.00 79.44 352 ARG A O 1
ATOM 2801 N N . ASP A 1 353 ? 14.912 -10.626 7.944 1.00 70.75 353 ASP A N 1
ATOM 2802 C CA . ASP A 1 353 ? 15.450 -9.502 8.718 1.00 70.75 353 ASP A CA 1
ATOM 2803 C C . ASP A 1 353 ? 14.454 -9.147 9.838 1.00 70.75 353 ASP A C 1
ATOM 2805 O O . ASP A 1 353 ? 13.316 -9.624 9.839 1.00 70.75 353 ASP A O 1
ATOM 2809 N N . GLN A 1 354 ? 14.843 -8.276 10.771 1.00 63.94 354 GLN A N 1
ATOM 2810 C CA . GLN A 1 354 ? 13.974 -7.796 11.852 1.00 63.94 354 GLN A CA 1
ATOM 2811 C C . GLN A 1 354 ? 12.659 -7.219 11.320 1.00 63.94 354 GLN A C 1
ATOM 2813 O O . GLN A 1 354 ? 11.643 -7.286 12.005 1.00 63.94 354 GLN A O 1
ATOM 2818 N N . TRP A 1 355 ? 12.684 -6.655 10.104 1.00 66.81 355 TRP A N 1
ATOM 2819 C CA . TRP A 1 355 ? 11.597 -5.823 9.607 1.00 66.81 355 TRP A CA 1
ATOM 2820 C C . TRP A 1 355 ? 11.030 -6.152 8.220 1.00 66.81 355 TRP A C 1
ATOM 2822 O O . TRP A 1 355 ? 10.129 -5.471 7.729 1.00 66.81 355 TRP A O 1
ATOM 2832 N N . ARG A 1 356 ? 11.535 -7.195 7.564 1.00 78.19 356 ARG A N 1
ATOM 2833 C CA . ARG A 1 356 ? 11.054 -7.634 6.245 1.00 78.19 356 ARG A CA 1
ATOM 2834 C C . ARG A 1 356 ? 11.426 -9.084 5.991 1.00 78.19 356 ARG A C 1
ATOM 2836 O O . ARG A 1 356 ? 12.294 -9.638 6.667 1.00 78.19 356 ARG A O 1
ATOM 2843 N N . TYR A 1 357 ? 10.782 -9.698 5.011 1.00 86.25 357 TYR A N 1
ATOM 2844 C CA . TYR A 1 357 ? 11.363 -10.856 4.340 1.00 86.25 357 TYR A CA 1
ATOM 2845 C C . TYR A 1 357 ? 12.076 -10.350 3.093 1.00 86.25 357 TYR A C 1
ATOM 2847 O O . TYR A 1 357 ? 11.481 -9.654 2.276 1.00 86.25 357 TYR A O 1
ATOM 2855 N N . LEU A 1 358 ? 13.363 -10.656 2.988 1.00 89.44 358 LEU A N 1
ATOM 2856 C CA . LEU A 1 358 ? 14.185 -10.344 1.832 1.00 89.44 358 LEU A CA 1
ATOM 2857 C C . LEU A 1 358 ? 14.298 -11.608 0.983 1.00 89.44 358 LEU A C 1
ATOM 2859 O O . LEU A 1 358 ? 14.944 -12.577 1.381 1.00 89.44 358 LEU A O 1
ATOM 2863 N N . LEU A 1 359 ? 13.642 -11.602 -0.171 1.00 93.38 359 LEU A N 1
ATOM 2864 C CA . LEU A 1 359 ? 13.627 -12.726 -1.096 1.00 93.38 359 LEU A CA 1
ATOM 2865 C C . LEU A 1 359 ? 14.651 -12.436 -2.181 1.00 93.38 359 LEU A C 1
ATOM 2867 O O . LEU A 1 359 ? 14.493 -11.497 -2.960 1.00 93.38 359 LEU A O 1
ATOM 2871 N N . PHE A 1 360 ? 15.698 -13.244 -2.239 1.00 92.25 360 PHE A N 1
ATOM 2872 C CA . PHE A 1 360 ? 16.649 -13.215 -3.333 1.00 92.25 360 PHE A CA 1
ATOM 2873 C C . PHE A 1 360 ? 16.181 -14.127 -4.448 1.00 92.25 360 PHE A C 1
ATOM 2875 O O . PHE A 1 360 ? 16.115 -15.342 -4.273 1.00 92.25 360 PHE A O 1
ATOM 2882 N N . ILE A 1 361 ? 15.899 -13.528 -5.596 1.00 93.31 361 ILE A N 1
ATOM 2883 C CA . ILE A 1 361 ? 15.437 -14.241 -6.772 1.00 93.31 361 ILE A CA 1
ATOM 2884 C C . ILE A 1 361 ? 16.621 -14.487 -7.698 1.00 93.31 361 ILE A C 1
ATOM 2886 O O . ILE A 1 361 ? 17.378 -13.561 -8.004 1.00 93.31 361 ILE A O 1
ATOM 2890 N N . ASP A 1 362 ? 16.758 -15.723 -8.174 1.00 91.38 362 ASP A N 1
ATOM 2891 C CA . ASP A 1 362 ? 17.588 -16.059 -9.329 1.00 91.38 362 ASP A CA 1
ATOM 2892 C C . ASP A 1 362 ? 19.093 -15.762 -9.169 1.00 91.38 362 ASP A C 1
ATOM 2894 O O . ASP A 1 362 ? 19.782 -15.443 -10.142 1.00 91.38 362 ASP A O 1
ATOM 2898 N N . GLN A 1 363 ? 19.612 -15.943 -7.943 1.00 86.25 363 GLN A N 1
ATOM 2899 C CA . GLN A 1 363 ? 21.002 -15.653 -7.543 1.00 86.25 363 GLN A CA 1
ATOM 2900 C C . GLN A 1 363 ? 22.072 -16.235 -8.467 1.00 86.25 363 GLN A C 1
ATOM 2902 O O . GLN A 1 363 ? 23.020 -15.533 -8.800 1.00 86.25 363 GLN A O 1
ATOM 2907 N N . ASN A 1 364 ? 21.893 -17.484 -8.894 1.00 81.44 364 ASN A N 1
ATOM 2908 C CA . ASN A 1 364 ? 22.883 -18.232 -9.675 1.00 81.44 364 ASN A CA 1
ATOM 2909 C C . ASN A 1 364 ? 22.389 -18.509 -11.101 1.00 81.44 364 ASN A C 1
ATOM 2911 O O . ASN A 1 364 ? 22.716 -19.534 -11.699 1.00 81.44 364 ASN A O 1
ATOM 2915 N N . THR A 1 365 ? 21.522 -17.643 -11.628 1.00 83.06 365 THR A N 1
ATOM 2916 C CA . THR A 1 365 ? 20.962 -17.815 -12.972 1.00 83.06 365 THR A CA 1
ATOM 2917 C C . THR A 1 365 ? 21.635 -16.876 -13.974 1.00 83.06 365 THR A C 1
ATOM 2919 O O . THR A 1 365 ? 21.952 -15.738 -13.625 1.00 83.06 365 THR A O 1
ATOM 2922 N N . PRO A 1 366 ? 21.761 -17.265 -15.258 1.00 80.81 366 PRO A N 1
ATOM 2923 C CA . PRO A 1 366 ? 22.323 -16.390 -16.292 1.00 80.81 366 PRO A CA 1
ATOM 2924 C C . PRO A 1 366 ? 21.532 -15.093 -16.520 1.00 80.81 366 PRO A C 1
ATOM 2926 O O . PRO A 1 366 ? 22.072 -14.119 -17.038 1.00 80.81 366 PRO A O 1
ATOM 2929 N N . THR A 1 367 ? 20.246 -15.070 -16.154 1.00 81.69 367 THR A N 1
ATOM 2930 C CA . THR A 1 367 ? 19.386 -13.883 -16.275 1.00 81.69 367 THR A CA 1
ATOM 2931 C C . THR A 1 367 ? 19.753 -12.801 -15.259 1.00 81.69 367 THR A C 1
ATOM 2933 O O . THR A 1 367 ? 19.585 -11.613 -15.533 1.00 81.69 367 THR A O 1
ATOM 2936 N N . GLY A 1 368 ? 20.322 -13.212 -14.128 1.00 86.00 368 GLY A N 1
ATOM 2937 C CA . GLY A 1 368 ? 20.830 -12.354 -13.073 1.00 86.00 368 GLY A CA 1
ATOM 2938 C C . GLY A 1 368 ? 19.818 -11.976 -11.993 1.00 86.00 368 GLY A C 1
ATOM 2939 O O . GLY A 1 368 ? 18.611 -11.950 -12.241 1.00 86.00 368 GLY A O 1
ATOM 2940 N N . PRO A 1 369 ? 20.318 -11.668 -10.785 1.00 92.56 369 PRO A N 1
ATOM 2941 C CA . PRO A 1 369 ? 19.504 -11.618 -9.580 1.00 92.56 369 PRO A CA 1
ATOM 2942 C C . PRO A 1 369 ? 18.714 -10.329 -9.406 1.00 92.56 369 PRO A C 1
ATOM 2944 O O . PRO A 1 369 ? 19.125 -9.243 -9.831 1.00 92.56 369 PRO A O 1
ATOM 2947 N N . PHE A 1 370 ? 17.610 -10.426 -8.679 1.00 94.12 370 PHE A N 1
ATOM 2948 C CA . PHE A 1 370 ? 16.903 -9.282 -8.111 1.00 94.12 370 PHE A CA 1
ATOM 2949 C C . PHE A 1 370 ? 16.357 -9.635 -6.728 1.00 94.12 370 PHE A C 1
ATOM 2951 O O . PHE A 1 370 ? 16.386 -10.797 -6.325 1.00 94.12 370 PHE A O 1
ATOM 2958 N N . THR A 1 371 ? 15.892 -8.635 -5.985 1.00 93.62 371 THR A N 1
ATOM 2959 C CA . THR A 1 371 ? 15.336 -8.849 -4.644 1.00 93.62 371 THR A CA 1
ATOM 2960 C C . THR A 1 371 ? 13.882 -8.414 -4.561 1.00 93.62 371 THR A C 1
ATOM 2962 O O . THR A 1 371 ? 13.462 -7.493 -5.261 1.00 93.62 371 THR A O 1
ATOM 2965 N N . ILE A 1 372 ? 13.116 -9.071 -3.694 1.00 94.31 372 ILE A N 1
ATOM 2966 C CA . ILE A 1 372 ? 11.789 -8.622 -3.266 1.00 94.31 372 ILE A CA 1
ATOM 2967 C C . ILE A 1 372 ? 11.864 -8.355 -1.769 1.00 94.31 372 ILE A C 1
ATOM 2969 O O . ILE A 1 372 ? 12.194 -9.246 -0.985 1.00 94.31 372 ILE A O 1
ATOM 2973 N N . ASP A 1 373 ? 11.553 -7.126 -1.392 1.00 90.88 373 ASP A N 1
ATOM 2974 C CA . ASP A 1 373 ? 11.399 -6.708 -0.012 1.00 90.88 373 ASP A CA 1
ATOM 2975 C C . ASP A 1 373 ? 9.925 -6.840 0.363 1.00 90.88 373 ASP A C 1
ATOM 2977 O O . ASP A 1 373 ? 9.113 -5.995 -0.008 1.00 90.88 373 ASP A O 1
ATOM 2981 N N . LEU A 1 374 ? 9.567 -7.889 1.105 1.00 89.44 374 LEU A N 1
ATOM 2982 C CA . LEU A 1 374 ? 8.227 -8.021 1.677 1.00 89.44 374 LEU A CA 1
ATOM 2983 C C . LEU A 1 374 ? 8.177 -7.306 3.024 1.00 89.44 374 LEU A C 1
ATOM 2985 O O . LEU A 1 374 ? 8.687 -7.800 4.037 1.00 89.44 374 LEU A O 1
ATOM 2989 N N . ILE A 1 375 ? 7.558 -6.133 3.023 1.00 83.00 375 ILE A N 1
ATOM 2990 C CA . ILE A 1 375 ? 7.415 -5.274 4.192 1.00 83.00 375 ILE A CA 1
ATOM 2991 C C . ILE A 1 375 ? 6.089 -5.608 4.867 1.00 83.00 375 ILE A C 1
ATOM 2993 O O . ILE A 1 375 ? 5.019 -5.486 4.269 1.00 83.00 375 ILE A O 1
ATOM 2997 N N . THR A 1 376 ? 6.162 -6.038 6.122 1.00 76.38 376 THR A N 1
ATOM 2998 C CA . THR A 1 376 ? 4.986 -6.430 6.897 1.00 76.38 376 THR A CA 1
ATOM 2999 C C . THR A 1 376 ? 4.240 -5.203 7.440 1.00 76.38 376 THR A C 1
ATOM 3001 O O . THR A 1 376 ? 4.880 -4.238 7.864 1.00 76.38 376 THR A O 1
ATOM 3004 N N . PRO A 1 377 ? 2.897 -5.236 7.505 1.00 68.62 377 PRO A N 1
ATOM 3005 C CA . PRO A 1 377 ? 2.073 -4.063 7.804 1.00 68.62 377 PRO A CA 1
ATOM 3006 C C . PRO A 1 377 ? 2.242 -3.522 9.236 1.00 68.62 377 PRO A C 1
ATOM 3008 O O . PRO A 1 377 ? 2.105 -2.325 9.458 1.00 68.62 377 PRO A O 1
ATOM 3011 N N . HIS A 1 378 ? 2.618 -4.369 10.204 1.00 61.88 378 HIS A N 1
ATOM 3012 C CA . HIS A 1 378 ? 2.844 -3.966 11.603 1.00 61.88 378 HIS A CA 1
ATOM 3013 C C . HIS A 1 378 ? 4.137 -3.167 11.811 1.00 61.88 378 HIS A C 1
ATOM 3015 O O . HIS A 1 378 ? 4.386 -2.622 12.883 1.00 61.88 378 HIS A O 1
ATOM 3021 N N . ILE A 1 379 ? 4.992 -3.090 10.795 1.00 59.69 379 ILE A N 1
ATOM 3022 C CA . ILE A 1 379 ? 6.256 -2.386 10.911 1.00 59.69 379 ILE A CA 1
ATOM 3023 C C . ILE A 1 379 ? 6.015 -0.974 10.441 1.00 59.69 379 ILE A C 1
ATOM 3025 O O . ILE A 1 379 ? 6.078 -0.651 9.253 1.00 59.69 379 ILE A O 1
ATOM 3029 N N . GLY A 1 380 ? 5.708 -0.139 11.431 1.00 50.59 380 GLY A N 1
ATOM 3030 C CA . GLY A 1 380 ? 5.575 1.295 11.288 1.00 50.59 380 GLY A CA 1
ATOM 3031 C C . GLY A 1 380 ? 6.843 1.905 10.711 1.00 50.59 380 GLY A C 1
ATOM 3032 O O . GLY A 1 380 ? 7.747 2.288 11.445 1.00 50.59 380 GLY A O 1
ATOM 3033 N N . VAL A 1 381 ? 6.890 1.957 9.382 1.00 51.19 381 VAL A N 1
ATOM 3034 C CA . VAL A 1 381 ? 7.267 3.078 8.515 1.00 51.19 381 VAL A CA 1
ATOM 3035 C C . VAL A 1 381 ? 8.578 3.822 8.815 1.00 51.19 381 VAL A C 1
ATOM 3037 O O . VAL A 1 381 ? 8.859 4.852 8.213 1.00 51.19 381 VAL A O 1
ATOM 3040 N N . HIS A 1 382 ? 9.470 3.294 9.648 1.00 42.12 382 HIS A N 1
ATOM 3041 C CA . HIS A 1 382 ? 10.650 4.024 10.115 1.00 42.12 382 HIS A CA 1
ATOM 3042 C C . HIS A 1 382 ? 11.638 4.420 9.014 1.00 42.12 382 HIS A C 1
ATOM 3044 O O . HIS A 1 382 ? 12.332 5.430 9.144 1.00 42.12 382 HIS A O 1
ATOM 3050 N N . LYS A 1 383 ? 11.666 3.657 7.918 1.00 45.50 383 LYS A N 1
ATOM 3051 C CA . LYS A 1 383 ? 12.465 3.946 6.719 1.00 45.50 383 LYS A CA 1
ATOM 3052 C C . LYS A 1 383 ? 11.628 4.448 5.533 1.00 45.50 383 LYS A C 1
ATOM 3054 O O . LYS A 1 383 ? 12.193 4.919 4.552 1.00 45.50 383 LYS A O 1
ATOM 3059 N N . TYR A 1 384 ? 10.298 4.350 5.629 1.00 44.56 384 TYR A N 1
ATOM 3060 C CA . TYR A 1 384 ? 9.356 4.567 4.526 1.00 44.56 384 TYR A CA 1
ATOM 3061 C C . TYR A 1 384 ? 8.361 5.723 4.769 1.00 44.56 384 TYR A C 1
ATOM 3063 O O . TYR A 1 384 ? 7.624 6.096 3.866 1.00 44.56 384 TYR A O 1
ATOM 3071 N N . GLU A 1 385 ? 8.316 6.340 5.945 1.00 49.28 385 GLU A N 1
ATOM 3072 C CA . GLU A 1 385 ? 7.583 7.602 6.133 1.00 49.28 385 GLU A CA 1
ATOM 3073 C C . GLU A 1 385 ? 8.440 8.787 5.699 1.00 49.28 385 GLU A C 1
ATOM 3075 O O . GLU A 1 385 ? 7.922 9.812 5.266 1.00 49.28 385 GLU A O 1
ATOM 3080 N N . ARG A 1 386 ? 9.768 8.630 5.753 1.00 59.47 386 ARG A N 1
ATOM 3081 C CA . ARG A 1 386 ? 10.679 9.577 5.124 1.00 59.47 386 ARG A CA 1
ATOM 3082 C C . ARG A 1 386 ? 10.806 9.221 3.660 1.00 59.47 386 ARG A C 1
ATOM 3084 O O . ARG A 1 386 ? 11.427 8.233 3.270 1.00 59.47 386 ARG A O 1
ATOM 3091 N N . ILE A 1 387 ? 10.152 10.023 2.845 1.00 72.38 387 ILE A N 1
ATOM 3092 C CA . ILE A 1 387 ? 10.390 10.024 1.417 1.00 72.38 387 ILE A CA 1
ATOM 3093 C C . ILE A 1 387 ? 11.582 10.934 1.219 1.00 72.38 387 ILE A C 1
ATOM 3095 O O . ILE A 1 387 ? 11.479 12.141 1.377 1.00 72.38 387 ILE A O 1
ATOM 3099 N N . ASP A 1 388 ? 12.730 10.324 0.949 1.00 78.81 388 ASP A N 1
ATOM 3100 C CA . ASP A 1 388 ? 13.979 11.073 0.811 1.00 78.81 388 ASP A CA 1
ATOM 3101 C C . ASP A 1 388 ? 13.979 11.942 -0.448 1.00 78.81 388 ASP A C 1
ATOM 3103 O O . ASP A 1 388 ? 14.510 13.050 -0.436 1.00 78.81 388 ASP A O 1
ATOM 3107 N N . PHE A 1 389 ? 13.371 11.436 -1.526 1.00 87.19 389 PHE A N 1
ATOM 3108 C CA . PHE A 1 389 ? 13.328 12.076 -2.839 1.00 87.19 389 PHE A CA 1
ATOM 3109 C C . PHE A 1 389 ? 11.898 12.103 -3.374 1.00 87.19 389 PHE A C 1
ATOM 3111 O O . PHE A 1 389 ? 11.186 11.105 -3.240 1.00 87.19 389 PHE A O 1
ATOM 3118 N N . ASP A 1 390 ? 11.510 13.181 -4.053 1.00 88.44 390 ASP A N 1
ATOM 3119 C CA . ASP A 1 390 ? 10.226 13.302 -4.769 1.00 88.44 390 ASP A CA 1
ATOM 3120 C C . ASP A 1 390 ? 9.951 12.092 -5.676 1.00 88.44 390 ASP A C 1
ATOM 3122 O O . ASP A 1 390 ? 8.873 11.502 -5.656 1.00 88.44 390 ASP A O 1
ATOM 3126 N N . VAL A 1 391 ? 10.979 11.635 -6.386 1.00 91.69 391 VAL A N 1
ATOM 3127 C CA . VAL A 1 391 ? 10.920 10.493 -7.305 1.00 91.69 391 VAL A CA 1
ATOM 3128 C C . VAL A 1 391 ? 10.733 9.126 -6.630 1.00 91.69 391 VAL A C 1
ATOM 3130 O O . VAL A 1 391 ? 10.480 8.141 -7.317 1.00 91.69 391 VAL A O 1
ATOM 3133 N N . ASN A 1 392 ? 10.825 9.046 -5.297 1.00 89.19 392 ASN A N 1
ATOM 3134 C CA . ASN A 1 392 ? 10.533 7.840 -4.503 1.00 89.19 392 ASN A CA 1
ATOM 3135 C C . ASN A 1 392 ? 9.133 7.864 -3.871 1.00 89.19 392 ASN A C 1
ATOM 3137 O O . ASN A 1 392 ? 8.786 6.959 -3.102 1.00 89.19 392 ASN A O 1
ATOM 3141 N N . ASN A 1 393 ? 8.349 8.904 -4.156 1.00 87.94 393 ASN A N 1
ATOM 3142 C CA . ASN A 1 393 ? 6.998 9.071 -3.636 1.00 87.94 393 ASN A CA 1
ATOM 3143 C C . ASN A 1 393 ? 5.966 8.177 -4.356 1.00 87.94 393 ASN A C 1
ATOM 3145 O O . ASN A 1 393 ? 4.850 8.021 -3.875 1.00 87.94 393 ASN A O 1
ATOM 3149 N N . LEU A 1 394 ? 6.319 7.583 -5.498 1.00 92.38 394 LEU A N 1
ATOM 3150 C CA . LEU A 1 394 ? 5.366 6.880 -6.357 1.00 92.38 394 LEU A CA 1
ATOM 3151 C C . LEU A 1 394 ? 5.132 5.420 -5.945 1.00 92.38 394 LEU A C 1
ATOM 3153 O O . LEU A 1 394 ? 6.042 4.745 -5.452 1.00 92.38 394 LEU A O 1
ATOM 3157 N N . TYR A 1 395 ? 3.916 4.936 -6.201 1.00 93.62 395 TYR A N 1
ATOM 3158 C CA . TYR A 1 395 ? 3.531 3.534 -6.058 1.00 93.62 395 TYR A CA 1
ATOM 3159 C C . TYR A 1 395 ? 2.504 3.090 -7.096 1.00 93.62 395 TYR A C 1
ATOM 3161 O O . TYR A 1 395 ? 1.879 3.918 -7.760 1.00 93.62 395 TYR A O 1
ATOM 3169 N N . VAL A 1 396 ? 2.329 1.776 -7.210 1.00 95.75 396 VAL A N 1
ATOM 3170 C CA . VAL A 1 396 ? 1.248 1.146 -7.976 1.00 95.75 396 VAL A CA 1
ATOM 3171 C C . VAL A 1 396 ? 0.530 0.103 -7.123 1.00 95.75 396 VAL A C 1
ATOM 3173 O O . VAL A 1 396 ? 1.129 -0.508 -6.232 1.00 95.75 396 VAL A O 1
ATOM 3176 N N . ASP A 1 397 ? -0.753 -0.091 -7.396 1.00 93.69 397 ASP A N 1
ATOM 3177 C CA . ASP A 1 397 ? -1.641 -1.011 -6.696 1.00 93.69 397 ASP A CA 1
ATOM 3178 C C . ASP A 1 397 ? -2.633 -1.680 -7.659 1.00 93.69 397 ASP A C 1
ATOM 3180 O O . ASP A 1 397 ? -2.774 -1.318 -8.831 1.00 93.69 397 ASP A O 1
ATOM 3184 N N . LYS A 1 398 ? -3.274 -2.740 -7.171 1.00 94.56 398 LYS A N 1
ATOM 3185 C CA . LYS A 1 398 ? -4.093 -3.647 -7.971 1.00 94.56 398 LYS A CA 1
ATOM 3186 C C . LYS A 1 398 ? -5.242 -2.915 -8.671 1.00 94.56 398 LYS A C 1
ATOM 3188 O O . LYS A 1 398 ? -5.982 -2.153 -8.065 1.00 94.56 398 LYS A O 1
ATOM 3193 N N . ASN A 1 399 ? -5.427 -3.209 -9.956 1.00 94.06 399 ASN A N 1
ATOM 3194 C CA . ASN A 1 399 ? -6.468 -2.691 -10.852 1.00 94.06 399 ASN A CA 1
ATOM 3195 C C . ASN A 1 399 ? -6.440 -1.182 -11.144 1.00 94.06 399 ASN A C 1
ATOM 3197 O O . ASN A 1 399 ? -7.283 -0.691 -11.898 1.00 94.06 399 ASN A O 1
ATOM 3201 N N . HIS A 1 400 ? -5.432 -0.453 -10.671 1.00 92.94 400 HIS A N 1
ATOM 3202 C CA . HIS A 1 400 ? -5.168 0.918 -11.097 1.00 92.94 400 HIS A CA 1
ATOM 3203 C C . HIS A 1 400 ? -4.247 0.919 -12.326 1.00 92.94 400 HIS A C 1
ATOM 3205 O O . HIS A 1 400 ? -3.071 1.257 -12.264 1.00 92.94 400 HIS A O 1
ATOM 3211 N N . THR A 1 401 ? -4.785 0.520 -13.481 1.00 92.06 401 THR A N 1
ATOM 3212 C CA . THR A 1 401 ? -3.997 0.227 -14.699 1.00 92.06 401 THR A CA 1
ATOM 3213 C C . THR A 1 401 ? -3.433 1.445 -15.431 1.00 92.06 401 THR A C 1
ATOM 3215 O O . THR A 1 401 ? -2.579 1.292 -16.299 1.00 92.06 401 THR A O 1
ATOM 3218 N N . LYS A 1 402 ? -3.879 2.656 -15.078 1.00 91.75 402 LYS A N 1
ATOM 3219 C CA . LYS A 1 402 ? -3.452 3.925 -15.697 1.00 91.75 402 LYS A CA 1
ATOM 3220 C C . LYS A 1 402 ? -3.012 4.988 -14.689 1.00 91.75 402 LYS A C 1
ATOM 3222 O O . LYS A 1 402 ? -2.819 6.139 -15.062 1.00 91.75 402 LYS A O 1
ATOM 3227 N N . HIS A 1 403 ? -2.893 4.631 -13.411 1.00 90.12 403 HIS A N 1
ATOM 3228 C CA . HIS A 1 403 ? -2.658 5.600 -12.345 1.00 90.12 403 HIS A CA 1
ATOM 3229 C C . HIS A 1 403 ? -1.391 5.263 -11.564 1.00 90.12 403 HIS A C 1
ATOM 3231 O O . HIS A 1 403 ? -1.045 4.099 -11.382 1.00 90.12 403 HIS A O 1
ATOM 3237 N N . LEU A 1 404 ? -0.721 6.310 -11.092 1.00 93.12 404 LEU A N 1
ATOM 3238 C CA . LEU A 1 404 ? 0.346 6.226 -10.105 1.00 93.12 404 LEU A CA 1
ATOM 3239 C C . LEU A 1 404 ? -0.187 6.804 -8.799 1.00 93.12 404 LEU A C 1
ATOM 3241 O O . LEU A 1 404 ? -0.726 7.911 -8.782 1.00 93.12 404 LEU A O 1
ATOM 3245 N N . GLY A 1 405 ? -0.022 6.063 -7.712 1.00 89.50 405 GLY A N 1
ATOM 3246 C CA . GLY A 1 405 ? -0.279 6.569 -6.375 1.00 89.50 405 GLY A CA 1
ATOM 3247 C C . GLY A 1 405 ? 0.901 7.386 -5.847 1.00 89.50 405 GLY A C 1
ATOM 3248 O O . GLY A 1 405 ? 2.048 7.163 -6.238 1.00 89.50 405 GLY A O 1
ATOM 3249 N N . MET A 1 406 ? 0.629 8.314 -4.926 1.00 86.44 406 MET A N 1
ATOM 3250 C CA . MET A 1 406 ? 1.647 9.059 -4.173 1.00 86.44 406 MET A CA 1
ATOM 3251 C C . MET A 1 406 ? 1.544 8.735 -2.682 1.00 86.44 406 MET A C 1
ATOM 3253 O O . MET A 1 406 ? 0.455 8.755 -2.112 1.00 86.44 406 MET A O 1
ATOM 3257 N N . ARG A 1 407 ? 2.672 8.406 -2.048 1.00 81.69 407 ARG A N 1
ATOM 3258 C CA . ARG A 1 407 ? 2.751 8.023 -0.625 1.00 81.69 407 ARG A CA 1
ATOM 3259 C C . ARG A 1 407 ? 2.465 9.191 0.314 1.00 81.69 407 ARG A C 1
ATOM 3261 O O . ARG A 1 407 ? 1.913 8.983 1.387 1.00 81.69 407 ARG A O 1
ATOM 3268 N N . ILE A 1 408 ? 2.869 10.392 -0.080 1.00 76.31 408 ILE A N 1
ATOM 3269 C CA . ILE A 1 408 ? 2.530 11.652 0.579 1.00 76.31 408 ILE A CA 1
ATOM 3270 C C . ILE A 1 408 ? 1.989 12.617 -0.464 1.00 76.31 408 ILE A C 1
ATOM 3272 O O . ILE A 1 408 ? 2.430 12.622 -1.621 1.00 76.31 408 ILE A O 1
ATOM 3276 N N . ASP A 1 409 ? 1.079 13.472 -0.028 1.00 73.50 409 ASP A N 1
ATOM 3277 C CA . ASP A 1 409 ? 0.645 14.589 -0.841 1.00 73.50 409 ASP A CA 1
ATOM 3278 C C . ASP A 1 409 ? 1.666 15.734 -0.739 1.00 73.50 409 ASP A C 1
ATOM 3280 O O . ASP A 1 409 ? 1.681 16.492 0.230 1.00 73.50 409 ASP A O 1
ATOM 3284 N N . ILE A 1 410 ? 2.553 15.830 -1.734 1.00 74.31 410 ILE A N 1
ATOM 3285 C CA . ILE A 1 410 ? 3.489 16.956 -1.884 1.00 74.31 410 ILE A CA 1
ATOM 3286 C C . ILE A 1 410 ? 2.952 18.058 -2.804 1.00 74.31 410 ILE A C 1
ATOM 3288 O O . ILE A 1 410 ? 3.720 18.922 -3.220 1.00 74.31 410 ILE A O 1
ATOM 3292 N N . THR A 1 411 ? 1.661 18.052 -3.151 1.00 72.06 411 THR A N 1
ATOM 3293 C CA . THR A 1 411 ? 1.067 19.104 -3.996 1.00 72.06 411 THR A CA 1
ATOM 3294 C C . THR A 1 411 ? 0.739 20.372 -3.201 1.00 72.06 411 THR A C 1
ATOM 3296 O O . THR A 1 411 ? 0.697 21.467 -3.768 1.00 72.06 411 THR A O 1
ATOM 3299 N N . TYR A 1 412 ? 0.625 20.259 -1.875 1.00 70.12 412 TYR A N 1
ATOM 3300 C CA . TYR A 1 412 ? 0.437 21.389 -0.970 1.00 70.12 412 TYR A CA 1
ATOM 3301 C C . TYR A 1 412 ? 1.745 22.125 -0.657 1.00 70.12 412 TYR A C 1
ATOM 3303 O O . TYR A 1 412 ? 2.841 21.551 -0.631 1.00 70.12 412 TYR A O 1
ATOM 3311 N N . ALA A 1 413 ? 1.624 23.426 -0.381 1.00 61.69 413 ALA A N 1
ATOM 3312 C CA . ALA A 1 413 ? 2.721 24.220 0.156 1.00 61.69 413 ALA A CA 1
ATOM 3313 C C . ALA A 1 413 ? 3.206 23.622 1.496 1.00 61.69 413 ALA A C 1
ATOM 3315 O O . ALA A 1 413 ? 2.380 23.165 2.288 1.00 61.69 413 ALA A O 1
ATOM 3316 N N . PRO A 1 414 ? 4.519 23.625 1.787 1.00 64.06 414 PRO A N 1
ATOM 3317 C CA . PRO A 1 414 ? 5.606 24.278 1.045 1.00 64.06 414 PRO A CA 1
ATOM 3318 C C . PRO A 1 414 ? 6.245 23.452 -0.095 1.00 64.06 414 PRO A C 1
ATOM 3320 O O . PRO A 1 414 ? 7.188 23.939 -0.710 1.00 64.06 414 PRO A O 1
ATOM 3323 N N . TYR A 1 415 ? 5.786 22.227 -0.378 1.00 70.50 415 TYR A N 1
ATOM 3324 C CA . TYR A 1 415 ? 6.436 21.325 -1.345 1.00 70.50 415 TYR A CA 1
ATOM 3325 C C . TYR A 1 415 ? 6.000 21.582 -2.790 1.00 70.50 415 TYR A C 1
ATOM 3327 O O . TYR A 1 415 ? 6.850 21.621 -3.670 1.00 70.50 415 TYR A O 1
ATOM 3335 N N . SER A 1 416 ? 4.690 21.747 -3.009 1.00 75.88 416 SER A N 1
ATOM 3336 C CA . SER A 1 416 ? 3.995 21.906 -4.298 1.00 75.88 416 SER A CA 1
ATOM 3337 C C . SER A 1 416 ? 4.743 21.379 -5.538 1.00 75.88 416 SER A C 1
ATOM 3339 O O . SER A 1 416 ? 5.207 22.133 -6.395 1.00 75.88 416 SER A O 1
ATOM 3341 N N . ILE A 1 417 ? 4.849 20.049 -5.639 1.00 84.00 417 ILE A N 1
ATOM 3342 C CA . ILE A 1 417 ? 5.312 19.334 -6.838 1.00 84.00 417 ILE A CA 1
ATOM 3343 C C . ILE A 1 417 ? 4.155 18.493 -7.385 1.00 84.00 417 ILE A C 1
ATOM 3345 O O . ILE A 1 417 ? 3.614 17.646 -6.678 1.00 84.00 417 ILE A O 1
ATOM 3349 N N . THR A 1 418 ? 3.799 18.687 -8.659 1.00 88.94 418 THR A N 1
ATOM 3350 C CA . THR A 1 418 ? 2.764 17.879 -9.328 1.00 88.94 418 THR A CA 1
ATOM 3351 C C . THR A 1 418 ? 3.295 16.512 -9.770 1.00 88.94 418 THR A C 1
ATOM 3353 O O . THR A 1 418 ? 4.498 16.335 -9.982 1.00 88.94 418 THR A O 1
ATOM 3356 N N . LEU A 1 419 ? 2.403 15.540 -9.981 1.00 90.75 419 LEU A N 1
ATOM 3357 C CA . LEU A 1 419 ? 2.774 14.207 -10.468 1.00 90.75 419 LEU A CA 1
ATOM 3358 C C . LEU A 1 419 ? 3.522 14.270 -11.811 1.00 90.75 419 LEU A C 1
ATOM 3360 O O . LEU A 1 419 ? 4.531 13.591 -11.993 1.00 90.75 419 LEU A O 1
ATOM 3364 N N . GLU A 1 420 ? 3.085 15.129 -12.732 1.00 91.62 420 GLU A N 1
ATOM 3365 C CA . GLU A 1 420 ? 3.717 15.320 -14.042 1.00 91.62 420 GLU A CA 1
ATOM 3366 C C . GLU A 1 420 ? 5.156 15.810 -13.886 1.00 91.62 420 GLU A C 1
ATOM 3368 O O . GLU A 1 420 ? 6.043 15.398 -14.637 1.00 91.62 420 GLU A O 1
ATOM 3373 N N . LYS A 1 421 ? 5.405 16.659 -12.881 1.00 92.00 421 LYS A N 1
ATOM 3374 C CA . LYS A 1 421 ? 6.745 17.145 -12.568 1.00 92.00 421 LYS A CA 1
ATOM 3375 C C . LYS A 1 421 ? 7.630 16.043 -11.994 1.00 92.00 421 LYS A C 1
ATOM 3377 O O . LYS A 1 421 ? 8.794 15.964 -12.386 1.00 92.00 421 LYS A O 1
ATOM 3382 N N . ILE A 1 422 ? 7.093 15.176 -11.132 1.00 93.44 422 ILE A N 1
ATOM 3383 C CA . ILE A 1 422 ? 7.814 13.994 -10.633 1.00 93.44 422 ILE A CA 1
ATOM 3384 C C . ILE A 1 422 ? 8.162 13.066 -11.805 1.00 93.44 422 ILE A C 1
ATOM 3386 O O . ILE A 1 422 ? 9.306 12.632 -11.927 1.00 93.44 422 ILE A O 1
ATOM 3390 N N . VAL A 1 423 ? 7.220 12.810 -12.719 1.00 95.00 423 VAL A N 1
ATOM 3391 C CA . VAL A 1 423 ? 7.451 11.992 -13.923 1.00 95.00 423 VAL A CA 1
ATOM 3392 C C . VAL A 1 423 ? 8.510 12.620 -14.839 1.00 95.00 423 VAL A C 1
ATOM 3394 O O . VAL A 1 423 ? 9.405 11.916 -15.312 1.00 95.00 423 VAL A O 1
ATOM 3397 N N . ASP A 1 424 ? 8.470 13.939 -15.061 1.00 94.75 424 ASP A N 1
ATOM 3398 C CA . ASP A 1 424 ? 9.502 14.673 -15.813 1.00 94.75 424 ASP A CA 1
ATOM 3399 C C . ASP A 1 424 ? 10.879 14.558 -15.148 1.00 94.75 424 ASP A C 1
ATOM 3401 O O . ASP A 1 424 ? 11.887 14.322 -15.817 1.00 94.75 424 ASP A O 1
ATOM 3405 N N . ASN A 1 425 ? 10.927 14.697 -13.822 1.00 95.19 425 ASN A N 1
ATOM 3406 C CA . ASN A 1 425 ? 12.141 14.537 -13.033 1.00 95.19 425 ASN A CA 1
ATOM 3407 C C . ASN A 1 425 ? 12.709 13.125 -13.172 1.00 95.19 425 ASN A C 1
ATOM 3409 O O . ASN A 1 425 ? 13.894 12.989 -13.468 1.00 95.19 425 ASN A O 1
ATOM 3413 N N . ILE A 1 426 ? 11.871 12.090 -13.086 1.00 96.44 426 ILE A N 1
ATOM 3414 C CA . ILE A 1 426 ? 12.291 10.706 -13.312 1.00 96.44 426 ILE A CA 1
ATOM 3415 C C . ILE A 1 426 ? 12.883 10.541 -14.707 1.00 96.44 426 ILE A C 1
ATOM 3417 O O . ILE A 1 426 ? 14.028 10.111 -14.824 1.00 96.44 426 ILE A O 1
ATOM 3421 N N . ARG A 1 427 ? 12.156 10.944 -15.758 1.00 95.06 427 ARG A N 1
ATOM 3422 C CA . ARG A 1 427 ? 12.607 10.823 -17.158 1.00 95.06 427 ARG A CA 1
ATOM 3423 C C . ARG A 1 427 ? 13.930 11.553 -17.415 1.00 95.06 427 ARG A C 1
ATOM 3425 O O . ARG A 1 427 ? 14.755 11.069 -18.184 1.00 95.06 427 ARG A O 1
ATOM 3432 N N . LYS A 1 428 ? 14.162 12.685 -16.744 1.00 95.69 428 LYS A N 1
ATOM 3433 C CA . LYS A 1 428 ? 15.400 13.482 -16.841 1.00 95.69 428 LYS A CA 1
ATOM 3434 C C . LYS A 1 428 ? 16.482 13.080 -15.836 1.00 95.69 428 LYS A C 1
ATOM 3436 O O . LYS A 1 428 ? 17.511 13.747 -15.781 1.00 95.69 428 LYS A O 1
ATOM 3441 N N . LYS A 1 429 ? 16.261 12.031 -15.034 1.00 96.19 429 LYS A N 1
ATOM 3442 C CA . LYS A 1 429 ? 17.125 11.633 -13.913 1.00 96.19 429 LYS A CA 1
ATOM 3443 C C . LYS A 1 429 ? 17.468 12.801 -12.983 1.00 96.19 429 LYS A C 1
ATOM 3445 O O . LYS A 1 429 ? 18.618 12.998 -12.604 1.00 96.19 429 LYS A O 1
ATOM 3450 N N . ARG A 1 430 ? 16.471 13.589 -12.598 1.00 95.75 430 ARG A N 1
ATOM 3451 C CA . ARG A 1 430 ? 16.595 14.645 -11.588 1.00 95.75 430 ARG A CA 1
ATOM 3452 C C . ARG A 1 430 ? 15.767 14.301 -10.361 1.00 95.75 430 ARG A C 1
ATOM 3454 O O . ARG A 1 430 ? 14.800 13.557 -10.478 1.00 95.75 430 ARG A O 1
ATOM 3461 N N . PHE A 1 431 ? 16.117 14.853 -9.209 1.00 92.50 431 PHE A N 1
ATOM 3462 C CA . PHE A 1 431 ? 15.312 14.702 -7.999 1.00 92.50 431 PHE A CA 1
ATOM 3463 C C . PHE A 1 431 ? 15.418 15.922 -7.084 1.00 92.50 431 PHE A C 1
ATOM 3465 O O . PHE A 1 431 ? 16.449 16.598 -7.041 1.00 92.50 431 PHE A O 1
ATOM 3472 N N . TYR A 1 432 ? 14.353 16.164 -6.329 1.00 88.31 432 TYR A N 1
ATOM 3473 C CA . TYR A 1 432 ? 14.357 17.047 -5.170 1.00 88.31 432 TYR A CA 1
ATOM 3474 C C . TYR A 1 432 ? 14.670 16.244 -3.915 1.00 88.31 432 TYR A C 1
ATOM 3476 O O . TYR A 1 432 ? 14.192 15.122 -3.743 1.00 88.31 432 TYR A O 1
ATOM 3484 N N . LEU A 1 433 ? 15.455 16.839 -3.023 1.00 85.81 433 LEU A N 1
ATOM 3485 C CA . LEU A 1 433 ? 15.649 16.312 -1.683 1.00 85.81 433 LEU A CA 1
ATOM 3486 C C . LEU A 1 433 ? 14.488 16.773 -0.796 1.00 85.81 433 LEU A C 1
ATOM 3488 O O . LEU A 1 433 ? 14.231 17.971 -0.693 1.00 85.81 433 LEU A O 1
ATOM 3492 N N . LEU A 1 434 ? 13.799 15.813 -0.185 1.00 78.25 434 LEU A N 1
ATOM 3493 C CA . LEU A 1 434 ? 12.628 16.023 0.673 1.00 78.25 434 LEU A CA 1
ATOM 3494 C C . LEU A 1 434 ? 12.913 15.730 2.159 1.00 78.25 434 LEU A C 1
ATOM 3496 O O . LEU A 1 434 ? 12.063 15.974 3.016 1.00 78.25 434 LEU A O 1
ATOM 3500 N N . ALA A 1 435 ? 14.099 15.202 2.477 1.00 70.12 435 ALA A N 1
ATOM 3501 C CA . ALA A 1 435 ? 14.543 14.904 3.836 1.00 70.12 435 ALA A CA 1
ATOM 3502 C C . ALA A 1 435 ? 15.783 15.735 4.210 1.00 70.12 435 ALA A C 1
ATOM 3504 O O . ALA A 1 435 ? 16.710 15.875 3.413 1.00 70.12 435 ALA A O 1
ATOM 3505 N N . GLY A 1 436 ? 15.819 16.265 5.437 1.00 64.12 436 GLY A N 1
ATOM 3506 C CA . GLY A 1 436 ? 16.963 17.035 5.941 1.00 64.12 436 GLY A CA 1
ATOM 3507 C C . GLY A 1 436 ? 18.222 16.177 6.135 1.00 64.12 436 GLY A C 1
ATOM 3508 O O . GLY A 1 436 ? 18.136 15.043 6.605 1.00 64.12 436 GLY A O 1
ATOM 3509 N N . VAL A 1 437 ? 19.396 16.735 5.808 1.00 58.22 437 VAL A N 1
ATOM 3510 C CA . VAL A 1 437 ? 20.725 16.076 5.900 1.00 58.22 437 VAL A CA 1
ATOM 3511 C C . VAL A 1 437 ? 21.409 16.325 7.259 1.00 58.22 437 VAL A C 1
ATOM 3513 O O . VAL A 1 437 ? 22.592 16.050 7.427 1.00 58.22 437 VAL A O 1
ATOM 3516 N N . GLU A 1 438 ? 20.697 16.871 8.247 1.00 55.59 438 GLU A N 1
ATOM 3517 C CA . GLU A 1 438 ? 21.290 17.280 9.528 1.00 55.59 438 GLU A CA 1
ATOM 3518 C C . GLU A 1 438 ? 21.986 16.126 10.274 1.00 55.59 438 GLU A C 1
ATOM 3520 O O . GLU A 1 438 ? 21.630 14.957 10.092 1.00 55.59 438 GLU A O 1
ATOM 3525 N N . ASN A 1 439 ? 22.956 16.484 11.136 1.00 47.28 439 ASN A N 1
ATOM 3526 C CA . ASN A 1 439 ? 23.889 15.636 11.908 1.00 47.28 439 ASN A CA 1
ATOM 3527 C C . ASN A 1 439 ? 23.204 14.644 12.873 1.00 47.28 439 ASN A C 1
ATOM 3529 O O . ASN A 1 439 ? 23.412 14.645 14.083 1.00 47.28 439 ASN A O 1
ATOM 3533 N N . THR A 1 440 ? 22.394 13.757 12.322 1.00 51.56 440 THR A N 1
ATOM 3534 C CA . THR A 1 440 ? 21.726 12.650 12.993 1.00 51.56 440 THR A CA 1
ATOM 3535 C C . THR A 1 440 ? 22.215 11.340 12.370 1.00 51.56 440 THR A C 1
ATOM 3537 O O . THR A 1 440 ? 22.669 11.334 11.222 1.00 51.56 440 THR A O 1
ATOM 3540 N N . PRO A 1 441 ? 22.092 10.190 13.056 1.00 48.59 441 PRO A N 1
ATOM 3541 C CA . PRO A 1 441 ? 22.378 8.880 12.460 1.00 48.59 441 PRO A CA 1
ATOM 3542 C C . PRO A 1 441 ? 21.625 8.625 11.139 1.00 48.59 441 PRO A C 1
ATOM 3544 O O . PRO A 1 441 ? 22.112 7.899 10.279 1.00 48.59 441 PRO A O 1
ATOM 3547 N N . CYS A 1 442 ? 20.467 9.271 10.946 1.00 53.41 442 CYS A N 1
ATOM 3548 C CA . CYS A 1 442 ? 19.691 9.223 9.704 1.00 53.41 442 CYS A CA 1
ATOM 3549 C C . CYS A 1 442 ? 20.318 10.043 8.559 1.00 53.41 442 CYS A C 1
ATOM 3551 O O . CYS A 1 442 ? 20.159 9.671 7.399 1.00 53.41 442 CYS A O 1
ATOM 3553 N N . GLY A 1 443 ? 21.057 11.117 8.861 1.00 64.88 443 GLY A N 1
ATOM 3554 C CA . GLY A 1 443 ? 21.729 11.953 7.860 1.00 64.88 443 GLY A CA 1
ATOM 3555 C C . GLY A 1 443 ? 22.787 11.183 7.064 1.00 64.88 443 GLY A C 1
ATOM 3556 O O . GLY A 1 443 ? 22.850 11.314 5.845 1.00 64.88 443 GLY A O 1
ATOM 3557 N N . LYS A 1 444 ? 23.544 10.286 7.719 1.00 68.81 444 LYS A N 1
ATOM 3558 C CA . LYS A 1 444 ? 24.521 9.407 7.043 1.00 68.81 444 LYS A CA 1
ATOM 3559 C C . LYS A 1 444 ? 23.863 8.501 5.995 1.00 68.81 444 LYS A C 1
ATOM 3561 O O . LYS A 1 444 ? 24.352 8.410 4.875 1.00 68.81 444 LYS A O 1
ATOM 3566 N N . VAL A 1 445 ? 22.711 7.913 6.327 1.00 74.31 445 VAL A N 1
ATOM 3567 C CA . VAL A 1 445 ? 21.943 7.055 5.405 1.00 74.31 445 VAL A CA 1
ATOM 3568 C C . VAL A 1 445 ? 21.441 7.849 4.195 1.00 74.31 445 VAL A C 1
ATOM 3570 O O . VAL A 1 445 ? 21.467 7.349 3.072 1.00 74.31 445 VAL A O 1
ATOM 3573 N N . ILE A 1 446 ? 21.006 9.098 4.394 1.00 78.56 446 ILE A N 1
ATOM 3574 C CA . ILE A 1 446 ? 20.572 9.971 3.294 1.00 78.56 446 ILE A CA 1
ATOM 3575 C C . ILE A 1 446 ? 21.752 10.295 2.367 1.00 78.56 446 ILE A C 1
ATOM 3577 O O . ILE A 1 446 ? 21.595 10.212 1.150 1.00 78.56 446 ILE A O 1
ATOM 3581 N N . VAL A 1 447 ? 22.939 10.588 2.912 1.00 82.06 447 VAL A N 1
ATOM 3582 C CA . VAL A 1 447 ? 24.159 10.829 2.117 1.00 82.06 447 VAL A CA 1
ATOM 3583 C C . VAL A 1 447 ? 24.513 9.610 1.262 1.00 82.06 447 VAL A C 1
ATOM 3585 O O . VAL A 1 447 ? 24.681 9.744 0.052 1.00 82.06 447 VAL A O 1
ATOM 3588 N N . GLU A 1 448 ? 24.520 8.408 1.842 1.00 82.38 448 GLU A N 1
ATOM 3589 C CA . GLU A 1 448 ? 24.773 7.164 1.100 1.00 82.38 448 GLU A CA 1
ATOM 3590 C C . GLU A 1 448 ? 23.758 6.946 -0.036 1.00 82.38 448 GLU A C 1
ATOM 3592 O O . GLU A 1 448 ? 24.113 6.523 -1.142 1.00 82.38 448 GLU A O 1
ATOM 3597 N N . ARG A 1 449 ? 22.480 7.270 0.203 1.00 84.44 449 ARG A N 1
ATOM 3598 C CA . ARG A 1 449 ? 21.426 7.192 -0.820 1.00 84.44 449 ARG A CA 1
ATOM 3599 C C . ARG A 1 449 ? 21.607 8.245 -1.912 1.00 84.44 449 ARG A C 1
ATOM 3601 O O . ARG A 1 449 ? 21.407 7.912 -3.081 1.00 84.44 449 ARG A O 1
ATOM 3608 N N . ILE A 1 450 ? 22.005 9.472 -1.571 1.00 87.50 450 ILE A N 1
ATOM 3609 C CA . ILE A 1 450 ? 22.335 10.526 -2.543 1.00 87.50 450 ILE A CA 1
ATOM 3610 C C . ILE A 1 450 ? 23.513 10.080 -3.414 1.00 87.50 450 ILE A C 1
ATOM 3612 O O . ILE A 1 450 ? 23.428 10.160 -4.640 1.00 87.50 450 ILE A O 1
ATOM 3616 N N . ASP A 1 451 ? 24.577 9.544 -2.817 1.00 87.62 451 ASP A N 1
ATOM 3617 C CA . ASP A 1 451 ? 25.743 9.047 -3.552 1.00 87.62 451 ASP A CA 1
ATOM 3618 C C . ASP A 1 451 ? 25.373 7.887 -4.478 1.00 87.62 451 ASP A C 1
ATOM 3620 O O . ASP A 1 451 ? 25.816 7.834 -5.629 1.00 87.62 451 ASP A O 1
ATOM 3624 N N . LYS A 1 452 ? 24.498 6.981 -4.024 1.00 87.12 452 LYS A N 1
ATOM 3625 C CA . LYS A 1 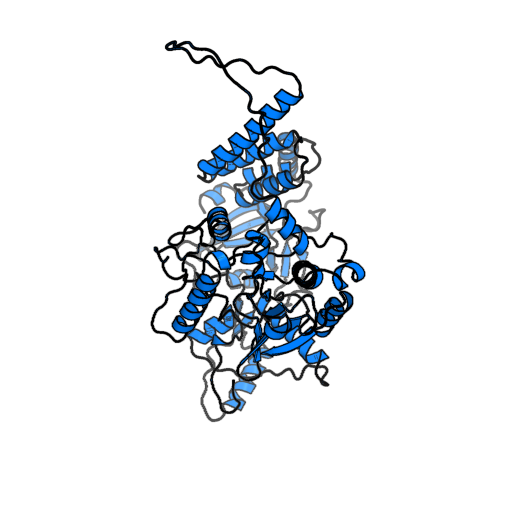452 ? 23.939 5.910 -4.860 1.00 87.12 452 LYS A CA 1
ATOM 3626 C C . LYS A 1 452 ? 23.148 6.468 -6.049 1.00 87.12 452 LYS A C 1
ATOM 3628 O O . LYS A 1 452 ? 23.314 5.973 -7.164 1.00 87.12 452 LYS A O 1
ATOM 3633 N N . MET A 1 453 ? 22.323 7.498 -5.847 1.00 90.06 453 MET A N 1
ATOM 3634 C CA . MET A 1 453 ? 21.588 8.169 -6.928 1.00 90.06 453 MET A CA 1
ATOM 3635 C C . MET A 1 453 ? 22.552 8.836 -7.923 1.00 90.06 453 MET A C 1
ATOM 3637 O O . MET A 1 453 ? 22.452 8.596 -9.128 1.00 90.06 453 MET A O 1
ATOM 3641 N N . LYS A 1 454 ? 23.552 9.582 -7.439 1.00 90.75 454 LYS A N 1
ATOM 3642 C CA . LYS A 1 454 ? 24.575 10.233 -8.277 1.00 90.75 454 LYS A CA 1
ATOM 3643 C C . LYS A 1 454 ? 25.377 9.227 -9.106 1.00 90.75 454 LYS A C 1
ATOM 3645 O O . LYS A 1 454 ? 25.529 9.419 -10.310 1.00 90.75 454 LYS A O 1
ATOM 3650 N N . LYS A 1 455 ? 25.798 8.101 -8.513 1.00 88.38 455 LYS A N 1
ATOM 3651 C CA . LYS A 1 455 ? 26.469 6.994 -9.231 1.00 88.38 455 LYS A CA 1
ATOM 3652 C C . LYS A 1 455 ? 25.616 6.411 -10.366 1.00 88.38 455 LYS A C 1
ATOM 3654 O O . LYS A 1 455 ? 26.157 5.935 -11.356 1.00 88.38 455 LYS A O 1
ATOM 3659 N N . ARG A 1 456 ? 24.284 6.480 -10.256 1.00 89.19 456 ARG A N 1
ATOM 3660 C CA . ARG A 1 456 ? 23.319 6.048 -11.290 1.00 89.19 456 ARG A CA 1
ATOM 3661 C C . ARG A 1 456 ? 22.991 7.140 -12.327 1.00 89.19 456 ARG A C 1
ATOM 3663 O O . ARG A 1 456 ? 22.131 6.935 -13.195 1.00 89.19 456 ARG A O 1
ATOM 3670 N N . GLY A 1 457 ? 23.672 8.284 -12.251 1.00 91.69 457 GLY A N 1
ATOM 3671 C CA . GLY A 1 457 ? 23.514 9.424 -13.151 1.00 91.69 457 GLY A CA 1
ATOM 3672 C C . GLY A 1 457 ? 22.366 10.363 -12.784 1.00 91.69 457 GLY A C 1
ATOM 3673 O O . GLY A 1 457 ? 21.911 11.101 -13.652 1.00 91.69 457 GLY A O 1
ATOM 3674 N N . TRP A 1 458 ? 21.870 10.318 -11.544 1.00 95.00 458 TRP A N 1
ATOM 3675 C CA . TRP A 1 458 ? 20.845 11.251 -11.083 1.00 95.00 458 TRP A CA 1
ATOM 3676 C C . TRP A 1 458 ? 21.442 12.578 -10.615 1.00 95.00 458 TRP A C 1
ATOM 3678 O O . TRP A 1 458 ? 22.476 12.606 -9.947 1.00 95.00 458 TRP A O 1
ATOM 3688 N N . GLN A 1 459 ? 20.752 13.671 -10.925 1.00 95.06 459 GLN A N 1
ATOM 3689 C CA . GLN A 1 459 ? 21.129 15.035 -10.570 1.00 95.06 459 GLN A CA 1
ATOM 3690 C C . GLN A 1 459 ? 20.184 15.589 -9.502 1.00 95.06 459 GLN A C 1
ATOM 3692 O O . GLN A 1 459 ? 18.963 15.559 -9.656 1.00 95.06 459 GLN A O 1
ATOM 3697 N N . GLN A 1 460 ? 20.749 16.102 -8.414 1.00 91.50 460 GLN A N 1
ATOM 3698 C CA . GLN A 1 460 ? 19.979 16.802 -7.392 1.00 91.50 460 GLN A CA 1
ATOM 3699 C C . GLN A 1 460 ? 19.632 18.210 -7.890 1.00 91.50 460 GLN A C 1
ATOM 3701 O O . GLN A 1 460 ? 20.468 18.864 -8.507 1.00 91.50 460 GLN A O 1
ATOM 3706 N N . ILE A 1 461 ? 18.410 18.670 -7.627 1.00 89.19 461 ILE A N 1
ATOM 3707 C CA . ILE A 1 461 ? 17.992 20.054 -7.876 1.00 89.19 461 ILE A CA 1
ATOM 3708 C C . ILE A 1 461 ? 18.264 20.868 -6.599 1.00 89.19 461 ILE A C 1
ATOM 3710 O O . ILE A 1 461 ? 17.801 20.489 -5.524 1.00 89.19 461 ILE A O 1
ATOM 3714 N N . ASP A 1 462 ? 19.030 21.959 -6.713 1.00 65.31 462 ASP A N 1
ATOM 3715 C CA . ASP A 1 462 ? 19.688 22.640 -5.578 1.00 65.31 462 ASP A CA 1
ATOM 3716 C C . ASP A 1 462 ? 18.743 23.319 -4.566 1.00 65.31 462 ASP A C 1
ATOM 3718 O O . ASP A 1 462 ? 19.127 23.553 -3.421 1.00 65.31 462 ASP A O 1
ATOM 3722 N N . ASN A 1 463 ? 17.485 23.576 -4.932 1.00 65.06 463 ASN A N 1
ATOM 3723 C CA . ASN A 1 463 ? 16.479 24.072 -3.993 1.00 65.06 463 ASN A CA 1
ATOM 3724 C C . ASN A 1 463 ? 15.946 22.897 -3.162 1.00 65.06 463 ASN A C 1
ATOM 3726 O O . ASN A 1 463 ? 14.934 22.293 -3.526 1.00 65.06 463 ASN A O 1
ATOM 3730 N N . ALA A 1 464 ? 16.637 22.541 -2.074 1.00 58.03 464 ALA A N 1
ATOM 3731 C CA . ALA A 1 464 ? 16.110 21.582 -1.108 1.00 58.03 464 ALA A CA 1
ATOM 3732 C C . ALA A 1 464 ? 14.749 22.084 -0.612 1.00 58.03 464 ALA A C 1
ATOM 3734 O O . ALA A 1 464 ? 14.635 23.209 -0.119 1.00 58.03 464 ALA A O 1
ATOM 3735 N N . LEU A 1 465 ? 13.713 21.264 -0.778 1.00 64.38 465 LEU A N 1
ATOM 3736 C CA . LEU A 1 465 ? 12.431 21.566 -0.166 1.00 64.38 465 LEU A CA 1
ATOM 3737 C C . LEU A 1 465 ? 12.581 21.382 1.351 1.00 64.38 465 LEU A C 1
ATOM 3739 O O . LEU A 1 465 ? 13.395 20.558 1.787 1.00 64.38 465 LEU A O 1
ATOM 3743 N N . PRO A 1 466 ? 11.843 22.148 2.175 1.00 61.97 466 PRO A N 1
ATOM 3744 C CA . PRO A 1 466 ? 11.814 21.903 3.615 1.00 61.97 466 PRO A CA 1
ATOM 3745 C C . PRO A 1 466 ? 11.481 20.426 3.891 1.00 61.97 466 PRO A C 1
ATOM 3747 O O . PRO A 1 466 ? 10.879 19.783 3.041 1.00 61.97 466 PRO A O 1
ATOM 3750 N N . PRO A 1 467 ? 11.896 19.838 5.022 1.00 57.81 467 PRO A N 1
ATOM 3751 C CA . PRO A 1 467 ? 11.670 18.421 5.283 1.00 57.81 467 PRO A CA 1
ATOM 3752 C C . PRO A 1 467 ? 10.179 18.104 5.406 1.00 57.81 467 PRO A C 1
ATOM 3754 O O . PRO A 1 467 ? 9.488 18.780 6.166 1.00 57.81 467 PRO A O 1
ATOM 3757 N N . VAL A 1 468 ? 9.718 17.037 4.732 1.00 55.78 468 VAL A N 1
ATOM 3758 C CA . VAL A 1 468 ? 8.334 16.535 4.838 1.00 55.78 468 VAL A CA 1
ATOM 3759 C C . VAL A 1 468 ? 8.015 16.189 6.286 1.00 55.78 468 VAL A C 1
ATOM 3761 O O . VAL A 1 468 ? 8.309 15.094 6.769 1.00 55.78 468 VAL A O 1
ATOM 3764 N N . VAL A 1 469 ? 7.359 17.116 6.979 1.00 50.47 469 VAL A N 1
ATOM 3765 C CA . VAL A 1 469 ? 6.572 16.789 8.160 1.00 50.47 469 VAL A CA 1
ATOM 3766 C C . VAL A 1 469 ? 5.334 16.103 7.610 1.00 50.47 469 VAL A C 1
ATOM 3768 O O . VAL A 1 469 ? 4.449 16.767 7.077 1.00 50.47 469 VAL A O 1
ATOM 3771 N N . SER A 1 470 ? 5.297 14.769 7.672 1.00 46.41 470 SER A N 1
ATOM 3772 C CA . SER A 1 470 ? 4.034 14.047 7.529 1.00 46.41 470 SER A CA 1
ATOM 3773 C C . SER A 1 470 ? 3.074 14.721 8.504 1.00 46.41 470 SER A C 1
ATOM 3775 O O . SER A 1 470 ? 3.290 14.653 9.717 1.00 46.41 470 SER A O 1
ATOM 3777 N N . SER A 1 471 ? 2.098 15.470 7.985 1.00 37.97 471 SER A N 1
ATOM 3778 C CA . SER A 1 471 ? 0.983 15.985 8.765 1.00 37.97 471 SER A CA 1
ATOM 3779 C C . SER A 1 471 ? 0.272 14.746 9.280 1.00 37.97 471 SER A C 1
ATOM 3781 O O . SER A 1 471 ? -0.490 14.088 8.579 1.00 37.97 471 SER A O 1
ATOM 3783 N N . GLY A 1 472 ? 0.682 14.326 10.472 1.00 44.94 472 GLY A N 1
ATOM 3784 C CA . GLY A 1 472 ? 0.330 13.045 11.038 1.00 44.94 472 GLY A CA 1
ATOM 3785 C C . GLY A 1 472 ? -1.119 13.042 11.465 1.00 44.94 472 GLY A C 1
ATOM 3786 O O . GLY A 1 472 ? -1.374 13.119 12.654 1.00 44.94 472 GLY A O 1
ATOM 3787 N N . VAL A 1 473 ? -2.053 12.939 10.526 1.00 38.88 473 VAL A N 1
ATOM 3788 C CA . VAL A 1 473 ? -3.447 12.596 10.791 1.00 38.88 473 VAL A CA 1
ATOM 3789 C C . VAL A 1 473 ? -4.018 11.944 9.526 1.00 38.88 473 VAL A C 1
ATOM 3791 O O . VAL A 1 473 ? -4.661 12.599 8.712 1.00 38.88 473 VAL A O 1
ATOM 3794 N N . SER A 1 474 ? -3.841 10.626 9.371 1.00 42.94 474 SER A N 1
ATOM 3795 C CA . SER A 1 474 ? -5.027 9.875 8.938 1.00 42.94 474 SER A CA 1
ATOM 3796 C C . SER A 1 474 ? -6.054 10.070 10.052 1.00 42.94 474 SER A C 1
ATOM 3798 O O . SER A 1 474 ? -5.647 9.992 11.218 1.00 42.94 474 SER A O 1
ATOM 3800 N N . PRO A 1 475 ? -7.328 10.373 9.747 1.00 44.25 475 PRO A N 1
ATOM 3801 C CA . PRO A 1 475 ? -8.358 10.460 10.772 1.00 44.25 475 PRO A CA 1
ATOM 3802 C C . PRO A 1 475 ? -8.291 9.175 11.590 1.00 44.25 475 PRO A C 1
ATOM 3804 O O . PRO A 1 475 ? -8.399 8.073 11.055 1.00 44.25 475 PRO A O 1
ATOM 3807 N N . SER A 1 476 ? -7.956 9.322 12.868 1.00 50.50 476 SER A N 1
ATOM 3808 C CA . SER A 1 476 ? -7.787 8.203 13.773 1.00 50.50 476 SER A CA 1
ATOM 3809 C C . SER A 1 476 ? -9.125 7.485 13.871 1.00 50.50 476 SER A C 1
ATOM 3811 O O . SER A 1 476 ? -10.039 7.993 14.513 1.00 50.50 476 SER A O 1
ATOM 3813 N N . ASN A 1 477 ? -9.226 6.296 13.276 1.00 64.44 477 ASN A N 1
ATOM 3814 C CA . ASN A 1 477 ? -10.312 5.335 13.501 1.00 64.44 477 ASN A CA 1
ATOM 3815 C C . ASN A 1 477 ? -10.222 4.731 14.920 1.00 64.44 477 ASN A C 1
ATOM 3817 O O . ASN A 1 477 ? -10.409 3.529 15.102 1.00 64.44 477 ASN A O 1
ATOM 3821 N N . ILE A 1 478 ? -9.831 5.546 15.905 1.00 75.62 478 ILE A N 1
ATOM 3822 C CA . ILE A 1 478 ? -9.551 5.142 17.278 1.00 75.62 478 ILE A CA 1
ATOM 3823 C C . ILE A 1 478 ? -10.646 5.694 18.147 1.00 75.62 478 ILE A C 1
ATOM 3825 O O . ILE A 1 478 ? -10.801 6.905 18.283 1.00 75.62 478 ILE A O 1
ATOM 3829 N N . GLU A 1 479 ? -11.374 4.775 18.745 1.00 84.69 479 GLU A N 1
ATOM 3830 C CA . GLU A 1 479 ? -12.381 5.067 19.739 1.00 84.69 479 GLU A CA 1
ATOM 3831 C C . GLU A 1 479 ? -11.846 4.565 21.081 1.00 84.69 479 GLU A C 1
ATOM 3833 O O . GLU A 1 479 ? -11.493 3.391 21.225 1.00 84.69 479 GLU A O 1
ATOM 3838 N N . LEU A 1 480 ? -11.744 5.471 22.053 1.00 86.25 480 LEU A N 1
ATOM 3839 C CA . LEU A 1 480 ? -11.504 5.116 23.446 1.00 86.25 480 LEU A CA 1
ATOM 3840 C C . LEU A 1 480 ? -12.859 5.026 24.132 1.00 86.25 480 LEU A C 1
ATOM 3842 O O . LEU A 1 480 ? -13.577 6.020 24.241 1.00 86.25 480 LEU A O 1
ATOM 3846 N N . LYS A 1 481 ? -13.221 3.825 24.576 1.00 88.19 481 LYS A N 1
ATOM 3847 C CA . LYS A 1 481 ? -14.488 3.583 25.257 1.00 88.19 481 LYS A CA 1
ATOM 3848 C C . LYS A 1 481 ? -14.241 3.324 26.732 1.00 88.19 481 LYS A C 1
ATOM 3850 O O . LYS A 1 481 ? -13.668 2.302 27.101 1.00 88.19 481 LYS A O 1
ATOM 3855 N N . SER A 1 482 ? -14.708 4.228 27.586 1.00 91.19 482 SER A N 1
ATOM 3856 C CA . SER A 1 482 ? -14.609 4.047 29.033 1.00 91.19 482 SER A CA 1
ATOM 3857 C C . SER A 1 482 ? -15.373 2.793 29.468 1.00 91.19 482 SER A C 1
ATOM 3859 O O . SER A 1 482 ? -16.532 2.589 29.090 1.00 91.19 482 SER A O 1
ATOM 3861 N N . LEU A 1 483 ? -14.713 1.917 30.228 1.00 89.12 483 LEU A N 1
ATOM 3862 C CA . LEU A 1 483 ? -15.320 0.691 30.731 1.00 89.12 483 LEU A CA 1
ATOM 3863 C C . LEU A 1 483 ? -16.052 0.978 32.049 1.00 89.12 483 LEU A C 1
ATOM 3865 O O . LEU A 1 483 ? -15.417 1.423 33.008 1.00 89.12 483 LEU A O 1
ATOM 3869 N N . PRO A 1 484 ? -17.360 0.669 32.152 1.00 87.81 484 PRO A N 1
ATOM 3870 C CA . PRO A 1 484 ? -18.093 0.825 33.400 1.00 87.81 484 PRO A CA 1
ATOM 3871 C C . PRO A 1 484 ? -17.474 -0.035 34.500 1.00 87.81 484 PRO A C 1
ATOM 3873 O O . PRO A 1 484 ? -17.158 -1.206 34.272 1.00 87.81 484 PRO A O 1
ATOM 3876 N N . ASN A 1 485 ? -17.385 0.505 35.715 1.00 85.56 485 ASN A N 1
ATOM 3877 C CA . ASN A 1 485 ? -16.885 -0.234 36.877 1.00 85.56 485 ASN A CA 1
ATOM 3878 C C . ASN A 1 485 ? -17.721 -1.488 37.200 1.00 85.56 485 ASN A C 1
ATOM 3880 O O . ASN A 1 485 ? -17.222 -2.421 37.820 1.00 85.56 485 ASN A O 1
ATOM 3884 N N . THR A 1 486 ? -18.970 -1.553 36.741 1.00 87.44 486 THR A N 1
ATOM 3885 C CA . THR A 1 486 ? -19.855 -2.718 36.864 1.00 87.44 486 THR A CA 1
ATOM 3886 C C . THR A 1 486 ? -19.551 -3.833 35.859 1.00 87.44 486 THR A C 1
ATOM 3888 O O . THR A 1 486 ? -20.055 -4.945 36.015 1.00 87.44 486 THR A O 1
ATOM 3891 N N . SER A 1 487 ? -18.729 -3.581 34.833 1.00 89.62 487 SER A N 1
ATOM 3892 C CA . SER A 1 487 ? -18.406 -4.576 33.807 1.00 89.62 487 SER A CA 1
ATOM 3893 C C . SER A 1 487 ? -17.560 -5.725 34.380 1.00 89.62 487 SER A C 1
ATOM 3895 O O . SER A 1 487 ? -16.555 -5.471 35.053 1.00 89.62 487 SER A O 1
ATOM 3897 N N . PRO A 1 488 ? -17.866 -6.997 34.051 1.00 90.69 488 PRO A N 1
ATOM 3898 C CA . PRO A 1 488 ? -17.022 -8.134 34.425 1.00 90.69 488 PRO A CA 1
ATOM 3899 C C . PRO A 1 488 ? -15.572 -7.992 33.942 1.00 90.69 488 PRO A C 1
ATOM 3901 O O . PRO A 1 488 ? -14.640 -8.422 34.621 1.00 90.69 488 PRO A O 1
ATOM 3904 N N . ILE A 1 489 ? -15.370 -7.360 32.779 1.00 87.19 489 ILE A N 1
ATOM 3905 C CA . ILE A 1 489 ? -14.039 -7.104 32.214 1.00 87.19 489 ILE A CA 1
ATOM 3906 C C . ILE A 1 489 ? -13.285 -6.098 33.086 1.00 87.19 489 ILE A C 1
ATOM 3908 O O . ILE A 1 489 ? -12.131 -6.348 33.433 1.00 87.19 489 ILE A O 1
ATOM 3912 N N . TYR A 1 490 ? -13.949 -5.014 33.500 1.00 90.00 490 TYR A N 1
ATOM 3913 C CA . TYR A 1 490 ? -13.372 -4.019 34.404 1.00 90.00 490 TYR A CA 1
ATOM 3914 C C . TYR A 1 490 ? -12.920 -4.673 35.711 1.00 90.00 490 TYR A C 1
ATOM 3916 O O . TYR A 1 490 ? -11.767 -4.530 36.111 1.00 90.00 490 TYR A O 1
ATOM 3924 N N . GLN A 1 491 ? -13.795 -5.463 36.339 1.00 89.94 491 GLN A N 1
ATOM 3925 C CA . GLN A 1 491 ? -13.491 -6.150 37.598 1.00 89.94 491 GLN A CA 1
ATOM 3926 C C . GLN A 1 491 ? -12.325 -7.135 37.455 1.00 89.94 491 GLN A C 1
ATOM 3928 O O . GLN A 1 491 ? -11.444 -7.196 38.314 1.00 89.94 491 GLN A O 1
ATOM 3933 N N . LYS A 1 492 ? -12.257 -7.859 36.332 1.00 90.25 492 LYS A N 1
ATOM 3934 C CA . LYS A 1 492 ? -11.144 -8.767 36.030 1.00 90.25 492 LYS A CA 1
ATOM 3935 C C . LYS A 1 492 ? -9.819 -8.018 35.858 1.00 90.25 492 LYS A C 1
ATOM 3937 O O . LYS A 1 492 ? -8.793 -8.488 36.351 1.00 90.25 492 LYS A O 1
ATOM 3942 N N . ILE A 1 493 ? -9.821 -6.872 35.172 1.00 89.38 493 ILE A N 1
ATOM 3943 C CA . ILE A 1 493 ? -8.626 -6.027 35.016 1.00 89.38 493 ILE A CA 1
ATOM 3944 C C . ILE A 1 493 ? -8.208 -5.459 36.376 1.00 89.38 493 ILE A C 1
ATOM 3946 O O . ILE A 1 493 ? -7.042 -5.582 36.745 1.00 89.38 493 ILE A O 1
ATOM 3950 N N . LEU A 1 494 ? -9.155 -4.926 37.153 1.00 87.94 494 LEU A N 1
ATOM 3951 C CA . LEU A 1 494 ? -8.928 -4.396 38.499 1.00 87.94 494 LEU A CA 1
ATOM 3952 C C . LEU A 1 494 ? -8.292 -5.448 39.420 1.00 87.94 494 LEU A C 1
ATOM 3954 O O . LEU A 1 494 ? -7.281 -5.179 40.066 1.00 87.94 494 LEU A O 1
ATOM 3958 N N . GLN A 1 495 ? -8.830 -6.669 39.445 1.00 88.44 495 GLN A N 1
ATOM 3959 C CA . GLN A 1 495 ? -8.285 -7.762 40.250 1.00 88.44 495 GLN A CA 1
ATOM 3960 C C . GLN A 1 495 ? -6.847 -8.110 39.845 1.00 88.44 495 GLN A C 1
ATOM 3962 O O . GLN A 1 495 ? -5.983 -8.284 40.711 1.00 88.44 495 GLN A O 1
ATOM 3967 N N . LYS A 1 496 ? -6.577 -8.202 38.535 1.00 88.69 496 LYS A N 1
ATOM 3968 C CA . LYS A 1 496 ? -5.231 -8.473 38.018 1.00 88.69 496 LYS A CA 1
ATOM 3969 C C . LYS A 1 496 ? -4.254 -7.344 38.361 1.00 88.69 496 LYS A C 1
ATOM 3971 O O . LYS A 1 496 ? -3.126 -7.648 38.749 1.00 88.69 496 LYS A O 1
ATOM 3976 N N . MET A 1 497 ? -4.673 -6.081 38.252 1.00 88.19 497 MET A N 1
ATOM 3977 C CA . MET A 1 497 ? -3.860 -4.909 38.603 1.00 88.19 497 MET A CA 1
ATOM 3978 C C . MET A 1 497 ? -3.522 -4.913 40.096 1.00 88.19 497 MET A C 1
ATOM 3980 O O . MET A 1 497 ? -2.352 -4.862 40.465 1.00 88.19 497 MET A O 1
ATOM 3984 N N . ASN A 1 498 ? -4.526 -5.083 40.958 1.00 85.88 498 ASN A N 1
ATOM 3985 C CA . ASN A 1 498 ? -4.332 -5.119 42.410 1.00 85.88 498 ASN A CA 1
ATOM 3986 C C . ASN A 1 498 ? -3.428 -6.274 42.850 1.00 85.88 498 ASN A C 1
ATOM 3988 O O . ASN A 1 498 ? -2.622 -6.121 43.762 1.00 85.88 498 ASN A O 1
ATOM 3992 N N . SER A 1 499 ? -3.531 -7.426 42.184 1.00 86.69 499 SER A N 1
ATOM 3993 C CA . SER A 1 499 ? -2.680 -8.583 42.471 1.00 86.69 499 SER A CA 1
ATOM 3994 C C . SER A 1 499 ? -1.231 -8.338 42.034 1.00 86.69 499 SER A C 1
ATOM 3996 O O . SER A 1 499 ? -0.310 -8.548 42.823 1.00 86.69 499 SER A O 1
ATOM 3998 N N . ALA A 1 500 ? -1.022 -7.851 40.804 1.00 84.88 500 ALA A N 1
ATOM 3999 C CA . ALA A 1 500 ? 0.306 -7.588 40.242 1.00 84.88 500 ALA A CA 1
ATOM 4000 C C . ALA A 1 500 ? 1.078 -6.488 40.991 1.00 84.88 500 ALA A C 1
ATOM 4002 O O . ALA A 1 500 ? 2.303 -6.543 41.068 1.00 84.88 500 ALA A O 1
ATOM 4003 N N . PHE A 1 501 ? 0.370 -5.514 41.566 1.00 83.25 501 PHE A N 1
ATOM 4004 C CA . PHE A 1 501 ? 0.952 -4.371 42.272 1.00 83.25 501 PHE A CA 1
ATOM 4005 C C . PHE A 1 501 ? 0.593 -4.341 43.758 1.00 83.25 501 PHE A C 1
ATOM 4007 O O . PHE A 1 501 ? 0.575 -3.279 44.363 1.00 83.25 501 PHE A O 1
ATOM 4014 N N . SER A 1 502 ? 0.347 -5.500 44.360 1.00 75.00 502 SER A N 1
ATOM 4015 C CA . SER A 1 502 ? -0.125 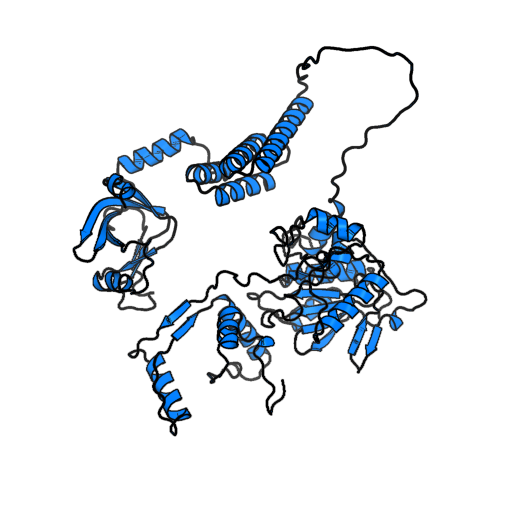-5.676 45.744 1.00 75.00 502 SER A CA 1
ATOM 4016 C C . SER A 1 502 ? 0.717 -4.985 46.836 1.00 75.00 502 SER A C 1
ATOM 4018 O O . SER A 1 502 ? 0.210 -4.750 47.929 1.00 75.00 502 SER A O 1
ATOM 4020 N N . GLY A 1 503 ? 1.971 -4.611 46.551 1.00 74.69 503 GLY A N 1
ATOM 4021 C CA . GLY A 1 503 ? 2.826 -3.806 47.441 1.00 74.69 503 GLY A CA 1
ATOM 4022 C C . GLY A 1 503 ? 2.708 -2.281 47.282 1.00 74.69 503 GLY A C 1
ATOM 4023 O O . GLY A 1 503 ? 3.244 -1.545 48.105 1.00 74.69 503 GLY A O 1
ATOM 4024 N N . ASN A 1 504 ? 2.009 -1.797 46.252 1.00 76.06 504 ASN A N 1
ATOM 4025 C CA . ASN A 1 504 ? 1.812 -0.382 45.946 1.00 76.06 504 ASN A CA 1
ATOM 4026 C C . ASN A 1 504 ? 0.321 -0.042 45.997 1.00 76.06 504 ASN A C 1
ATOM 4028 O O . ASN A 1 504 ? -0.512 -0.722 45.402 1.00 76.06 504 ASN A O 1
ATOM 4032 N N . LYS A 1 505 ? -0.031 1.058 46.663 1.00 75.25 505 LYS A N 1
ATOM 4033 C CA . LYS A 1 505 ? -1.411 1.547 46.672 1.00 75.25 505 LYS A CA 1
ATOM 4034 C C . LYS A 1 505 ? -1.700 2.256 45.344 1.00 75.25 505 LYS A C 1
ATOM 4036 O O . LYS A 1 505 ? -1.463 3.453 45.223 1.00 75.25 505 LYS A O 1
ATOM 4041 N N . LEU A 1 506 ? -2.142 1.504 44.337 1.00 81.69 506 LEU A N 1
ATOM 4042 C CA . LEU A 1 506 ? -2.609 2.066 43.070 1.00 81.69 506 LEU A CA 1
ATOM 4043 C C . LEU A 1 506 ? -4.065 2.511 43.202 1.00 81.69 506 LEU A C 1
ATOM 4045 O O . LEU A 1 506 ? -4.928 1.731 43.601 1.00 81.69 506 LEU A O 1
ATOM 4049 N N . GLU A 1 507 ? -4.334 3.757 42.837 1.00 86.25 507 GLU A N 1
ATOM 4050 C CA . GLU A 1 507 ? -5.687 4.263 42.627 1.00 86.25 507 GLU A CA 1
ATOM 4051 C C . GLU A 1 507 ? -5.982 4.222 41.126 1.00 86.25 507 GLU A C 1
ATOM 4053 O O . GLU A 1 507 ? -5.307 4.879 40.333 1.00 86.25 507 GLU A O 1
ATOM 4058 N N . ILE A 1 508 ? -6.952 3.401 40.720 1.00 85.25 508 ILE A N 1
ATOM 4059 C CA . ILE A 1 508 ? -7.364 3.321 39.317 1.00 85.25 508 ILE A CA 1
ATOM 4060 C C . ILE A 1 508 ? -8.356 4.449 39.040 1.00 85.25 508 ILE A C 1
ATOM 4062 O O . ILE A 1 508 ? -9.488 4.405 39.513 1.00 85.25 508 ILE A O 1
ATOM 4066 N N . VAL A 1 509 ? -7.924 5.436 38.253 1.00 88.38 509 VAL A N 1
ATOM 4067 C CA . VAL A 1 509 ? -8.744 6.597 37.868 1.00 88.38 509 VAL A CA 1
ATOM 4068 C C . VAL A 1 509 ? -9.738 6.234 36.760 1.00 88.38 509 VAL A C 1
ATOM 4070 O O . VAL A 1 509 ? -10.917 6.563 36.850 1.00 88.38 509 VAL A O 1
ATOM 4073 N N . SER A 1 510 ? -9.285 5.520 35.729 1.00 88.06 510 SER A N 1
ATOM 4074 C CA . SER A 1 510 ? -10.122 5.058 34.620 1.00 88.06 510 SER A CA 1
ATOM 4075 C C . SER A 1 510 ? -9.556 3.781 33.997 1.00 88.06 510 SER A C 1
ATOM 4077 O O . SER A 1 510 ? -8.380 3.451 34.163 1.00 88.06 510 SER A O 1
ATOM 4079 N N . ILE A 1 511 ? -10.416 3.041 33.296 1.00 90.81 511 ILE A N 1
ATOM 4080 C CA . ILE A 1 511 ? -10.022 1.942 32.412 1.00 90.81 511 ILE A CA 1
ATOM 4081 C C . ILE A 1 511 ? -10.774 2.149 31.103 1.00 90.81 511 ILE A C 1
ATOM 4083 O O . ILE A 1 511 ? -12.000 2.231 31.103 1.00 90.81 511 ILE A O 1
ATOM 4087 N N . GLU A 1 512 ? -10.042 2.223 30.000 1.00 90.19 512 GLU A N 1
ATOM 4088 C CA . GLU A 1 512 ? -10.593 2.492 28.674 1.00 90.19 512 GLU A CA 1
ATOM 4089 C C . GLU A 1 512 ? -10.266 1.330 27.735 1.00 90.19 512 GLU A C 1
ATOM 4091 O O . GLU A 1 512 ? -9.150 0.806 27.722 1.00 90.19 512 GLU A O 1
ATOM 4096 N N . GLU A 1 513 ? -11.260 0.902 26.964 1.00 88.38 513 GLU A N 1
ATOM 4097 C CA . GLU A 1 513 ? -11.096 -0.032 25.859 1.00 88.38 513 GLU A CA 1
ATOM 4098 C C . GLU A 1 513 ? -10.665 0.739 24.609 1.00 88.38 513 GLU A C 1
ATOM 4100 O O . GLU A 1 513 ? -11.301 1.718 24.220 1.00 88.38 513 GLU A O 1
ATOM 4105 N N . ILE A 1 514 ? -9.593 0.276 23.967 1.00 88.25 514 ILE A N 1
ATOM 4106 C CA . ILE A 1 514 ? -9.073 0.866 22.733 1.00 88.25 514 ILE A CA 1
ATOM 4107 C C . ILE A 1 514 ? -9.669 0.103 21.558 1.00 88.25 514 ILE A C 1
ATOM 4109 O O . ILE A 1 514 ? -9.409 -1.090 21.397 1.00 88.25 514 ILE A O 1
ATOM 4113 N N . LYS A 1 515 ? -10.425 0.792 20.704 1.00 86.50 515 LYS A N 1
ATOM 4114 C CA . LYS A 1 515 ? -10.964 0.219 19.471 1.00 86.50 515 LYS A CA 1
ATOM 4115 C C . LYS A 1 515 ? -10.302 0.846 18.266 1.00 86.50 515 LYS A C 1
ATOM 4117 O O . LYS A 1 515 ? -10.400 2.047 18.052 1.00 86.50 515 LYS A O 1
ATOM 4122 N N . ASN A 1 516 ? -9.656 0.009 17.466 1.00 83.94 516 ASN A N 1
ATOM 4123 C CA . ASN A 1 516 ? -9.109 0.385 16.173 1.00 83.94 516 ASN A CA 1
ATOM 4124 C C . ASN A 1 516 ? -9.232 -0.814 15.226 1.00 83.94 516 ASN A C 1
ATOM 4126 O O . ASN A 1 516 ? -8.547 -1.821 15.400 1.00 83.94 516 ASN A O 1
ATOM 4130 N N . VAL A 1 517 ? -10.124 -0.707 14.238 1.00 80.69 517 VAL A N 1
ATOM 4131 C CA . VAL A 1 517 ? -10.454 -1.810 13.316 1.00 80.69 517 VAL A CA 1
ATOM 4132 C C . VAL A 1 517 ? -9.238 -2.244 12.494 1.00 80.69 517 VAL A C 1
ATOM 4134 O O . VAL A 1 517 ? -9.046 -3.435 12.255 1.00 80.69 517 VAL A O 1
ATOM 4137 N N . GLU A 1 518 ? -8.387 -1.299 12.095 1.00 75.06 518 GLU A N 1
ATOM 4138 C CA . GLU A 1 518 ? -7.187 -1.588 11.307 1.00 75.06 518 GLU A CA 1
ATOM 4139 C C . GLU A 1 518 ? -6.142 -2.335 12.144 1.00 75.06 518 GLU A C 1
ATOM 4141 O O . GLU A 1 518 ? -5.626 -3.365 11.707 1.00 75.06 518 GLU A O 1
ATOM 4146 N N . LEU A 1 519 ? -5.873 -1.872 13.372 1.00 80.12 519 LEU A N 1
ATOM 4147 C CA . LEU A 1 519 ? -4.937 -2.549 14.278 1.00 80.12 519 LEU A CA 1
ATOM 4148 C C . LEU A 1 519 ? -5.448 -3.931 14.694 1.00 80.12 519 LEU A C 1
ATOM 4150 O O . LEU A 1 519 ? -4.664 -4.878 14.741 1.00 80.12 519 LEU A O 1
ATOM 4154 N N . GLN A 1 520 ? -6.753 -4.059 14.949 1.00 84.62 520 GLN A N 1
ATOM 4155 C CA . GLN A 1 520 ? -7.384 -5.335 15.277 1.00 84.62 520 GLN A CA 1
ATOM 4156 C C . GLN A 1 520 ? -7.242 -6.333 14.123 1.00 84.62 520 GLN A C 1
ATOM 4158 O O . GLN A 1 520 ? -6.831 -7.472 14.336 1.00 84.62 520 GLN A O 1
ATOM 4163 N N . SER A 1 521 ? -7.507 -5.897 12.889 1.00 79.50 521 SER A N 1
ATOM 4164 C CA . SER A 1 521 ? -7.344 -6.740 11.702 1.00 79.50 521 SER A CA 1
ATOM 4165 C C . SER A 1 521 ? -5.893 -7.202 11.524 1.00 79.50 521 SER A C 1
ATOM 4167 O O . SER A 1 521 ? -5.645 -8.387 11.280 1.00 79.50 521 SER A O 1
ATOM 4169 N N . MET A 1 522 ? -4.920 -6.302 11.713 1.00 77.62 522 MET A N 1
ATOM 4170 C CA . MET A 1 522 ? -3.496 -6.656 11.665 1.00 77.62 522 MET A CA 1
ATOM 4171 C C . MET A 1 522 ? -3.110 -7.665 12.751 1.00 77.62 522 MET A C 1
ATOM 4173 O O . MET A 1 522 ? -2.369 -8.613 12.477 1.00 77.62 522 MET A O 1
ATOM 4177 N N . TYR A 1 523 ? -3.617 -7.478 13.971 1.00 84.19 523 TYR A N 1
ATOM 4178 C CA . TYR A 1 523 ? -3.388 -8.392 15.084 1.00 84.19 523 TYR A CA 1
ATOM 4179 C C . TYR A 1 523 ? -3.925 -9.796 14.7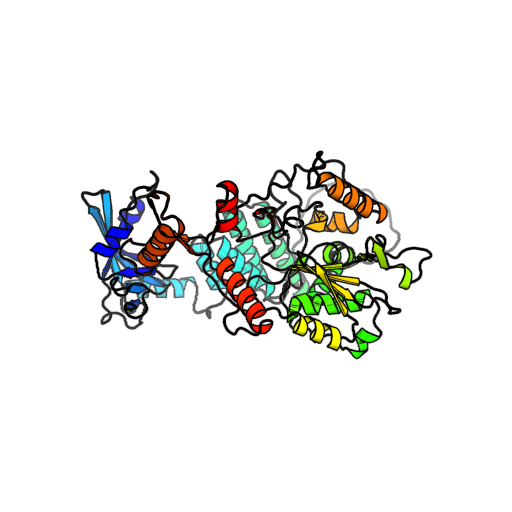85 1.00 84.19 523 TYR A C 1
ATOM 4181 O O . TYR A 1 523 ? -3.198 -10.780 14.915 1.00 84.19 523 TYR A O 1
ATOM 4189 N N . GLU A 1 524 ? -5.171 -9.898 14.319 1.00 84.19 524 GLU A N 1
ATOM 4190 C CA . GLU A 1 524 ? -5.807 -11.179 13.999 1.00 84.19 524 GLU A CA 1
ATOM 4191 C C . GLU A 1 524 ? -5.072 -11.942 12.894 1.00 84.19 524 GLU A C 1
ATOM 4193 O O . GLU A 1 524 ? -4.946 -13.167 12.959 1.00 84.19 524 GLU A O 1
ATOM 4198 N N . GLN A 1 525 ? -4.546 -11.238 11.893 1.00 77.44 525 GLN A N 1
ATOM 4199 C CA . GLN A 1 525 ? -3.749 -11.859 10.835 1.00 77.44 525 GLN A CA 1
ATOM 4200 C C . GLN A 1 525 ? -2.418 -12.387 11.361 1.00 77.44 525 GLN A C 1
ATOM 4202 O O . GLN A 1 525 ? -2.092 -13.550 11.120 1.00 77.44 525 GLN A O 1
ATOM 4207 N N . ALA A 1 526 ? -1.672 -11.572 12.114 1.00 78.75 526 ALA A N 1
ATOM 4208 C CA . ALA A 1 526 ? -0.416 -12.004 12.723 1.00 78.75 526 ALA A CA 1
ATOM 4209 C C . ALA A 1 526 ? -0.638 -13.213 13.643 1.00 78.75 526 ALA A C 1
ATOM 4211 O O . ALA A 1 526 ? 0.097 -14.197 13.566 1.00 78.75 526 ALA A O 1
ATOM 4212 N N . ARG A 1 527 ? -1.713 -13.184 14.437 1.00 82.94 527 ARG A N 1
ATOM 4213 C CA . ARG A 1 527 ? -2.137 -14.302 15.279 1.00 82.94 527 ARG A CA 1
ATOM 4214 C C . ARG A 1 527 ? -2.385 -15.570 14.462 1.00 82.94 527 ARG A C 1
ATOM 4216 O O . ARG A 1 527 ? -1.871 -16.619 14.832 1.00 82.94 527 ARG A O 1
ATOM 4223 N N . ARG A 1 528 ? -3.131 -15.499 13.353 1.00 80.81 528 ARG A N 1
ATOM 4224 C CA . ARG A 1 528 ? -3.397 -16.666 12.486 1.00 80.81 528 ARG A CA 1
ATOM 4225 C C . ARG A 1 528 ? -2.121 -17.237 11.866 1.00 80.81 528 ARG A C 1
ATOM 4227 O O . ARG A 1 528 ? -1.985 -18.455 11.787 1.00 80.81 528 ARG A O 1
ATOM 4234 N N . ILE A 1 529 ? -1.186 -16.380 11.449 1.00 76.38 529 ILE A N 1
ATOM 4235 C CA . ILE A 1 529 ? 0.121 -16.810 10.927 1.00 76.38 529 ILE A CA 1
ATOM 4236 C C . ILE A 1 529 ? 0.904 -17.553 12.020 1.00 76.38 529 ILE A C 1
ATOM 4238 O O . ILE A 1 529 ? 1.372 -18.665 11.788 1.00 76.38 529 ILE A O 1
ATOM 4242 N N . ILE A 1 530 ? 0.977 -16.993 13.232 1.00 80.00 530 ILE A N 1
ATOM 4243 C CA . ILE A 1 530 ? 1.652 -17.630 14.375 1.00 80.00 530 ILE A CA 1
ATOM 4244 C C . ILE A 1 530 ? 0.973 -18.954 14.745 1.00 80.00 530 ILE A C 1
ATOM 4246 O O . ILE A 1 530 ? 1.659 -19.940 14.982 1.00 80.00 530 ILE A O 1
ATOM 4250 N N . GLN A 1 531 ? -0.361 -19.014 14.746 1.00 83.69 531 GLN A N 1
ATOM 4251 C CA . GLN A 1 531 ? -1.116 -20.242 15.012 1.00 83.69 531 GLN A CA 1
ATOM 4252 C C . GLN A 1 531 ? -0.784 -21.356 14.020 1.00 83.69 531 GLN A C 1
ATOM 4254 O O . GLN A 1 531 ? -0.587 -22.489 14.443 1.00 83.69 531 GLN A O 1
ATOM 4259 N N . LYS A 1 532 ? -0.671 -21.041 12.723 1.00 80.12 532 LYS A N 1
ATOM 4260 C CA . LYS A 1 532 ? -0.242 -22.010 11.702 1.00 80.12 532 LYS A CA 1
ATOM 4261 C C . LYS A 1 532 ? 1.189 -22.509 11.928 1.00 80.12 532 LYS A C 1
ATOM 4263 O O . LYS A 1 532 ? 1.475 -23.671 11.665 1.00 80.12 532 LYS A O 1
ATOM 4268 N N . GLN A 1 533 ? 2.084 -21.626 12.372 1.00 77.69 533 GLN A N 1
ATOM 4269 C CA . GLN A 1 533 ? 3.510 -21.925 12.555 1.00 77.69 533 GLN A CA 1
ATOM 4270 C C . GLN A 1 533 ? 3.829 -22.567 13.910 1.00 77.69 533 GLN A C 1
ATOM 4272 O O . GLN A 1 533 ? 4.895 -23.157 14.080 1.00 77.69 533 GLN A O 1
ATOM 4277 N N . SER A 1 534 ? 2.933 -22.441 14.889 1.00 79.31 534 SER A N 1
ATOM 4278 C CA . SER A 1 534 ? 3.120 -22.975 16.233 1.00 79.31 534 SER A CA 1
ATOM 4279 C C . SER A 1 534 ? 2.383 -24.299 16.412 1.00 79.31 534 SER A C 1
ATOM 4281 O O . SER A 1 534 ? 1.337 -24.543 15.820 1.00 79.31 534 SER A O 1
ATOM 4283 N N . SER A 1 535 ? 2.883 -25.141 17.312 1.00 77.88 535 SER A N 1
ATOM 4284 C CA . SER A 1 535 ? 2.165 -26.336 17.761 1.00 77.88 535 SER A CA 1
ATOM 4285 C C . SER A 1 535 ? 0.964 -26.022 18.666 1.00 77.88 535 SER A C 1
ATOM 4287 O O . SER A 1 535 ? 0.223 -26.939 19.021 1.00 77.88 535 SER A O 1
ATOM 4289 N N . ASN A 1 536 ? 0.767 -24.756 19.058 1.00 76.56 536 ASN A N 1
ATOM 4290 C CA . ASN A 1 536 ? -0.314 -24.339 19.939 1.00 76.56 536 ASN A CA 1
ATOM 4291 C C . ASN A 1 536 ? -1.493 -23.747 19.133 1.00 76.56 536 ASN A C 1
ATOM 4293 O O . ASN A 1 536 ? -1.329 -22.710 18.485 1.00 76.56 536 ASN A O 1
ATOM 4297 N N . PRO A 1 537 ? -2.699 -24.340 19.200 1.00 75.25 537 PRO A N 1
ATOM 4298 C CA . PRO A 1 537 ? -3.858 -23.872 18.440 1.00 75.25 537 PRO A CA 1
ATOM 4299 C C . PRO A 1 537 ? -4.301 -22.438 18.766 1.00 75.25 537 PRO A C 1
ATOM 4301 O O . PRO A 1 537 ? -4.933 -21.803 17.923 1.00 75.25 537 PRO A O 1
ATOM 4304 N N . ASP A 1 538 ? -3.981 -21.894 19.946 1.00 76.56 538 ASP A N 1
ATOM 4305 C CA . ASP A 1 538 ? -4.315 -20.504 20.281 1.00 76.56 538 ASP A CA 1
ATOM 4306 C C . ASP A 1 538 ? -3.214 -19.492 19.914 1.00 76.56 538 ASP A C 1
ATOM 4308 O O . ASP A 1 538 ? -3.483 -18.289 19.928 1.00 76.56 538 ASP A O 1
ATOM 4312 N N . GLY A 1 539 ? -2.035 -19.955 19.479 1.00 77.31 539 GLY A N 1
ATOM 4313 C CA . GLY A 1 539 ? -0.872 -19.115 19.175 1.00 77.31 539 GLY A CA 1
ATOM 4314 C C . GLY A 1 539 ? -0.132 -18.622 20.422 1.00 77.31 539 GLY A C 1
ATOM 4315 O O . GLY A 1 539 ? 0.672 -17.698 20.324 1.00 77.31 539 GLY A O 1
ATOM 4316 N N . ASN A 1 540 ? -0.408 -19.223 21.585 1.00 87.31 540 ASN A N 1
ATOM 4317 C CA . ASN A 1 540 ? 0.056 -18.808 22.906 1.00 87.31 540 ASN A CA 1
ATOM 4318 C C . ASN A 1 540 ? -0.317 -17.349 23.236 1.00 87.31 540 ASN A C 1
ATOM 4320 O O . ASN A 1 540 ? 0.495 -16.578 23.751 1.00 87.31 540 ASN A O 1
ATOM 4324 N N . GLU A 1 541 ? -1.543 -16.957 22.882 1.00 89.56 541 GLU A N 1
ATOM 4325 C CA . GLU A 1 541 ? -2.066 -15.606 23.090 1.00 89.56 541 GLU A CA 1
ATOM 4326 C C . GLU A 1 541 ? -2.156 -15.263 24.589 1.00 89.56 541 GLU A C 1
ATOM 4328 O O . GLU A 1 541 ? -2.718 -16.010 25.390 1.00 89.56 541 GLU A O 1
ATOM 4333 N N . MET A 1 542 ? -1.629 -14.096 24.978 1.00 87.81 542 MET A N 1
ATOM 4334 C CA . MET A 1 542 ? -1.599 -13.645 26.372 1.00 87.81 542 MET A CA 1
ATOM 4335 C C . MET A 1 542 ? -2.018 -12.182 26.518 1.00 87.81 542 MET A C 1
ATOM 4337 O O . MET A 1 542 ? -1.687 -11.332 25.697 1.00 87.81 542 MET A O 1
ATOM 4341 N N . MET A 1 543 ? -2.671 -11.873 27.641 1.00 86.44 543 MET A N 1
ATOM 4342 C CA . MET A 1 543 ? -2.938 -10.498 28.075 1.00 86.44 543 MET A CA 1
ATOM 4343 C C . MET A 1 543 ? -1.844 -10.052 29.048 1.00 86.44 543 MET A C 1
ATOM 4345 O O . MET A 1 543 ? -1.794 -10.549 30.177 1.00 86.44 543 MET A O 1
ATOM 4349 N N . LEU A 1 544 ? -0.990 -9.123 28.615 1.00 88.56 544 LEU A N 1
ATOM 4350 C CA . LEU A 1 544 ? 0.189 -8.653 29.349 1.00 88.56 544 LEU A CA 1
ATOM 4351 C C . LEU A 1 544 ? 0.128 -7.144 29.617 1.00 88.56 544 LEU A C 1
ATOM 4353 O O . LEU A 1 544 ? -0.550 -6.400 28.912 1.00 88.56 544 LEU A O 1
ATOM 4357 N N . TYR A 1 545 ? 0.872 -6.690 30.625 1.00 87.56 545 TYR A N 1
ATOM 4358 C CA . TYR A 1 545 ? 1.049 -5.266 30.902 1.00 87.56 545 TYR A CA 1
ATOM 4359 C C . TYR A 1 545 ? 2.161 -4.673 30.036 1.00 87.56 545 TYR A C 1
ATOM 4361 O O . TYR A 1 545 ? 3.228 -5.271 29.898 1.00 87.56 545 TYR A O 1
ATOM 4369 N N . HIS A 1 546 ? 1.941 -3.464 29.520 1.00 88.38 546 HIS A N 1
ATOM 4370 C CA . HIS A 1 546 ? 2.954 -2.688 28.813 1.00 88.38 546 HIS A CA 1
ATOM 4371 C C . HIS A 1 546 ? 2.971 -1.247 29.333 1.00 88.38 546 HIS A C 1
ATOM 4373 O O . HIS A 1 546 ? 1.946 -0.572 29.327 1.00 88.38 546 HIS A O 1
ATOM 4379 N N . GLY A 1 547 ? 4.136 -0.776 29.785 1.00 87.12 547 GLY A N 1
ATOM 4380 C CA . GLY A 1 547 ? 4.338 0.601 30.237 1.00 87.12 547 GLY A CA 1
ATOM 4381 C C . GLY A 1 547 ? 5.158 1.404 29.228 1.00 87.12 547 GLY A C 1
ATOM 4382 O O . GLY A 1 547 ? 6.267 1.002 28.880 1.00 87.12 547 GLY A O 1
ATOM 4383 N N . ALA A 1 548 ? 4.645 2.559 28.800 1.00 85.50 548 ALA A N 1
ATOM 4384 C CA . ALA A 1 548 ? 5.299 3.450 27.841 1.00 85.50 548 ALA A CA 1
ATOM 4385 C C . ALA A 1 548 ? 5.270 4.919 28.311 1.00 85.50 548 ALA A C 1
ATOM 4387 O O . ALA A 1 548 ? 4.480 5.295 29.173 1.00 85.50 548 ALA A O 1
ATOM 4388 N N . LYS A 1 549 ? 6.154 5.763 27.759 1.00 82.88 549 LYS A N 1
ATOM 4389 C CA . LYS A 1 549 ? 6.111 7.225 27.971 1.00 82.88 549 LYS A CA 1
ATOM 4390 C C . LYS A 1 549 ? 4.947 7.831 27.175 1.00 82.88 549 LYS A C 1
ATOM 4392 O O . LYS A 1 549 ? 4.612 7.291 26.127 1.00 82.88 549 LYS A O 1
ATOM 4397 N N . GLY A 1 550 ? 4.400 8.968 27.616 1.00 76.25 550 GLY A N 1
ATOM 4398 C CA . GLY A 1 550 ? 3.203 9.589 27.017 1.00 76.25 550 GLY A CA 1
ATOM 4399 C C . GLY A 1 550 ? 3.237 9.734 25.489 1.00 76.25 550 GLY A C 1
ATOM 4400 O O . GLY A 1 550 ? 2.293 9.334 24.820 1.00 76.25 550 GLY A O 1
ATOM 4401 N N . GLU A 1 551 ? 4.354 10.191 24.915 1.00 75.00 551 GLU A N 1
ATOM 4402 C CA . GLU A 1 551 ? 4.518 10.297 23.453 1.00 75.00 551 GLU A CA 1
ATOM 4403 C C . GLU A 1 551 ? 4.414 8.942 22.723 1.00 75.00 551 GLU A C 1
ATOM 4405 O O . GLU A 1 551 ? 3.868 8.861 21.625 1.00 75.00 551 GLU A O 1
ATOM 4410 N N . ASN A 1 552 ? 4.890 7.861 23.347 1.00 78.00 552 ASN A N 1
ATOM 4411 C CA . ASN A 1 552 ? 4.827 6.515 22.783 1.00 78.00 552 ASN A CA 1
ATOM 4412 C C . ASN A 1 552 ? 3.433 5.904 22.932 1.00 78.00 552 ASN A C 1
ATOM 4414 O O . ASN A 1 552 ? 3.058 5.096 22.092 1.00 78.00 552 ASN A O 1
ATOM 4418 N N . ILE A 1 553 ? 2.672 6.280 23.964 1.00 81.81 553 ILE A N 1
ATOM 4419 C CA . ILE A 1 553 ? 1.284 5.830 24.143 1.00 81.81 553 ILE A CA 1
ATOM 4420 C C . ILE A 1 553 ? 0.434 6.312 22.965 1.00 81.81 553 ILE A C 1
ATOM 4422 O O . ILE A 1 553 ? -0.249 5.508 22.336 1.00 81.81 553 ILE A O 1
ATOM 4426 N N . GLU A 1 554 ? 0.566 7.588 22.596 1.00 76.75 554 GLU A N 1
ATOM 4427 C CA . GLU A 1 554 ? -0.160 8.147 21.454 1.00 76.75 554 GLU A CA 1
ATOM 4428 C C . GLU A 1 554 ? 0.214 7.444 20.141 1.00 76.75 554 GLU A C 1
ATOM 4430 O O . GLU A 1 554 ? -0.645 7.147 19.310 1.00 76.75 554 GLU A O 1
ATOM 4435 N N . ILE A 1 555 ? 1.498 7.114 19.965 1.00 74.44 555 ILE A N 1
ATOM 4436 C CA . ILE A 1 555 ? 1.968 6.335 18.813 1.00 74.44 555 ILE A CA 1
ATOM 4437 C C . ILE A 1 555 ? 1.360 4.928 18.820 1.00 74.44 555 ILE A C 1
ATOM 4439 O O . ILE A 1 555 ? 0.903 4.482 17.770 1.00 74.44 555 ILE A O 1
ATOM 4443 N N . ILE A 1 556 ? 1.330 4.244 19.969 1.00 80.81 556 ILE A N 1
ATOM 4444 C CA . ILE A 1 556 ? 0.770 2.890 20.096 1.00 80.81 556 ILE A CA 1
ATOM 4445 C C . ILE A 1 556 ? -0.717 2.889 19.751 1.00 80.81 556 ILE A C 1
ATOM 4447 O O . ILE A 1 556 ? -1.156 2.043 18.978 1.00 80.81 556 ILE A O 1
ATOM 4451 N N . PHE A 1 557 ? -1.491 3.850 20.258 1.00 79.12 557 PHE A N 1
ATOM 4452 C CA . PHE A 1 557 ? -2.912 3.948 19.925 1.00 79.12 557 PHE A CA 1
ATOM 4453 C C . PHE A 1 557 ? -3.117 4.209 18.437 1.00 79.12 557 PHE A C 1
ATOM 4455 O O . PHE A 1 557 ? -3.928 3.538 17.799 1.00 79.12 557 PHE A O 1
ATOM 4462 N N . ARG A 1 558 ? -2.341 5.142 17.868 1.00 72.88 558 ARG A N 1
ATOM 4463 C CA . ARG A 1 558 ? -2.470 5.568 16.468 1.00 72.88 558 ARG A CA 1
ATOM 4464 C C . ARG A 1 558 ? -1.998 4.557 15.443 1.00 72.88 558 ARG A C 1
ATOM 4466 O O . ARG A 1 558 ? -2.573 4.481 14.363 1.00 72.88 558 ARG A O 1
ATOM 4473 N N . ARG A 1 559 ? -0.923 3.839 15.745 1.00 70.88 559 ARG A N 1
ATOM 4474 C CA . ARG A 1 559 ? -0.156 3.066 14.758 1.00 70.88 559 ARG A CA 1
ATOM 4475 C C . ARG A 1 559 ? 0.127 1.634 15.195 1.00 70.88 559 ARG A C 1
ATOM 4477 O O . ARG A 1 559 ? 0.750 0.894 14.441 1.00 70.88 559 ARG A O 1
ATOM 4484 N N . GLY A 1 560 ? -0.329 1.240 16.381 1.00 79.50 560 GLY A N 1
ATOM 4485 C CA . GLY A 1 560 ? -0.007 -0.046 16.980 1.00 79.50 560 GLY A CA 1
ATOM 4486 C C . GLY A 1 560 ? 1.423 -0.102 17.509 1.00 79.50 560 GLY A C 1
ATOM 4487 O O . GLY A 1 560 ? 2.154 0.892 17.559 1.00 79.50 560 GLY A O 1
ATOM 4488 N N . PHE A 1 561 ? 1.835 -1.298 17.917 1.00 80.06 561 PHE A N 1
ATOM 4489 C CA . PHE A 1 561 ? 3.213 -1.556 18.319 1.00 80.06 561 PHE A CA 1
ATOM 4490 C C . PHE A 1 561 ? 4.121 -1.578 17.090 1.00 80.06 561 PHE A C 1
ATOM 4492 O O . PHE A 1 561 ? 4.009 -2.456 16.240 1.00 80.06 561 PHE A O 1
ATOM 4499 N N . ILE A 1 562 ? 5.024 -0.601 17.019 1.00 69.88 562 ILE A N 1
ATOM 4500 C CA . ILE A 1 562 ? 5.977 -0.418 15.920 1.00 69.88 562 ILE A CA 1
ATOM 4501 C C . ILE A 1 562 ? 7.403 -0.299 16.471 1.00 69.88 562 ILE A C 1
ATOM 4503 O O . ILE A 1 562 ? 7.596 0.039 17.636 1.00 69.88 562 ILE A O 1
ATOM 4507 N N . ASP A 1 563 ? 8.423 -0.451 15.627 1.00 65.81 563 ASP A N 1
ATOM 4508 C CA . ASP A 1 563 ? 9.841 -0.333 16.025 1.00 65.81 563 ASP A CA 1
ATOM 4509 C C . ASP A 1 563 ? 10.201 0.968 16.776 1.00 65.81 563 ASP A C 1
ATOM 4511 O O . ASP A 1 563 ? 11.199 1.016 17.493 1.00 65.81 563 ASP A O 1
ATOM 4515 N N . ARG A 1 564 ? 9.385 2.025 16.650 1.00 62.62 564 ARG A N 1
ATOM 4516 C CA . ARG A 1 564 ? 9.569 3.314 17.340 1.00 62.62 564 ARG A CA 1
ATOM 4517 C C . ARG A 1 564 ? 9.377 3.244 18.845 1.00 62.62 564 ARG A C 1
ATOM 4519 O O . ARG A 1 564 ? 9.962 4.047 19.567 1.00 62.62 564 ARG A O 1
ATOM 4526 N N . VAL A 1 565 ? 8.512 2.339 19.299 1.00 70.19 565 VAL A N 1
ATOM 4527 C CA . VAL A 1 565 ? 8.092 2.255 20.708 1.00 70.19 565 VAL A CA 1
ATOM 4528 C C . VAL A 1 565 ? 8.829 1.152 21.466 1.00 70.19 565 VAL A C 1
ATOM 4530 O O . VAL A 1 565 ? 8.595 0.950 22.656 1.00 70.19 565 VAL A O 1
ATOM 4533 N N . TYR A 1 566 ? 9.765 0.486 20.791 1.00 72.25 566 TYR A N 1
ATOM 4534 C CA . TYR A 1 566 ? 10.656 -0.506 21.365 1.00 72.25 566 TYR A CA 1
ATOM 4535 C C . TYR A 1 566 ? 11.670 0.110 22.362 1.00 72.25 566 TYR A C 1
ATOM 4537 O O . TYR A 1 566 ? 12.082 1.268 22.244 1.00 72.25 566 TYR A O 1
ATOM 4545 N N . ARG A 1 567 ? 12.115 -0.695 23.339 1.00 71.06 567 ARG A N 1
ATOM 4546 C CA . ARG A 1 567 ? 13.211 -0.380 24.267 1.00 71.06 567 ARG A CA 1
ATOM 4547 C C . ARG A 1 567 ? 14.161 -1.555 24.442 1.00 71.06 567 ARG A C 1
ATOM 4549 O O . ARG A 1 567 ? 13.714 -2.656 24.734 1.00 71.06 567 ARG A O 1
ATOM 4556 N N . TYR A 1 568 ? 15.462 -1.262 24.432 1.00 76.38 568 TYR A N 1
ATOM 4557 C CA . TYR A 1 568 ? 16.492 -2.221 24.829 1.00 76.38 568 TYR A CA 1
ATOM 4558 C C . TYR A 1 568 ? 16.268 -2.713 26.252 1.00 76.38 568 TYR A C 1
ATOM 4560 O O . TYR A 1 568 ? 16.198 -1.923 27.196 1.00 76.38 568 TYR A O 1
ATOM 4568 N N . GLY A 1 569 ? 16.147 -4.032 26.369 1.00 78.62 569 GLY A N 1
ATOM 4569 C CA . GLY A 1 569 ? 16.021 -4.749 27.625 1.00 78.62 569 GLY A CA 1
ATOM 4570 C C . GLY A 1 569 ? 16.944 -5.961 27.671 1.00 78.62 569 GLY A C 1
ATOM 4571 O O . GLY A 1 569 ? 17.701 -6.236 26.741 1.00 78.62 569 GLY A O 1
ATOM 4572 N N . ASN A 1 570 ? 16.848 -6.716 28.764 1.00 81.94 570 ASN A N 1
ATOM 4573 C CA . ASN A 1 570 ? 17.693 -7.890 29.019 1.00 81.94 570 ASN A CA 1
ATOM 4574 C C . ASN A 1 570 ? 17.531 -9.016 27.983 1.00 81.94 570 ASN A C 1
ATOM 4576 O O . ASN A 1 570 ? 18.369 -9.908 27.923 1.00 81.94 570 ASN A O 1
ATOM 4580 N N . TRP A 1 571 ? 16.468 -8.977 27.178 1.00 77.19 571 TRP A N 1
ATOM 4581 C CA . TRP A 1 571 ? 16.113 -10.013 26.206 1.00 77.19 571 TRP A CA 1
ATOM 4582 C C . TRP A 1 571 ? 16.324 -9.570 24.753 1.00 77.19 571 TRP A C 1
ATOM 4584 O O . TRP A 1 571 ? 15.858 -10.235 23.835 1.00 77.19 571 TRP A O 1
ATOM 4594 N N . GLY A 1 572 ? 17.057 -8.472 24.544 1.00 75.50 572 GLY A N 1
ATOM 4595 C CA . GLY A 1 572 ? 17.422 -7.980 23.219 1.00 75.50 572 GLY A CA 1
ATOM 4596 C C . GLY A 1 572 ? 16.497 -6.888 22.693 1.00 75.50 572 GLY A C 1
ATOM 4597 O O . GLY A 1 572 ? 16.003 -6.068 23.478 1.00 75.50 572 GLY A O 1
ATOM 4598 N N . LYS A 1 573 ? 16.360 -6.883 21.357 1.00 54.94 573 LYS A N 1
ATOM 4599 C CA . LYS A 1 573 ? 15.439 -6.028 20.606 1.00 54.94 573 LYS A CA 1
ATOM 4600 C C . LYS A 1 573 ? 14.070 -6.656 20.428 1.00 54.94 573 LYS A C 1
ATOM 4602 O O . LYS A 1 573 ? 14.064 -7.860 20.116 1.00 54.94 573 LYS A O 1
#

Radius of gyration: 31.12 Å; Cα contacts (8 Å, |Δi|>4): 773; chains: 1; bounding box: 83×70×100 Å

Mean predicted aligned error: 19.2 Å

pLDDT: mean 78.6, std 16.01, range [23.81, 96.56]

Sequence (573 aa):
MSSLRKSINQLISINSFFSTSFKQEQALAYLSDDHISHDLERVLFEIDADPAVVTTKPFADISSYSAFGTEAEVLFMYGSIFRIRSIQQNINNVWHIKMVLCGEKESDLKKVLEQMRIEYGNKKANLHLLGTVLWKMGNFGLAKKYFLRMINELPFNDPLLIDLYKDLSEIAAMTGDLDESIQYKQKALDIKAQAAHNSGAIPPKVLVPGLITGTKKPTSGATSSSSSNMYADIEQRIAQVTDSQRLPFDSTQIHKANRELKMMAAAWTMVCKFDCRLYGGFVRDWIVGNFIGRPKNKTVDQWIQYENSTAHLHPEIVPADLDCYLPAHGLYDIDEILDELSKLQMTVNVHRDQWRYLLFIDQNTPTGPFTIDLITPHIGVHKYERIDFDVNNLYVDKNHTKHLGMRIDITYAPYSITLEKIVDNIRKKRFYLLAGVENTPCGKVIVERIDKMKKRGWQQIDNALPPVVSSGVSPSNIELKSLPNTSPIYQKILQKMNSAFSGNKLEIVSIEEIKNVELQSMYEQARRIIQKQSSNPDGNEMMLYHGAKGENIEIIFRRGFIDRVYRYGNWGK

Nearest PDB structures (foldseek):
  6gnn-assembly1_C-2  TM=6.922E-01  e=5.143E-03  Pseudomonas aeruginosa PAO1
  6gnk-assembly1_C  TM=6.981E-01  e=3.122E-02  Pseudomonas aeruginosa
  5dbk-assembly1_B  TM=6.860E-01  e=8.820E-02  Bacillus thuringiensis Bt407
  6gn8-assembly1_C  TM=6.894E-01  e=4.835E-02  Pseudomonas aeruginosa
  6gn0-assembly1_G  TM=6.658E-01  e=8.351E-02  Pseudomonas aeruginosa

Foldseek 3Di:
DVVVQVQAQHKDFAQAKDKAAPDPVLQVVVQPDPPDDPPDAAEDEDEAEDPVQAPDCQKDQCLVVDPHVVRSMMMGHGGFMWHWNDWDADPVRYIYTYIYTDHPPDPVVVVVVVVLCVVLHPDPDDLLSVLVVCVVVVVLVVSLVSLVVVCVVDDLLDPCLLVSLQSNLVSCVVVVNNVSSVVSNVVSVVSVVVVCVVVPHDDDDDDDDDDDDDDDDDDDDDDDDDDDPPCPQLLQLLLLQAELVDDQDDLVCLQPDAPLVLVSNLSNCLFNVQFWKWFFQCCLFPSLAVHAFDDPPDAQLRQWDADPNDTDGDLRGPPAETETEGDLQTQDDVVVSVVSSVSSVWDWDWDDDPFWIWIWTQNPHNSHIHIYTYGYQLAPQPPNVFPQWLSRQWIHHHPPSRDIDGVDPLCDPPRNDDPVNSSVLSNVLEIAGQADLDPDPVNVVSVVVVVSSVVNVHHYDPPHGYHDPPPPDPPQLKDWAWDDCPDPVNVVVVVVVCVVPVVDPDDDPTDTDIDDPSQVSSVVSVQVNCCVVDPDVRSPDDDDDDDFDPVVVVVCSRRNDHPVGDDDDPVGD